Protein AF-A0A1F2PDQ1-F1 (afdb_monomer)

Solvent-accessible surface area (backbone atoms only — not comparable to full-atom values): 35922 Å² total; per-residue (Å²): 120,71,67,60,54,53,51,52,50,53,54,58,62,62,73,73,57,95,82,77,96,75,90,82,84,88,76,71,60,70,65,56,48,62,64,46,69,82,62,78,64,64,69,70,63,51,54,58,54,46,46,50,32,60,77,69,67,52,61,42,42,66,47,90,29,65,54,38,73,51,54,73,70,54,51,51,35,38,43,8,31,46,76,69,83,82,72,51,86,79,70,55,45,78,41,70,53,61,70,70,71,76,71,65,92,82,72,92,74,78,54,72,48,40,45,64,61,51,97,85,33,36,32,57,66,83,61,46,61,41,73,79,15,2,37,27,19,44,51,14,50,46,55,29,50,40,20,38,46,14,59,75,69,73,32,48,81,59,81,62,53,64,23,48,31,49,46,29,10,68,65,28,91,36,33,27,38,88,18,21,26,49,70,51,41,52,53,46,25,46,75,65,31,43,36,39,23,94,49,30,64,75,72,55,57,70,42,75,68,72,60,46,86,74,41,72,72,55,20,36,32,44,68,45,55,28,29,43,33,62,60,39,69,66,30,52,53,50,42,39,77,76,53,34,45,24,32,35,47,35,49,78,51,88,68,58,48,20,34,46,39,52,48,48,74,66,92,88,52,90,84,67,74,54,22,29,33,27,24,40,44,33,37,32,56,86,77,45,29,37,31,31,45,40,46,61,18,45,58,24,31,58,64,13,25,49,32,35,44,69,60,68,51,37,74,40,28,88,67,56,30,37,34,39,55,45,64,69,48,56,66,51,53,20,34,32,73,77,80,74,47,70,22,82,40,70,55,58,50,59,68,35,88,85,53,52,70,75,33,41,37,40,30,49,69,44,79,42,74,40,59,32,72,38,71,52,21,27,34,41,32,36,76,79,25,31,89,44,18,35,40,31,21,59,50,33,78,34,35,24,33,41,32,59,25,44,48,25,32,44,33,11,33,23,32,27,41,3,59,71,23,26,20,38,34,35,48,64,23,39,49,28,36,43,32,46,27,37,26,32,50,10,31,28,16,42,37,37,35,50,17,27,55,30,36,41,40,46,30,43,24,34,75,22,63,17,19,47,39,77,40,57,93,50,77,60,22,72,42,58,51,64,43,65,59,20,21,32,75,87,18,28,36,44,69,47,66,70,48,62,75,45,76,47,47,57,90,69,50,47,27,34,44,36,39,30,54,24,36,40,36,37,40,36,59,35,64,26,42,36,11,41,40,16,40,31,35,31,48,26,26,57,24,38,42,32,44,31,37,21,35,44,8,56,22,14,33,33,32,33,55,23,30,48,29,41,40,29,51,25,40,22,32,51,7,49,22,18,36,37,37,39,73,27,42,51,28,38,36,23,52,26,39,33,36,77,27,79,34,51,40,37,31,54,37,74,58,44,38,35,36,65,48,90,92,74,23,9,28,33,47,74,85,59,85,68,47,49,93,84,72,80,49,40,16,77,57,59,43,77,38,43,62,78,31,73,39,49,18,65,23,22,32,33,83,73,59,73,75,45,60,38,34,73,84,70,85,75,49,24,51,72,70,24,49,57,52,46,64,68,27,59,72,28,35,78,87,42,95,58,45,51,75,46,48,28,63,82,74,81,50,52,20,46,71,74,21,50,56,50,42,65,69,44,58,78,88

Structure (mmCIF, N/CA/C/O backbone):
data_AF-A0A1F2PDQ1-F1
#
_entry.id   AF-A0A1F2PDQ1-F1
#
loop_
_atom_site.group_PDB
_atom_site.id
_atom_site.type_symbol
_atom_site.label_atom_id
_atom_site.label_alt_id
_atom_site.label_comp_id
_atom_site.label_asym_id
_atom_site.label_entity_id
_atom_site.label_seq_id
_atom_site.pdbx_PDB_ins_code
_atom_site.Cartn_x
_atom_site.Cartn_y
_atom_site.Cartn_z
_atom_site.occupancy
_atom_site.B_iso_or_equiv
_atom_site.auth_seq_id
_atom_site.auth_comp_id
_atom_site.auth_asym_id
_atom_site.auth_atom_id
_atom_site.pdbx_PDB_model_num
ATOM 1 N N . MET A 1 1 ? 28.217 -6.649 57.168 1.00 45.38 1 MET A N 1
ATOM 2 C CA . MET A 1 1 ? 28.295 -6.670 55.689 1.00 45.38 1 MET A CA 1
ATOM 3 C C . MET A 1 1 ? 28.467 -8.088 55.135 1.00 45.38 1 MET A C 1
ATOM 5 O O . MET A 1 1 ? 27.862 -8.397 54.126 1.00 45.38 1 MET A O 1
ATOM 9 N N . THR A 1 2 ? 29.164 -8.993 55.830 1.00 45.94 2 THR A N 1
ATOM 10 C CA . THR A 1 2 ? 29.424 -10.377 55.371 1.00 45.94 2 THR A CA 1
ATOM 11 C C . THR A 1 2 ? 28.285 -11.383 55.619 1.00 45.94 2 THR A C 1
ATOM 13 O O . THR A 1 2 ? 28.199 -12.379 54.915 1.00 45.94 2 THR A O 1
ATOM 16 N N . LEU A 1 3 ? 27.367 -11.112 56.559 1.00 36.53 3 LEU A N 1
ATOM 17 C CA . LEU A 1 3 ? 26.212 -11.986 56.838 1.00 36.53 3 LEU A CA 1
ATOM 18 C C . LEU A 1 3 ? 25.043 -11.776 55.852 1.00 36.53 3 LEU A C 1
ATOM 20 O O . LEU A 1 3 ? 24.336 -12.723 55.542 1.00 36.53 3 LEU A O 1
ATOM 24 N N . LYS A 1 4 ? 24.887 -10.559 55.301 1.00 38.44 4 LYS A N 1
ATOM 25 C CA . LYS A 1 4 ? 23.888 -10.261 54.256 1.00 38.44 4 LYS A CA 1
ATOM 26 C C . LYS A 1 4 ? 24.241 -10.936 52.928 1.00 38.44 4 LYS A C 1
ATOM 28 O O . LYS A 1 4 ? 23.372 -11.528 52.316 1.00 38.44 4 LYS A O 1
ATOM 33 N N . ILE A 1 5 ? 25.519 -10.935 52.544 1.00 40.62 5 ILE A N 1
ATOM 34 C CA . ILE A 1 5 ? 25.990 -11.587 51.310 1.00 40.62 5 ILE A CA 1
ATOM 35 C C . ILE A 1 5 ? 25.851 -13.117 51.404 1.00 40.62 5 ILE A C 1
ATOM 37 O O . ILE A 1 5 ? 25.435 -13.751 50.442 1.00 40.62 5 ILE A O 1
ATOM 41 N N . ALA A 1 6 ? 26.120 -13.710 52.573 1.00 37.19 6 ALA A N 1
ATOM 42 C CA . ALA A 1 6 ? 25.930 -15.146 52.791 1.00 37.19 6 ALA A CA 1
ATOM 43 C C . ALA A 1 6 ? 24.448 -15.571 52.743 1.00 37.19 6 ALA A C 1
ATOM 45 O O . ALA A 1 6 ? 24.147 -16.643 52.227 1.00 37.19 6 ALA A O 1
ATOM 46 N N . LEU A 1 7 ? 23.526 -14.724 53.222 1.00 41.50 7 LEU A N 1
ATOM 47 C CA . LEU A 1 7 ? 22.083 -14.981 53.148 1.00 41.50 7 LEU A CA 1
ATOM 48 C C . LEU A 1 7 ? 21.542 -14.818 51.718 1.00 41.50 7 LEU A C 1
ATOM 50 O O . LEU A 1 7 ? 20.753 -15.641 51.272 1.00 41.50 7 LEU A O 1
ATOM 54 N N . THR A 1 8 ? 22.019 -13.818 50.969 1.00 40.62 8 THR A N 1
ATOM 55 C CA . THR A 1 8 ? 21.661 -13.626 49.553 1.00 40.62 8 THR A CA 1
ATOM 56 C C . THR A 1 8 ? 22.150 -14.789 48.686 1.00 40.62 8 THR A C 1
ATOM 58 O O . THR A 1 8 ? 21.411 -15.261 47.831 1.00 40.62 8 THR A O 1
ATOM 61 N N . ILE A 1 9 ? 23.352 -15.316 48.948 1.00 41.16 9 ILE A N 1
ATOM 62 C CA . ILE A 1 9 ? 23.877 -16.493 48.239 1.00 41.16 9 ILE A CA 1
ATOM 63 C C . ILE A 1 9 ? 23.084 -17.756 48.598 1.00 41.16 9 ILE A C 1
ATOM 65 O O . ILE A 1 9 ? 22.810 -18.545 47.705 1.00 41.16 9 ILE A O 1
ATOM 69 N N . LEU A 1 10 ? 22.664 -17.939 49.857 1.00 39.22 10 LEU A N 1
ATOM 70 C CA . LEU A 1 10 ? 21.859 -19.098 50.271 1.00 39.22 10 LEU A CA 1
ATOM 71 C C . LEU A 1 10 ? 20.459 -19.095 49.628 1.00 39.22 10 LEU A C 1
ATOM 73 O O . LEU A 1 10 ? 19.965 -20.149 49.241 1.00 39.22 10 LEU A O 1
ATOM 77 N N . VAL A 1 11 ? 19.854 -17.916 49.454 1.00 43.28 11 VAL A N 1
ATOM 78 C CA . VAL A 1 11 ? 18.556 -17.750 48.774 1.00 43.28 11 VAL A CA 1
ATOM 79 C C . VAL A 1 11 ? 18.685 -17.966 47.259 1.00 43.28 11 VAL A C 1
ATOM 81 O O . VAL A 1 11 ? 17.869 -18.676 46.679 1.00 43.28 11 VAL A O 1
ATOM 84 N N . LEU A 1 12 ? 19.759 -17.479 46.623 1.00 39.38 12 LEU A N 1
ATOM 85 C CA . LEU A 1 12 ? 20.069 -17.794 45.217 1.00 39.38 12 LEU A CA 1
ATOM 86 C C . LEU A 1 12 ? 20.387 -19.287 44.986 1.00 39.38 12 LEU A C 1
ATOM 88 O O . LEU A 1 12 ? 20.095 -19.824 43.918 1.00 39.38 12 LEU A O 1
ATOM 92 N N . PHE A 1 13 ? 20.953 -19.975 45.984 1.00 36.44 13 PHE A N 1
ATOM 93 C CA . PHE A 1 13 ? 21.256 -21.410 45.912 1.00 36.44 13 PHE A CA 1
ATOM 94 C C . PHE A 1 13 ? 20.008 -22.296 46.061 1.00 36.44 13 PHE A C 1
ATOM 96 O O . PHE A 1 13 ? 19.978 -23.403 45.532 1.00 36.44 13 PHE A O 1
ATOM 103 N N . LEU A 1 14 ? 18.973 -21.818 46.761 1.00 40.09 14 LEU A N 1
ATOM 104 C CA . LEU A 1 14 ? 17.712 -22.545 46.957 1.00 40.09 14 LEU A CA 1
ATOM 105 C C . LEU A 1 14 ? 16.719 -22.347 45.797 1.00 40.09 14 LEU A C 1
ATOM 107 O O . LEU A 1 14 ? 15.887 -23.216 45.564 1.00 40.09 14 LEU A O 1
ATOM 111 N N . LEU A 1 15 ? 16.842 -21.259 45.029 1.00 39.75 15 LEU A N 1
ATOM 112 C CA . LEU A 1 15 ? 15.966 -20.950 43.887 1.00 39.75 15 LEU A CA 1
ATOM 113 C C . LEU A 1 15 ? 16.385 -21.618 42.561 1.00 39.75 15 LEU A C 1
ATOM 115 O O . LEU A 1 15 ? 15.629 -21.579 41.597 1.00 39.75 15 LEU A O 1
ATOM 119 N N . THR A 1 16 ? 17.564 -22.246 42.489 1.00 35.31 16 THR A N 1
ATOM 120 C CA . THR A 1 16 ? 18.124 -22.796 41.233 1.00 35.31 16 THR A CA 1
ATOM 121 C C . THR A 1 16 ? 18.002 -24.316 41.076 1.00 35.31 16 THR A C 1
ATOM 123 O O . THR A 1 16 ? 18.319 -24.840 40.011 1.00 35.31 16 THR A O 1
ATOM 126 N N . PHE A 1 17 ? 17.482 -25.040 42.072 1.00 33.69 17 PHE A N 1
ATOM 127 C CA . PHE A 1 17 ? 17.264 -26.488 41.981 1.00 33.69 17 PHE A CA 1
ATOM 128 C C . PHE A 1 17 ? 15.813 -26.863 42.305 1.00 33.69 17 PHE A C 1
ATOM 130 O O . PHE A 1 17 ? 15.461 -27.167 43.443 1.00 33.69 17 PHE A O 1
ATOM 137 N N . SER A 1 18 ? 14.975 -26.937 41.267 1.00 38.25 18 SER A N 1
ATOM 138 C CA . SER A 1 18 ? 13.805 -27.820 41.290 1.00 38.25 18 SER A CA 1
ATOM 139 C C . SER A 1 18 ? 14.299 -29.263 41.361 1.00 38.25 18 SER A C 1
ATOM 141 O O . SER A 1 18 ? 14.781 -29.779 40.358 1.00 38.25 18 SER A O 1
ATOM 143 N N . CYS A 1 19 ? 14.244 -29.869 42.553 1.00 29.70 19 CYS A N 1
ATOM 144 C CA . CYS A 1 19 ? 13.999 -31.300 42.818 1.00 29.70 19 CYS A CA 1
ATOM 145 C C . CYS A 1 19 ? 14.564 -31.720 44.192 1.00 29.70 19 CYS A C 1
ATOM 147 O O . CYS A 1 19 ? 15.500 -32.510 44.257 1.00 29.70 19 CYS A O 1
ATOM 149 N N . VAL A 1 20 ? 13.986 -31.247 45.304 1.00 29.61 20 VAL A N 1
ATOM 150 C CA . VAL A 1 20 ? 14.048 -31.967 46.595 1.00 29.61 20 VAL A CA 1
ATOM 151 C C . VAL A 1 20 ? 12.726 -31.770 47.341 1.00 29.61 20 VAL A C 1
ATOM 153 O O . VAL A 1 20 ? 12.636 -31.061 48.336 1.00 29.61 20 VAL A O 1
ATOM 156 N N . ALA A 1 21 ? 11.670 -32.418 46.855 1.00 33.53 21 ALA A N 1
ATOM 157 C CA . ALA A 1 21 ? 10.537 -32.759 47.702 1.00 33.53 21 ALA A CA 1
ATOM 158 C C . ALA A 1 21 ? 10.900 -34.050 48.444 1.00 33.53 21 ALA A C 1
ATOM 160 O O . ALA A 1 21 ? 10.735 -35.126 47.889 1.00 33.53 21 ALA A O 1
ATOM 161 N N . THR A 1 22 ? 11.481 -33.926 49.640 1.00 33.78 22 THR A N 1
ATOM 162 C CA . THR A 1 22 ? 11.270 -34.806 50.807 1.00 33.78 22 THR A CA 1
ATOM 163 C C . THR A 1 22 ? 12.265 -34.432 51.905 1.00 33.78 22 THR A C 1
ATOM 165 O O . THR A 1 22 ? 13.469 -34.452 51.665 1.00 33.78 22 THR A O 1
ATOM 168 N N . ALA A 1 23 ? 11.733 -34.218 53.110 1.00 31.70 23 ALA A N 1
ATOM 169 C CA . ALA A 1 23 ? 12.415 -33.982 54.386 1.00 31.70 23 ALA A CA 1
ATOM 170 C C . ALA A 1 23 ? 12.841 -32.534 54.669 1.00 31.70 23 ALA A C 1
ATOM 172 O O . ALA A 1 23 ? 13.973 -32.168 54.401 1.00 31.70 23 ALA A O 1
ATOM 173 N N . TYR A 1 24 ? 11.947 -31.765 55.299 1.00 26.52 24 TYR A N 1
ATOM 174 C CA . TYR A 1 24 ? 12.250 -30.937 56.476 1.00 26.52 24 TYR A CA 1
ATOM 175 C C . TYR A 1 24 ? 10.917 -30.540 57.142 1.00 26.52 24 TYR A C 1
ATOM 177 O O . TYR A 1 24 ? 10.308 -29.533 56.799 1.00 26.52 24 TYR A O 1
ATOM 185 N N . GLU A 1 25 ? 10.435 -31.385 58.059 1.00 37.16 25 GLU A N 1
ATOM 186 C CA . GLU A 1 25 ? 9.468 -30.980 59.089 1.00 37.16 25 GLU A CA 1
ATOM 187 C C . GLU A 1 25 ? 10.220 -30.187 60.176 1.00 37.16 25 GLU A C 1
ATOM 189 O O . GLU A 1 25 ? 11.357 -30.520 60.518 1.00 37.16 25 GLU A O 1
ATOM 194 N N . ASP A 1 26 ? 9.559 -29.158 60.709 1.00 38.94 26 ASP A N 1
ATOM 195 C CA . ASP A 1 26 ? 9.923 -28.366 61.892 1.00 38.94 26 ASP A CA 1
ATOM 196 C C . ASP A 1 26 ? 11.140 -27.424 61.796 1.00 38.94 26 ASP A C 1
ATOM 198 O O . ASP A 1 26 ? 12.176 -27.615 62.437 1.00 38.94 26 ASP A O 1
ATOM 202 N N . ALA A 1 27 ? 10.959 -26.291 61.108 1.00 33.94 27 ALA A N 1
ATOM 203 C CA . ALA A 1 27 ? 11.693 -25.060 61.417 1.00 33.94 27 ALA A CA 1
ATOM 204 C C . ALA A 1 27 ? 10.803 -23.813 61.247 1.00 33.94 27 ALA A C 1
ATOM 206 O O . ALA A 1 27 ? 10.710 -23.242 60.170 1.00 33.94 27 ALA A O 1
ATOM 207 N N . ASN A 1 28 ? 10.140 -23.434 62.345 1.00 44.97 28 ASN A N 1
ATOM 208 C CA . ASN A 1 28 ? 9.626 -22.107 62.729 1.00 44.97 28 ASN A CA 1
ATOM 209 C C . ASN A 1 28 ? 9.469 -21.035 61.615 1.00 44.97 28 ASN A C 1
ATOM 211 O O . ASN A 1 28 ? 10.125 -19.991 61.641 1.00 44.97 28 ASN A O 1
ATOM 215 N N . LEU A 1 29 ? 8.558 -21.276 60.666 1.00 46.47 29 LEU A N 1
ATOM 216 C CA . LEU A 1 29 ? 8.176 -20.328 59.606 1.00 46.47 29 LEU A CA 1
ATOM 217 C C . LEU A 1 29 ? 7.589 -19.012 60.163 1.00 46.47 29 LEU A C 1
ATOM 219 O O . LEU A 1 29 ? 7.743 -17.966 59.539 1.00 46.47 29 LEU A O 1
ATOM 223 N N . ASP A 1 30 ? 7.036 -19.030 61.379 1.00 43.31 30 ASP A N 1
ATOM 224 C CA . ASP A 1 30 ? 6.422 -17.864 62.036 1.00 43.31 30 ASP A CA 1
ATOM 225 C C . ASP A 1 30 ? 7.418 -16.734 62.380 1.00 43.31 30 ASP A C 1
ATOM 227 O O . ASP A 1 30 ? 7.048 -15.560 62.446 1.00 43.31 30 ASP A O 1
ATOM 231 N N . GLU A 1 31 ? 8.697 -17.057 62.609 1.00 41.16 31 GLU A N 1
ATOM 232 C CA . GLU A 1 31 ? 9.738 -16.066 62.940 1.00 41.16 31 GLU A CA 1
ATOM 233 C C . GLU A 1 31 ? 10.385 -15.452 61.690 1.00 41.16 31 GLU A C 1
ATOM 235 O O . GLU A 1 31 ? 10.821 -14.302 61.720 1.00 41.16 31 GLU A O 1
ATOM 240 N N . VAL A 1 32 ? 10.403 -16.198 60.580 1.00 42.88 32 VAL A N 1
ATOM 241 C CA . VAL A 1 32 ? 10.822 -15.708 59.257 1.00 42.88 32 VAL A CA 1
ATOM 242 C C . VAL A 1 32 ? 9.707 -14.869 58.624 1.00 42.88 32 VAL A C 1
ATOM 244 O O . VAL A 1 32 ? 10.005 -13.827 58.045 1.00 42.88 32 VAL A O 1
ATOM 247 N N . GLY A 1 33 ? 8.438 -15.247 58.826 1.00 39.91 33 GLY A N 1
ATOM 248 C CA . GLY A 1 33 ? 7.261 -14.458 58.442 1.00 39.91 33 GLY A CA 1
ATOM 249 C C . GLY A 1 33 ? 7.257 -13.064 59.075 1.00 39.91 33 GLY A C 1
ATOM 250 O O . GLY A 1 33 ? 7.161 -12.070 58.366 1.00 39.91 33 GLY A O 1
ATOM 251 N N . LYS A 1 34 ? 7.541 -12.959 60.380 1.00 40.16 34 LYS A N 1
ATOM 252 C CA . LYS A 1 34 ? 7.631 -11.660 61.081 1.00 40.16 34 LYS A CA 1
ATOM 253 C C . LYS A 1 34 ? 8.757 -10.732 60.620 1.00 40.16 34 LYS A C 1
ATOM 255 O O . LYS A 1 34 ? 8.668 -9.532 60.839 1.00 40.16 34 LYS A O 1
ATOM 260 N N . ILE A 1 35 ? 9.839 -11.266 60.052 1.00 42.19 35 ILE A N 1
ATOM 261 C CA . ILE A 1 35 ? 10.970 -10.464 59.546 1.00 42.19 35 ILE A CA 1
ATOM 262 C C . ILE A 1 35 ? 10.715 -10.009 58.096 1.00 42.19 35 ILE A C 1
ATOM 264 O O . ILE A 1 35 ? 11.330 -9.046 57.639 1.00 42.19 35 ILE A O 1
ATOM 268 N N . LEU A 1 36 ? 9.806 -10.683 57.384 1.00 40.22 36 LEU A N 1
ATOM 269 C CA . LEU A 1 36 ? 9.407 -10.379 56.008 1.00 40.22 36 LEU A CA 1
ATOM 270 C C . LEU A 1 36 ? 8.160 -9.473 55.942 1.00 40.22 36 LEU A C 1
ATOM 272 O O . LEU A 1 36 ? 8.079 -8.666 55.018 1.00 40.22 36 LEU A O 1
ATOM 276 N N . ASP A 1 37 ? 7.281 -9.510 56.953 1.00 42.59 37 ASP A N 1
ATOM 277 C CA . ASP A 1 37 ? 6.170 -8.554 57.152 1.00 42.59 37 ASP A CA 1
ATOM 278 C C . ASP A 1 37 ? 6.650 -7.089 57.184 1.00 42.59 37 ASP A C 1
ATOM 280 O O . ASP A 1 37 ? 5.996 -6.198 56.647 1.00 42.59 37 ASP A O 1
ATOM 284 N N . ASP A 1 38 ? 7.836 -6.833 57.747 1.00 44.00 38 ASP A N 1
ATOM 285 C CA . ASP A 1 38 ? 8.435 -5.492 57.820 1.00 44.00 38 ASP A CA 1
ATOM 286 C C . ASP A 1 38 ? 9.059 -5.022 56.477 1.00 44.00 38 ASP A C 1
ATOM 288 O O . ASP A 1 38 ? 9.584 -3.907 56.404 1.00 44.00 38 ASP A O 1
ATOM 292 N N . ALA A 1 39 ? 9.041 -5.848 55.416 1.00 43.09 39 ALA A N 1
ATOM 293 C CA . ALA A 1 39 ? 9.749 -5.598 54.149 1.00 43.09 39 ALA A CA 1
ATOM 294 C C . ALA A 1 39 ? 8.861 -5.410 52.897 1.00 43.09 39 ALA A C 1
ATOM 296 O O . ALA A 1 39 ? 9.399 -4.989 51.876 1.00 43.09 39 ALA A O 1
ATOM 297 N N . GLY A 1 40 ? 7.547 -5.676 52.956 1.00 45.31 40 GLY A N 1
ATOM 298 C CA . GLY A 1 40 ? 6.569 -5.306 51.913 1.00 45.31 40 GLY A CA 1
ATOM 299 C C . GLY A 1 40 ? 6.871 -5.806 50.489 1.00 45.31 40 GLY A C 1
ATOM 300 O O . GLY A 1 40 ? 7.041 -4.994 49.584 1.00 45.31 40 GLY A O 1
ATOM 301 N N . MET A 1 41 ? 6.960 -7.125 50.267 1.00 42.97 41 MET A N 1
ATOM 302 C CA . MET A 1 41 ? 7.323 -7.700 48.956 1.00 42.97 41 MET A CA 1
ATOM 303 C C . MET A 1 41 ? 6.326 -8.769 48.469 1.00 42.97 41 MET A C 1
ATOM 305 O O . MET A 1 41 ? 6.050 -9.730 49.184 1.00 42.97 41 MET A O 1
ATOM 309 N N . SER A 1 42 ? 5.888 -8.642 47.209 1.00 49.97 42 SER A N 1
ATOM 310 C CA . SER A 1 42 ? 4.859 -9.420 46.477 1.00 49.97 42 SER A CA 1
ATOM 311 C C . SER A 1 42 ? 5.045 -10.944 46.369 1.00 49.97 42 SER A C 1
ATOM 313 O O . SER A 1 42 ? 4.208 -11.639 45.793 1.00 49.97 42 SER A O 1
ATOM 315 N N . PHE A 1 43 ? 6.130 -11.491 46.919 1.00 45.25 43 PHE A N 1
ATOM 316 C CA . PHE A 1 43 ? 6.471 -12.912 46.825 1.00 45.25 43 PHE A CA 1
ATOM 317 C C . PHE A 1 43 ? 5.590 -13.807 47.720 1.00 45.25 43 PHE A C 1
ATOM 319 O O . PHE A 1 43 ? 5.484 -15.005 47.459 1.00 45.25 43 PHE A O 1
ATOM 326 N N . TYR A 1 44 ? 4.959 -13.248 48.763 1.00 51.53 44 TYR A N 1
ATOM 327 C CA . TYR A 1 44 ? 4.118 -14.018 49.690 1.00 51.53 44 TYR A CA 1
ATOM 328 C C . TYR A 1 44 ? 2.714 -14.327 49.168 1.00 51.53 44 TYR A C 1
ATOM 330 O O . TYR A 1 44 ? 2.188 -15.365 49.547 1.00 51.53 44 TYR A O 1
ATOM 338 N N . ASP A 1 45 ? 2.135 -13.504 48.292 1.00 67.50 45 ASP A N 1
ATOM 339 C CA . ASP A 1 45 ? 0.781 -13.754 47.770 1.00 67.50 45 ASP A CA 1
ATOM 340 C C . ASP A 1 45 ? 0.803 -14.766 46.615 1.00 67.50 45 ASP A C 1
ATOM 342 O O . ASP A 1 45 ? -0.064 -15.628 46.504 1.00 67.50 45 ASP A O 1
ATOM 346 N N . LEU A 1 46 ? 1.851 -14.731 45.784 1.00 84.44 46 LEU A N 1
ATOM 347 C CA . LEU A 1 46 ? 1.931 -15.560 44.582 1.00 84.44 46 LEU A CA 1
ATOM 348 C C . LEU A 1 46 ? 2.115 -17.058 44.883 1.00 84.44 46 LEU A C 1
ATOM 350 O O . LEU A 1 46 ? 1.509 -17.898 44.219 1.00 84.44 46 LEU A O 1
ATOM 354 N N . TYR A 1 47 ? 2.962 -17.423 45.852 1.00 83.56 47 TYR A N 1
ATOM 355 C CA . TYR A 1 47 ? 3.251 -18.838 46.126 1.00 83.56 47 TYR A CA 1
ATOM 356 C C . TYR A 1 47 ? 2.023 -19.620 46.637 1.00 83.56 47 TYR A C 1
ATOM 358 O O . TYR A 1 47 ? 1.775 -20.705 46.101 1.00 83.56 47 TYR A O 1
ATOM 366 N N . PRO A 1 48 ? 1.236 -19.108 47.608 1.00 87.94 48 PRO A N 1
ATOM 367 C CA . PRO A 1 48 ? -0.033 -19.713 48.005 1.00 87.94 48 PRO A CA 1
ATOM 368 C C . PRO A 1 48 ? -1.004 -19.859 46.834 1.00 87.94 48 PRO A C 1
ATOM 370 O O . PRO A 1 48 ? -1.505 -20.959 46.626 1.00 87.94 48 PRO A O 1
ATOM 373 N N . ILE A 1 49 ? -1.177 -18.816 46.009 1.00 91.06 49 ILE A N 1
ATOM 374 C CA . ILE A 1 49 ? -2.039 -18.870 44.815 1.00 91.06 49 ILE A CA 1
ATOM 375 C C . ILE A 1 49 ? -1.600 -20.019 43.897 1.00 91.06 49 ILE A C 1
ATOM 377 O O . ILE A 1 49 ? -2.379 -20.908 43.561 1.00 91.06 49 ILE A O 1
ATOM 381 N N . GLN A 1 50 ? -0.313 -20.072 43.545 1.00 92.69 50 GLN A N 1
ATOM 382 C CA . GLN A 1 50 ? 0.231 -21.136 42.701 1.00 92.69 50 GLN A CA 1
ATOM 383 C C . GLN A 1 50 ? 0.095 -22.530 43.327 1.00 92.69 50 GLN A C 1
ATOM 385 O O . GLN A 1 50 ? -0.027 -23.521 42.604 1.00 92.69 50 GLN A O 1
ATOM 390 N N . GLN A 1 51 ? 0.183 -22.635 44.653 1.00 91.56 51 GLN A N 1
ATOM 391 C CA . GLN A 1 51 ? -0.010 -23.895 45.356 1.00 91.56 51 GLN A CA 1
ATOM 392 C C . GLN A 1 51 ? -1.466 -24.348 45.274 1.00 91.56 51 GLN A C 1
ATOM 394 O O . GLN A 1 51 ? -1.700 -25.499 44.915 1.00 91.56 51 GLN A O 1
ATOM 399 N N . GLU A 1 52 ? -2.425 -23.462 45.527 1.00 93.81 52 GLU A N 1
ATOM 400 C CA . GLU A 1 52 ? -3.844 -23.805 45.457 1.00 93.81 52 GLU A CA 1
ATOM 401 C C . GLU A 1 52 ? -4.282 -24.190 44.044 1.00 93.81 52 GLU A C 1
ATOM 403 O O . GLU A 1 52 ? -4.972 -25.197 43.883 1.00 93.81 52 GLU A O 1
ATOM 408 N N . ILE A 1 53 ? -3.807 -23.476 43.016 1.00 93.81 53 ILE A N 1
ATOM 409 C CA . ILE A 1 53 ? -4.018 -23.841 41.606 1.00 93.81 53 ILE A CA 1
ATOM 410 C C . ILE A 1 53 ? -3.556 -25.283 41.348 1.00 93.81 53 ILE A C 1
ATOM 412 O O . ILE A 1 53 ? -4.288 -26.073 40.749 1.00 93.81 53 ILE A O 1
ATOM 416 N N . ARG A 1 54 ? -2.353 -25.654 41.817 1.00 94.69 54 ARG A N 1
ATOM 417 C CA . ARG A 1 54 ? -1.809 -27.014 41.652 1.00 94.69 54 ARG A CA 1
ATOM 418 C C . ARG A 1 54 ? -2.598 -28.054 42.439 1.00 94.69 54 ARG A C 1
ATOM 420 O O . ARG A 1 54 ? -2.909 -29.109 41.893 1.00 94.69 54 ARG A O 1
ATOM 427 N N . ASP A 1 55 ? -2.913 -27.767 43.697 1.00 95.31 55 ASP A N 1
ATOM 428 C CA . ASP A 1 55 ? -3.587 -28.701 44.601 1.00 95.31 55 ASP A CA 1
ATOM 429 C C . ASP A 1 55 ? -5.031 -28.980 44.147 1.00 95.31 55 ASP A C 1
ATOM 431 O O . ASP A 1 55 ? -5.526 -30.101 44.293 1.00 95.31 55 ASP A O 1
ATOM 435 N N . ARG A 1 56 ? -5.690 -27.985 43.539 1.00 95.06 56 ARG A N 1
ATOM 436 C CA . ARG A 1 56 ? -7.031 -28.098 42.943 1.00 95.06 56 ARG A CA 1
ATOM 437 C C . ARG A 1 56 ? -7.024 -28.536 41.476 1.00 95.06 56 ARG A C 1
ATOM 439 O O . ARG A 1 56 ? -8.089 -28.850 40.954 1.00 95.06 56 ARG A O 1
ATOM 446 N N . ASN A 1 57 ? -5.856 -28.600 40.831 1.00 94.00 57 ASN A N 1
ATOM 447 C CA . ASN A 1 57 ? -5.704 -28.894 39.403 1.00 94.00 57 ASN A CA 1
ATOM 448 C C . ASN A 1 57 ? -6.539 -27.942 38.516 1.00 94.00 57 ASN A C 1
ATOM 450 O O . ASN A 1 57 ? -7.270 -28.391 37.630 1.00 94.00 57 ASN A O 1
ATOM 454 N N . LEU A 1 58 ? -6.448 -26.636 38.793 1.00 94.38 58 LEU A N 1
ATOM 455 C CA . LEU A 1 58 ? -7.117 -25.588 38.014 1.00 94.38 58 LEU A CA 1
ATOM 456 C C . LEU A 1 58 ? -6.400 -25.348 36.682 1.00 94.38 58 LEU A C 1
ATOM 458 O O . LEU A 1 58 ? -5.200 -25.595 36.553 1.00 94.38 58 LEU A O 1
ATOM 462 N N . ASN A 1 59 ? -7.136 -24.851 35.688 1.00 94.38 59 ASN A N 1
ATOM 463 C CA . ASN A 1 59 ? -6.650 -24.709 34.314 1.00 94.38 59 ASN A CA 1
ATOM 464 C C . ASN A 1 59 ? -6.061 -23.322 34.008 1.00 94.38 59 ASN A C 1
ATOM 466 O O . ASN A 1 59 ? -6.188 -22.838 32.886 1.00 94.38 59 ASN A O 1
ATOM 470 N N . TRP A 1 60 ? -5.418 -22.678 34.981 1.00 96.94 60 TRP A N 1
ATOM 471 C CA . TRP A 1 60 ? -4.776 -21.376 34.801 1.00 96.94 60 TRP A CA 1
ATOM 472 C C . TRP A 1 60 ? -3.463 -21.261 35.566 1.00 96.94 60 TRP A C 1
ATOM 474 O O . TRP A 1 60 ? -3.144 -22.084 36.420 1.00 96.94 60 TRP A O 1
ATOM 484 N N . THR A 1 61 ? -2.663 -20.258 35.221 1.00 96.50 61 THR A N 1
ATOM 485 C CA . THR A 1 61 ? -1.357 -20.002 35.825 1.00 96.50 61 THR A CA 1
ATOM 486 C C . THR A 1 61 ? -1.295 -18.610 36.424 1.00 96.50 61 THR A C 1
ATOM 488 O O . THR A 1 61 ? -1.735 -17.642 35.803 1.00 96.50 61 THR A O 1
ATOM 491 N N . ALA A 1 62 ? -0.683 -18.525 37.603 1.00 95.75 62 ALA A N 1
ATOM 492 C CA . ALA A 1 62 ? -0.369 -17.272 38.266 1.00 95.75 62 ALA A CA 1
ATOM 493 C C . ALA A 1 62 ? 1.133 -16.960 38.177 1.00 95.75 62 ALA A C 1
ATOM 495 O O . ALA A 1 62 ? 1.976 -17.848 38.366 1.00 95.75 62 ALA A O 1
ATOM 496 N N . GLY A 1 63 ? 1.474 -15.692 37.974 1.00 92.81 63 GLY A N 1
ATOM 497 C CA . GLY A 1 63 ? 2.833 -15.172 37.907 1.00 92.81 63 GLY A CA 1
ATOM 498 C C . GLY A 1 63 ? 2.908 -13.680 38.239 1.00 92.81 63 GLY A C 1
ATOM 499 O O . GLY A 1 63 ? 1.942 -13.069 38.688 1.00 92.81 63 GLY A O 1
ATOM 500 N N . VAL A 1 64 ? 4.094 -13.100 38.058 1.00 91.19 64 VAL A N 1
ATOM 501 C CA . VAL A 1 64 ? 4.286 -11.648 38.180 1.00 91.19 64 VAL A CA 1
ATOM 502 C C . VAL A 1 64 ? 3.768 -10.983 36.906 1.00 91.19 64 VAL A C 1
ATOM 504 O O . VAL A 1 64 ? 4.143 -11.403 35.814 1.00 91.19 64 VAL A O 1
ATOM 507 N N . THR A 1 65 ? 2.944 -9.951 37.059 1.00 94.56 65 THR A N 1
ATOM 508 C CA . THR A 1 65 ? 2.320 -9.187 35.969 1.00 94.56 65 THR A CA 1
ATOM 509 C C . THR A 1 65 ? 2.683 -7.703 36.075 1.00 94.56 65 THR A C 1
ATOM 511 O O . THR A 1 65 ? 3.369 -7.281 37.014 1.00 94.56 65 THR A O 1
ATOM 514 N N . SER A 1 66 ? 2.193 -6.887 35.140 1.00 93.12 66 SER A N 1
ATOM 515 C CA . SER A 1 66 ? 2.276 -5.419 35.199 1.00 93.12 66 SER A CA 1
ATOM 516 C C . SER A 1 66 ? 1.648 -4.814 36.464 1.00 93.12 66 SER A C 1
ATOM 518 O O . SER A 1 66 ? 2.105 -3.767 36.920 1.00 93.12 66 SER A O 1
ATOM 520 N N . VAL A 1 67 ? 0.649 -5.475 37.062 1.00 93.88 67 VAL A N 1
ATOM 521 C CA . VAL A 1 67 ? -0.134 -4.957 38.203 1.00 93.88 67 VAL A CA 1
ATOM 522 C C . VAL A 1 67 ? 0.017 -5.776 39.490 1.00 93.88 67 VAL A C 1
ATOM 524 O O . VAL A 1 67 ? -0.345 -5.314 40.572 1.00 93.88 67 VAL A O 1
ATOM 527 N N . SER A 1 68 ? 0.609 -6.973 39.437 1.00 90.88 68 SER A N 1
ATOM 528 C CA . SER A 1 68 ? 0.687 -7.883 40.593 1.00 90.88 68 SER A CA 1
ATOM 529 C C . SER A 1 68 ? 1.503 -7.334 41.770 1.00 90.88 68 SER A C 1
ATOM 531 O O . SER A 1 68 ? 1.316 -7.768 42.908 1.00 90.88 68 SER A O 1
ATOM 533 N N . ASN A 1 69 ? 2.432 -6.412 41.504 1.00 88.06 69 ASN A N 1
ATOM 534 C CA . ASN A 1 69 ? 3.328 -5.828 42.509 1.00 88.06 69 ASN A CA 1
ATOM 535 C C . ASN A 1 69 ? 2.765 -4.579 43.199 1.00 88.06 69 ASN A C 1
ATOM 537 O O . ASN A 1 69 ? 3.407 -4.068 44.116 1.00 88.06 69 ASN A O 1
ATOM 541 N N . LEU A 1 70 ? 1.599 -4.096 42.770 1.00 88.25 70 LEU A N 1
ATOM 542 C CA . LEU A 1 70 ? 0.901 -2.999 43.427 1.00 88.25 70 LEU A CA 1
ATOM 543 C C . LEU A 1 70 ? 0.435 -3.413 44.833 1.00 88.25 70 LEU A C 1
ATOM 545 O O . LEU A 1 70 ? 0.200 -4.598 45.106 1.00 88.25 70 LEU A O 1
ATOM 549 N N . SER A 1 71 ? 0.295 -2.437 45.731 1.00 87.31 71 SER A N 1
ATOM 550 C CA . SER A 1 71 ? -0.348 -2.649 47.033 1.00 87.31 71 SER A CA 1
ATOM 551 C C . SER A 1 71 ? -1.806 -3.086 46.864 1.00 87.31 71 SER A C 1
ATOM 553 O O . SER A 1 71 ? -2.408 -2.909 45.806 1.00 87.31 71 SER A O 1
ATOM 555 N N . VAL A 1 72 ? -2.397 -3.664 47.912 1.00 84.12 72 VAL A N 1
ATOM 556 C CA . VAL A 1 72 ? -3.805 -4.098 47.888 1.00 84.12 72 VAL A CA 1
ATOM 557 C C . VAL A 1 72 ? -4.733 -2.918 47.588 1.00 84.12 72 VAL A C 1
ATOM 559 O O . VAL A 1 72 ? -5.686 -3.054 46.825 1.00 84.12 72 VAL A O 1
ATOM 562 N N . GLU A 1 73 ? -4.448 -1.748 48.155 1.00 85.06 73 GLU A N 1
ATOM 563 C CA . GLU A 1 73 ? -5.209 -0.526 47.910 1.00 85.06 73 GLU A CA 1
ATOM 564 C C . GLU A 1 73 ? -5.090 -0.056 46.457 1.00 85.06 73 GLU A C 1
ATOM 566 O O . GLU A 1 73 ? -6.100 0.290 45.852 1.00 85.06 73 GLU A O 1
ATOM 571 N N . GLU A 1 74 ? -3.885 -0.087 45.884 1.00 90.12 74 GLU A N 1
ATOM 572 C CA . GLU A 1 74 ? -3.652 0.284 44.482 1.00 90.12 74 GLU A CA 1
ATOM 573 C C . GLU A 1 74 ? -4.320 -0.701 43.516 1.00 90.12 74 GLU A C 1
ATOM 575 O O . GLU A 1 74 ? -4.959 -0.266 42.566 1.00 90.12 74 GLU A O 1
ATOM 580 N N . LYS A 1 75 ? -4.255 -2.013 43.783 1.00 90.69 75 LYS A N 1
ATOM 581 C CA . LYS A 1 75 ? -4.956 -3.045 42.996 1.00 90.69 75 LYS A CA 1
ATOM 582 C C . LYS A 1 75 ? -6.462 -2.815 42.975 1.00 90.69 75 LYS A C 1
ATOM 584 O O . LYS A 1 75 ? -7.084 -2.825 41.918 1.00 90.69 75 LYS A O 1
ATOM 589 N N . ARG A 1 76 ? -7.047 -2.551 44.145 1.00 88.75 76 ARG A N 1
ATOM 590 C CA . ARG A 1 76 ? -8.480 -2.253 44.267 1.00 88.75 76 ARG A CA 1
ATOM 591 C C . ARG A 1 76 ? -8.861 -0.953 43.574 1.00 88.75 76 ARG A C 1
ATOM 593 O O . ARG A 1 76 ? -9.955 -0.879 43.032 1.00 88.75 76 ARG A O 1
ATOM 600 N N . ALA A 1 77 ? -7.973 0.041 43.555 1.00 91.12 77 ALA A N 1
ATOM 601 C CA . ALA A 1 77 ? -8.206 1.288 42.833 1.00 91.12 77 ALA A CA 1
ATOM 602 C C . ALA A 1 77 ? -8.278 1.096 41.308 1.00 91.12 77 ALA A C 1
ATOM 604 O O . ALA A 1 77 ? -8.891 1.922 40.644 1.00 91.12 77 ALA A O 1
ATOM 605 N N . LEU A 1 78 ? -7.728 0.007 40.753 1.00 94.56 78 LEU A N 1
ATOM 606 C CA . LEU A 1 78 ? -7.890 -0.328 39.330 1.00 94.56 78 LEU A CA 1
ATOM 607 C C . LEU A 1 78 ? -9.323 -0.761 38.982 1.00 94.56 78 LEU A C 1
ATOM 609 O O . LEU A 1 78 ? -9.747 -0.638 37.834 1.00 94.56 78 LEU A O 1
ATOM 613 N N . CYS A 1 79 ? -10.068 -1.259 39.968 1.00 95.31 79 CYS A N 1
ATOM 614 C CA . CYS A 1 79 ? -11.411 -1.806 39.803 1.00 95.31 79 CYS A CA 1
ATOM 615 C C . CYS A 1 79 ? -12.448 -0.716 40.109 1.00 95.31 79 CYS A C 1
ATOM 617 O O . CYS A 1 79 ? -12.989 -0.639 41.214 1.00 95.31 79 CYS A O 1
ATOM 619 N N . GLY A 1 80 ? -12.667 0.171 39.136 1.00 95.38 80 GLY A N 1
ATOM 620 C CA . GLY A 1 80 ? -13.498 1.372 39.278 1.00 95.38 80 GLY A CA 1
ATOM 621 C C . GLY A 1 80 ? -14.881 1.305 38.624 1.00 95.38 80 GLY A C 1
ATOM 622 O O . GLY A 1 80 ? -15.467 2.345 38.349 1.00 95.38 80 GLY A O 1
ATOM 623 N N . LEU A 1 81 ? -15.421 0.128 38.315 1.00 95.75 81 LEU A N 1
ATOM 624 C CA . LEU A 1 81 ? -16.777 0.046 37.768 1.00 95.75 81 LEU A CA 1
ATOM 625 C C . LEU A 1 81 ? -17.814 0.431 38.833 1.00 95.75 81 LEU A C 1
ATOM 627 O O . LEU A 1 81 ? -17.893 -0.187 39.897 1.00 95.75 81 LEU A O 1
ATOM 631 N N . GLU A 1 82 ? -18.668 1.398 38.511 1.00 93.38 82 GLU A N 1
ATOM 632 C CA . GLU A 1 82 ? -19.833 1.768 39.311 1.00 93.38 82 GLU A CA 1
ATOM 633 C C . GLU A 1 82 ? -21.129 1.277 38.649 1.00 93.38 82 GLU A C 1
ATOM 635 O O . GLU A 1 82 ? -21.396 1.542 37.481 1.00 93.38 82 GLU A O 1
ATOM 640 N N . VAL A 1 83 ? -21.973 0.571 39.413 1.00 82.25 83 VAL A N 1
ATOM 641 C CA . VAL A 1 83 ? -23.210 -0.048 38.901 1.00 82.25 83 VAL A CA 1
ATOM 642 C C . VAL A 1 83 ? -24.460 0.638 39.458 1.00 82.25 83 VAL A C 1
ATOM 644 O O . VAL A 1 83 ? -24.899 0.383 40.585 1.00 82.25 83 VAL A O 1
ATOM 647 N N . ASN A 1 84 ? -25.096 1.487 38.649 1.00 66.44 84 ASN A N 1
ATOM 648 C CA . ASN A 1 84 ? -26.313 2.224 39.009 1.00 66.44 84 ASN A CA 1
ATOM 649 C C . ASN A 1 84 ? -27.595 1.409 38.741 1.00 66.44 84 ASN A C 1
ATOM 651 O O . ASN A 1 84 ? -28.425 1.727 37.887 1.00 66.44 84 ASN A O 1
ATOM 655 N N . SER A 1 85 ? -27.793 0.366 39.546 1.00 53.12 85 SER A N 1
ATOM 656 C CA . SER A 1 85 ? -28.835 -0.677 39.426 1.00 53.12 85 SER A CA 1
ATOM 657 C C . SER A 1 85 ? -30.316 -0.225 39.480 1.00 53.12 85 SER A C 1
ATOM 659 O O . SER A 1 85 ? -31.213 -1.059 39.368 1.00 53.12 85 SER A O 1
ATOM 661 N N . GLY A 1 86 ? -30.623 1.069 39.639 1.00 50.03 86 GLY A N 1
ATOM 662 C CA . GLY A 1 86 ? -31.994 1.554 39.886 1.00 50.03 86 GLY A CA 1
ATOM 663 C C . GLY A 1 86 ? -32.649 2.417 38.801 1.00 50.03 86 GLY A C 1
ATOM 664 O O . GLY A 1 86 ? -33.878 2.467 38.745 1.00 50.03 86 GLY A O 1
ATOM 665 N N . THR A 1 87 ? -31.877 3.108 37.955 1.00 46.03 87 THR A N 1
ATOM 666 C CA . THR A 1 87 ? -32.409 4.195 37.099 1.00 46.03 87 THR A CA 1
ATOM 667 C C . THR A 1 87 ? -32.117 4.023 35.602 1.00 46.03 87 THR A C 1
ATOM 669 O O . THR A 1 87 ? -32.900 4.509 34.789 1.00 46.03 87 THR A O 1
ATOM 672 N N . LEU A 1 88 ? -31.065 3.282 35.226 1.00 44.78 88 LEU A N 1
ATOM 673 C CA . LEU A 1 88 ? -30.557 3.205 33.842 1.00 44.78 88 LEU A CA 1
ATOM 674 C C . LEU A 1 88 ? -30.956 1.935 33.061 1.00 44.78 88 LEU A C 1
ATOM 676 O O . LEU A 1 88 ? -31.035 1.969 31.838 1.00 44.78 88 LEU A O 1
ATOM 680 N N . LEU A 1 89 ? -31.370 0.854 33.735 1.00 49.19 89 LEU A N 1
ATOM 681 C CA . LEU A 1 89 ? -31.966 -0.339 33.090 1.00 49.19 89 LEU A CA 1
ATOM 682 C C . LEU A 1 89 ? -33.251 -0.035 32.282 1.00 49.19 89 LEU A C 1
ATOM 684 O O . LEU A 1 89 ? -33.775 -0.905 31.591 1.00 49.19 89 LEU A O 1
ATOM 688 N N . SER A 1 90 ? -33.788 1.186 32.386 1.00 46.94 90 SER A N 1
ATOM 689 C CA . SER A 1 90 ? -34.954 1.647 31.625 1.00 46.94 90 SER A CA 1
ATOM 690 C C . SER A 1 90 ? -34.623 2.477 30.377 1.00 46.94 90 SER A C 1
ATOM 692 O O . SER A 1 90 ? -35.548 2.777 29.621 1.00 46.94 90 SER A O 1
ATOM 694 N N . THR A 1 91 ? -33.354 2.852 30.156 1.00 53.69 91 THR A N 1
ATOM 695 C CA . THR A 1 91 ? -32.940 3.766 29.073 1.00 53.69 91 THR A CA 1
ATOM 696 C C . THR A 1 91 ? -32.153 3.092 27.948 1.00 53.69 91 THR A C 1
ATOM 698 O O . THR A 1 91 ? -32.343 3.485 26.801 1.00 53.69 91 THR A O 1
ATOM 701 N N . ALA A 1 92 ? -31.338 2.064 28.221 1.00 57.81 92 ALA A N 1
ATOM 702 C CA . ALA A 1 92 ? -30.726 1.260 27.157 1.00 57.81 92 ALA A CA 1
ATOM 703 C C . ALA A 1 92 ? -31.788 0.419 26.431 1.00 57.81 92 ALA A C 1
ATOM 705 O O . ALA A 1 92 ? -32.684 -0.161 27.059 1.00 57.81 92 ALA A O 1
ATOM 706 N N . GLN A 1 93 ? -31.700 0.326 25.103 1.00 74.62 93 GLN A N 1
ATOM 707 C CA . GLN A 1 93 ? -32.582 -0.564 24.353 1.00 74.62 93 GLN A CA 1
ATOM 708 C C . GLN A 1 93 ? -32.195 -2.025 24.632 1.00 74.62 93 GLN A C 1
ATOM 710 O O . GLN A 1 93 ? -31.034 -2.347 24.866 1.00 74.62 93 GLN A O 1
ATOM 715 N N . THR A 1 94 ? -33.169 -2.939 24.617 1.00 76.19 94 THR A N 1
ATOM 716 C CA . THR A 1 94 ? -32.877 -4.373 24.797 1.00 76.19 94 THR A CA 1
ATOM 717 C C . THR A 1 94 ? -32.810 -5.069 23.450 1.00 76.19 94 THR A C 1
ATOM 719 O O . THR A 1 94 ? -33.807 -5.131 22.723 1.00 76.19 94 THR A O 1
ATOM 722 N N . LEU A 1 95 ? -31.657 -5.654 23.148 1.00 75.75 95 LEU A N 1
ATOM 723 C CA . LEU A 1 95 ? -31.450 -6.476 21.970 1.00 75.75 95 LEU A CA 1
ATOM 724 C C . LEU A 1 95 ? -31.755 -7.932 22.322 1.00 75.75 95 LEU A C 1
ATOM 726 O O . LEU A 1 95 ? -31.070 -8.588 23.106 1.00 75.75 95 LEU A O 1
ATOM 730 N N . LYS A 1 96 ? -32.859 -8.438 21.772 1.00 78.00 96 LYS A N 1
ATOM 731 C CA . LYS A 1 96 ? -33.367 -9.776 22.081 1.00 78.00 96 LYS A CA 1
ATOM 732 C C . LYS A 1 96 ? -32.829 -10.787 21.081 1.00 78.00 96 LYS A C 1
ATOM 734 O O . LYS A 1 96 ? -33.341 -10.854 19.967 1.00 78.00 96 LYS A O 1
ATOM 739 N N . ALA A 1 97 ? -31.928 -11.658 21.534 1.00 67.75 97 ALA A N 1
ATOM 740 C CA . ALA A 1 97 ? -31.425 -12.763 20.717 1.00 67.75 97 ALA A CA 1
ATOM 741 C C . ALA A 1 97 ? -32.585 -13.632 20.168 1.00 67.75 97 ALA A C 1
ATOM 743 O O . ALA A 1 97 ? -33.552 -13.868 20.913 1.00 67.75 97 ALA A O 1
ATOM 744 N N . PRO A 1 98 ? -32.530 -14.115 18.910 1.00 74.44 98 PRO A N 1
ATOM 745 C CA . PRO A 1 98 ? -33.585 -14.916 18.285 1.00 74.44 98 PRO A CA 1
ATOM 746 C C . PRO A 1 98 ? -34.082 -16.077 19.154 1.00 74.44 98 PRO A C 1
ATOM 748 O O . PRO A 1 98 ? -33.303 -16.779 19.792 1.00 74.44 98 PRO A O 1
ATOM 751 N N . VAL A 1 99 ? -35.400 -16.316 19.165 1.00 58.38 99 VAL A N 1
ATOM 752 C CA . VAL A 1 99 ? -36.031 -17.344 20.022 1.00 58.38 99 VAL A CA 1
ATOM 753 C C . VAL A 1 99 ? -35.531 -18.759 19.704 1.00 58.38 99 VAL A C 1
ATOM 755 O O . VAL A 1 99 ? -35.480 -19.596 20.598 1.00 58.38 99 VAL A O 1
ATOM 758 N N . GLU A 1 100 ? -35.123 -19.028 18.465 1.00 56.31 100 GLU A N 1
ATOM 759 C CA . GLU A 1 100 ? -34.633 -20.345 18.032 1.00 56.31 100 GLU A CA 1
ATOM 760 C C . GLU A 1 100 ? -33.285 -20.723 18.676 1.00 56.31 100 GLU A C 1
ATOM 762 O O . GLU A 1 100 ? -33.087 -21.888 19.021 1.00 56.31 100 GLU A O 1
ATOM 767 N N . LEU A 1 101 ? -32.428 -19.734 18.967 1.00 56.06 101 LEU A N 1
ATOM 768 C CA . LEU A 1 101 ? -31.184 -19.908 19.736 1.00 56.06 101 LEU A CA 1
ATOM 769 C C . LEU A 1 101 ? -31.451 -20.148 21.233 1.00 56.06 101 LEU A C 1
ATOM 771 O O . LEU A 1 101 ? -30.606 -20.673 21.947 1.00 56.06 101 LEU A O 1
ATOM 775 N N . ARG A 1 102 ? -32.660 -19.826 21.718 1.00 51.62 102 ARG A N 1
ATOM 776 C CA . ARG A 1 102 ? -33.067 -20.026 23.122 1.00 51.62 102 ARG A CA 1
ATOM 777 C C . ARG A 1 102 ? -33.556 -21.448 23.420 1.00 51.62 102 ARG A C 1
ATOM 779 O O . ARG A 1 102 ? -33.826 -21.751 24.580 1.00 51.62 102 ARG A O 1
ATOM 786 N N . VAL A 1 103 ? -33.766 -22.289 22.396 1.00 46.94 103 VAL A N 1
ATOM 787 C CA . VAL A 1 103 ? -34.502 -23.568 22.528 1.00 46.94 103 VAL A CA 1
ATOM 788 C C . VAL A 1 103 ? -33.728 -24.792 22.006 1.00 46.94 103 VAL A C 1
ATOM 790 O O . VAL A 1 103 ? -34.054 -25.909 22.403 1.00 46.94 103 VAL A O 1
ATOM 793 N N . ASN A 1 104 ? -32.679 -24.635 21.189 1.00 43.06 104 ASN A N 1
ATOM 794 C CA . ASN A 1 104 ? -31.970 -25.769 20.577 1.00 43.06 104 ASN A CA 1
ATOM 795 C C . ASN A 1 104 ? -30.548 -25.985 21.122 1.00 43.06 104 ASN A C 1
ATOM 797 O O . ASN A 1 104 ? -29.576 -25.496 20.564 1.00 43.06 104 ASN A O 1
ATOM 801 N N . SER A 1 105 ? -30.422 -26.839 22.139 1.00 46.28 105 SER A N 1
ATOM 802 C CA . SER A 1 105 ? -29.146 -27.343 22.676 1.00 46.28 105 SER A CA 1
ATOM 803 C C . SER A 1 105 ? -28.714 -28.710 22.107 1.00 46.28 105 SER A C 1
ATOM 805 O O . SER A 1 105 ? -28.058 -29.486 22.797 1.00 46.28 105 SER A O 1
ATOM 807 N N . THR A 1 106 ? -29.112 -29.089 20.882 1.00 44.09 106 THR A N 1
ATOM 808 C CA . THR A 1 106 ? -28.913 -30.483 20.397 1.00 44.09 106 THR A CA 1
ATOM 809 C C . THR A 1 106 ? -28.253 -30.657 19.026 1.00 44.09 106 THR A C 1
ATOM 811 O O . THR A 1 106 ? -28.366 -31.716 18.414 1.00 44.09 106 THR A O 1
ATOM 814 N N . SER A 1 107 ? -27.469 -29.683 18.569 1.00 41.97 107 SER A N 1
ATOM 815 C CA . SER A 1 107 ? -26.546 -29.872 17.444 1.00 41.97 107 SER A CA 1
ATOM 816 C C . SER A 1 107 ? -25.216 -29.207 17.782 1.00 41.97 107 SER A C 1
ATOM 818 O O . SER A 1 107 ? -25.043 -28.028 17.503 1.00 41.97 107 SER A O 1
ATOM 820 N N . THR A 1 108 ? -24.299 -29.945 18.414 1.00 42.75 108 THR A N 1
ATOM 821 C CA . THR A 1 108 ? -22.935 -29.488 18.719 1.00 42.75 108 THR A CA 1
ATOM 822 C C . THR A 1 108 ? -22.141 -29.280 17.428 1.00 42.75 108 THR A C 1
ATOM 824 O O . THR A 1 108 ? -21.416 -30.159 16.964 1.00 42.75 108 THR A O 1
ATOM 827 N N . SER A 1 109 ? -22.305 -28.105 16.827 1.00 47.09 109 SER A N 1
ATOM 828 C CA . SER A 1 109 ? -21.249 -27.470 16.050 1.00 47.09 109 SER A CA 1
ATOM 829 C C . SER A 1 109 ? -20.375 -26.742 17.062 1.00 47.09 109 SER A C 1
ATOM 831 O O . SER A 1 109 ? -20.837 -25.778 17.655 1.00 47.09 109 SER A O 1
ATOM 833 N N . TYR A 1 110 ? -19.169 -27.244 17.321 1.00 57.94 110 TYR A N 1
ATOM 834 C CA . TYR A 1 110 ? -18.205 -26.551 18.175 1.00 57.94 110 TYR A CA 1
ATOM 835 C C . TYR A 1 110 ? -17.665 -25.341 17.405 1.00 57.94 110 TYR A C 1
ATOM 837 O O . TYR A 1 110 ? -16.979 -25.531 16.399 1.00 57.94 110 TYR A O 1
ATOM 845 N N . GLY A 1 111 ? -18.014 -24.128 17.836 1.00 83.06 111 GLY A N 1
ATOM 846 C CA . GLY A 1 111 ? -17.514 -22.877 17.274 1.00 83.06 111 GLY A CA 1
ATOM 847 C C . GLY A 1 111 ? -16.324 -22.324 18.059 1.00 83.06 111 GLY A C 1
ATOM 848 O O . GLY A 1 111 ? -16.242 -22.447 19.284 1.00 83.06 111 GLY A O 1
ATOM 849 N N . THR A 1 112 ? -15.393 -21.704 17.343 1.00 92.25 112 THR A N 1
ATOM 850 C CA . THR A 1 112 ? -14.401 -20.777 17.898 1.00 92.25 112 THR A CA 1
ATOM 851 C C . THR A 1 112 ? -14.551 -19.464 17.161 1.00 92.25 112 THR A C 1
ATOM 853 O O . THR A 1 112 ? -14.654 -19.472 15.934 1.00 92.25 112 THR A O 1
ATOM 856 N N . PHE A 1 113 ? -14.550 -18.363 17.895 1.00 96.19 113 PHE A N 1
ATOM 857 C CA . PHE A 1 113 ? -14.688 -17.034 17.326 1.00 96.19 113 PHE A CA 1
ATOM 858 C C . PHE A 1 113 ? -13.819 -16.066 18.120 1.00 96.19 113 PHE A C 1
ATOM 860 O O . PHE A 1 113 ? -13.822 -16.115 19.348 1.00 96.19 113 PHE A O 1
ATOM 867 N N . ASP A 1 114 ? -13.064 -15.215 17.442 1.00 97.44 114 ASP A N 1
ATOM 868 C CA . ASP A 1 114 ? -12.149 -14.267 18.071 1.00 97.44 114 ASP A CA 1
ATOM 869 C C . ASP A 1 114 ? -12.010 -13.061 17.152 1.00 97.44 114 ASP A C 1
ATOM 871 O O . ASP A 1 114 ? -11.495 -13.212 16.050 1.00 97.44 114 ASP A O 1
ATOM 875 N N . TRP A 1 115 ? -12.465 -11.881 17.583 1.00 97.69 115 TRP A N 1
ATOM 876 C CA . TRP A 1 115 ? -12.364 -10.650 16.788 1.00 97.69 115 TRP A CA 1
ATOM 877 C C . TRP A 1 115 ? -10.923 -10.256 16.446 1.00 97.69 115 TRP A C 1
ATOM 879 O O . TRP A 1 115 ? -10.725 -9.431 15.566 1.00 97.69 115 TRP A O 1
ATOM 889 N N . ARG A 1 116 ? -9.919 -10.884 17.065 1.00 97.06 116 ARG A N 1
ATOM 890 C CA . ARG A 1 116 ? -8.509 -10.717 16.692 1.00 97.06 116 ARG A CA 1
ATOM 891 C C . ARG A 1 116 ? -8.075 -11.535 15.474 1.00 97.06 116 ARG A C 1
ATOM 893 O O . ARG A 1 116 ? -6.955 -11.390 15.004 1.00 97.06 116 ARG A O 1
ATOM 900 N N . ASP A 1 117 ? -8.928 -12.444 15.010 1.00 95.75 117 ASP A N 1
ATOM 901 C CA . ASP A 1 117 ? -8.666 -13.331 13.875 1.00 95.75 117 ASP A CA 1
ATOM 902 C C . ASP A 1 117 ? -9.981 -13.652 13.142 1.00 95.75 117 ASP A C 1
ATOM 904 O O . ASP A 1 117 ? -10.459 -14.791 13.099 1.00 95.75 117 ASP A O 1
ATOM 908 N N . VAL A 1 118 ? -10.607 -12.617 12.573 1.00 92.38 118 VAL A N 1
ATOM 909 C CA . VAL A 1 118 ? -11.774 -12.768 11.688 1.00 92.38 118 VAL A CA 1
ATOM 910 C C . VAL A 1 118 ? -11.355 -12.423 10.267 1.00 92.38 118 VAL A C 1
ATOM 912 O O . VAL A 1 118 ? -10.921 -11.310 9.982 1.00 92.38 118 VAL A O 1
ATOM 915 N N . ASN A 1 119 ? -11.508 -13.387 9.354 1.00 87.19 119 ASN A N 1
ATOM 916 C CA . ASN A 1 119 ? -11.124 -13.267 7.941 1.00 87.19 119 ASN A CA 1
ATOM 917 C C . ASN A 1 119 ? -9.647 -12.878 7.714 1.00 87.19 119 ASN A C 1
ATOM 919 O O . ASN A 1 119 ? -9.321 -12.315 6.672 1.00 87.19 119 ASN A O 1
ATOM 923 N N . GLY A 1 120 ? -8.758 -13.214 8.657 1.00 84.81 120 GLY A N 1
ATOM 924 C CA . GLY A 1 120 ? -7.327 -12.909 8.582 1.00 84.81 120 GLY A CA 1
ATOM 925 C C . GLY A 1 120 ? -6.937 -11.502 9.046 1.00 84.81 120 GLY A C 1
ATOM 926 O O . GLY A 1 120 ? -5.788 -11.127 8.839 1.00 84.81 120 GLY A O 1
ATOM 927 N N . GLY A 1 121 ? -7.861 -10.744 9.650 1.00 88.81 121 GLY A N 1
ATOM 928 C CA . GLY A 1 121 ? -7.592 -9.442 10.269 1.00 88.81 121 GLY A CA 1
ATOM 929 C C . GLY A 1 121 ? -7.838 -9.443 11.781 1.00 88.81 121 GLY A C 1
ATOM 930 O O . GLY A 1 121 ? -8.688 -10.197 12.272 1.00 88.81 121 GLY A O 1
ATOM 931 N N . ASP A 1 122 ? -7.108 -8.576 12.487 1.00 94.69 122 ASP A N 1
ATOM 932 C CA . ASP A 1 122 ? -7.352 -8.221 13.889 1.00 94.69 122 ASP A CA 1
ATOM 933 C C . ASP A 1 122 ? -8.228 -6.968 13.932 1.00 94.69 122 ASP A C 1
ATOM 935 O O . ASP A 1 122 ? -7.842 -5.914 13.447 1.00 94.69 122 ASP A O 1
ATOM 939 N N . TRP A 1 123 ? -9.437 -7.099 14.467 1.00 96.00 123 TRP A N 1
ATOM 940 C CA . TRP A 1 123 ? -10.419 -6.016 14.532 1.00 96.00 123 TRP A CA 1
ATOM 941 C C . TRP A 1 123 ? -10.399 -5.299 15.884 1.00 96.00 123 TRP A C 1
ATOM 943 O O . TRP A 1 123 ? -11.253 -4.455 16.146 1.00 96.00 123 TRP A O 1
ATOM 953 N N . MET A 1 124 ? -9.466 -5.659 16.769 1.00 96.94 124 MET A N 1
ATOM 954 C CA . MET A 1 124 ? -9.259 -5.006 18.053 1.00 96.94 124 MET A CA 1
ATOM 955 C C . MET A 1 124 ? -8.084 -4.034 17.964 1.00 96.94 124 MET A C 1
ATOM 957 O O . MET A 1 124 ? -7.027 -4.361 17.438 1.00 96.94 124 MET A O 1
ATOM 961 N N . THR A 1 125 ? -8.212 -2.874 18.602 1.00 94.94 125 THR A N 1
ATOM 962 C CA . THR A 1 125 ? -7.071 -1.976 18.823 1.00 94.94 125 THR A CA 1
ATOM 963 C C . THR A 1 125 ? -6.066 -2.563 19.810 1.00 94.94 125 THR A C 1
ATOM 965 O O . THR A 1 125 ? -6.343 -3.543 20.522 1.00 94.94 125 THR A O 1
ATOM 968 N N . THR A 1 126 ? -4.901 -1.928 19.917 1.00 94.88 126 THR A N 1
ATOM 969 C CA . THR A 1 126 ? -3.845 -2.320 20.856 1.00 94.88 126 THR A CA 1
ATOM 970 C C . THR A 1 126 ? -4.316 -2.326 22.320 1.00 94.88 126 THR A C 1
ATOM 972 O O . THR A 1 126 ? -5.323 -1.722 22.710 1.00 94.88 126 THR A O 1
ATOM 975 N N . VAL A 1 127 ? -3.622 -3.090 23.170 1.00 97.75 127 VAL A N 1
ATOM 976 C CA . VAL A 1 127 ? -3.925 -3.147 24.607 1.00 97.75 127 VAL A CA 1
ATOM 977 C C . VAL A 1 127 ? -3.348 -1.918 25.304 1.00 97.75 127 VAL A C 1
ATOM 979 O O . VAL A 1 127 ? -2.134 -1.725 25.344 1.00 97.75 127 VAL A O 1
ATOM 982 N N . LYS A 1 128 ? -4.219 -1.147 25.958 1.00 97.94 128 LYS A N 1
ATOM 983 C CA . LYS A 1 128 ? -3.843 0.046 26.725 1.00 97.94 128 LYS A CA 1
ATOM 984 C C . LYS A 1 128 ? -3.623 -0.246 28.218 1.00 97.94 128 LYS A C 1
ATOM 986 O O . LYS A 1 128 ? -3.829 -1.363 28.708 1.00 97.94 128 LYS A O 1
ATOM 991 N N . ASN A 1 129 ? -3.178 0.769 28.964 1.00 97.31 129 ASN A N 1
ATOM 992 C CA . ASN A 1 129 ? -2.899 0.676 30.398 1.00 97.31 129 ASN A CA 1
ATOM 993 C C . ASN A 1 129 ? -3.509 1.852 31.180 1.00 97.31 129 ASN A C 1
ATOM 995 O O . ASN A 1 129 ? -3.022 2.976 31.101 1.00 97.31 129 ASN A O 1
ATOM 999 N N . GLN A 1 130 ? -4.505 1.561 32.018 1.00 96.69 130 GLN A N 1
ATOM 1000 C CA . GLN A 1 130 ? -5.183 2.534 32.882 1.00 96.69 130 GLN A CA 1
ATOM 1001 C C . GLN A 1 130 ? -4.319 3.072 34.042 1.00 96.69 130 GLN A C 1
ATOM 1003 O O . GLN A 1 130 ? -4.742 3.956 34.791 1.00 96.69 130 GLN A O 1
ATOM 1008 N N . ALA A 1 131 ? -3.110 2.531 34.217 1.00 95.88 131 ALA A N 1
ATOM 1009 C CA . ALA A 1 131 ? -2.161 2.878 35.268 1.00 95.88 131 ALA A CA 1
ATOM 1010 C C . ALA A 1 131 ? -2.806 2.845 36.665 1.00 95.88 131 ALA A C 1
ATOM 1012 O O . ALA A 1 131 ? -3.329 1.811 37.048 1.00 95.88 131 ALA A O 1
ATOM 1013 N N . SER A 1 132 ? -2.742 3.919 37.457 1.00 93.38 132 SER A N 1
ATOM 1014 C CA . SER A 1 132 ? -3.248 3.959 38.843 1.00 93.38 132 SER A CA 1
ATOM 1015 C C . SER A 1 132 ? -4.693 4.458 38.986 1.00 93.38 132 SER A C 1
ATOM 1017 O O . SER A 1 132 ? -5.142 4.712 40.103 1.00 93.38 132 SER A O 1
ATOM 1019 N N . CYS A 1 133 ? -5.403 4.659 37.879 1.00 96.38 133 CYS A N 1
ATOM 1020 C CA . CYS A 1 133 ? -6.734 5.257 37.843 1.00 96.38 133 CYS A CA 1
ATOM 1021 C C . CYS A 1 133 ? -7.815 4.171 37.720 1.00 96.38 133 CYS A C 1
ATOM 1023 O O . CYS A 1 133 ? -7.656 3.220 36.955 1.00 96.38 133 CYS A O 1
ATOM 1025 N N . GLY A 1 134 ? -8.936 4.314 38.434 1.00 97.50 134 GLY A N 1
ATOM 1026 C CA . GLY A 1 134 ? -10.102 3.421 38.364 1.00 97.50 134 GLY A CA 1
ATOM 1027 C C . GLY A 1 134 ? -10.972 3.651 37.129 1.00 97.50 134 GLY A C 1
ATOM 1028 O O . GLY A 1 134 ? -12.185 3.799 37.228 1.00 97.50 134 GLY A O 1
ATOM 1029 N N . SER A 1 135 ? -10.355 3.717 35.956 1.00 98.25 135 SER A N 1
ATOM 1030 C CA . SER A 1 135 ? -10.962 4.099 34.674 1.00 98.25 135 SER A CA 1
ATOM 1031 C C . SER A 1 135 ? -11.298 2.914 33.767 1.00 98.25 135 SER A C 1
ATOM 1033 O O . SER A 1 135 ? -11.590 3.123 32.596 1.00 98.25 135 SER A O 1
ATOM 1035 N N . CYS A 1 136 ? -11.293 1.677 34.279 1.00 98.25 136 CYS A N 1
ATOM 1036 C CA . CYS A 1 136 ? -11.625 0.469 33.504 1.00 98.25 136 CYS A CA 1
ATOM 1037 C C . CYS A 1 136 ? -12.920 0.590 32.676 1.00 98.25 136 CYS A C 1
ATOM 1039 O O . CYS A 1 136 ? -12.989 0.079 31.565 1.00 98.25 136 CYS A O 1
ATOM 1041 N N . TRP A 1 137 ? -13.917 1.318 33.188 1.00 97.94 137 TRP A N 1
ATOM 1042 C CA . TRP A 1 137 ? -15.167 1.626 32.494 1.00 97.94 137 TRP A CA 1
ATOM 1043 C C . TRP A 1 137 ? -14.939 2.405 31.188 1.00 97.94 137 TRP A C 1
ATOM 1045 O O . TRP A 1 137 ? -15.470 2.014 30.157 1.00 97.94 137 TRP A O 1
ATOM 1055 N N . ALA A 1 138 ? -14.092 3.439 31.210 1.00 98.44 138 ALA A N 1
ATOM 1056 C CA . ALA A 1 138 ? -13.766 4.248 30.037 1.00 98.44 138 ALA A CA 1
ATOM 1057 C C . ALA A 1 138 ? -12.982 3.434 28.997 1.00 98.44 138 ALA A C 1
ATOM 1059 O O . ALA A 1 138 ? -13.320 3.459 27.819 1.00 98.44 138 ALA A O 1
ATOM 1060 N N . PHE A 1 139 ? -11.987 2.653 29.436 1.00 98.69 139 PHE A N 1
ATOM 1061 C CA . PHE A 1 139 ? -11.214 1.781 28.543 1.00 98.69 139 PHE A CA 1
ATOM 1062 C C . PHE A 1 139 ? -12.070 0.682 27.902 1.00 98.69 139 PHE A C 1
ATOM 1064 O O . PHE A 1 139 ? -11.856 0.335 26.743 1.00 98.69 139 PHE A O 1
ATOM 1071 N N . ALA A 1 140 ? -13.027 0.112 28.640 1.00 98.56 140 ALA A N 1
ATOM 1072 C CA . ALA A 1 140 ? -13.917 -0.903 28.091 1.00 98.56 140 ALA A CA 1
ATOM 1073 C C . ALA A 1 140 ? -14.869 -0.313 27.039 1.00 98.56 140 ALA A C 1
ATOM 1075 O O . ALA A 1 140 ? -15.052 -0.920 25.985 1.00 98.56 140 ALA A O 1
ATOM 1076 N N . ASP A 1 141 ? -15.428 0.874 27.291 1.00 98.38 141 ASP A N 1
ATOM 1077 C CA . ASP A 1 141 ? -16.303 1.556 26.335 1.00 98.38 141 ASP A CA 1
ATOM 1078 C C . ASP A 1 141 ? -15.563 1.932 25.054 1.00 98.38 141 ASP A C 1
ATOM 1080 O O . ASP A 1 141 ? -16.015 1.587 23.961 1.00 98.38 141 ASP A O 1
ATOM 1084 N N . LEU A 1 142 ? -14.410 2.598 25.178 1.00 98.56 142 LEU A N 1
ATOM 1085 C CA . LEU A 1 142 ? -13.627 3.007 24.013 1.00 98.56 142 LEU A CA 1
ATOM 1086 C C . LEU A 1 142 ? -13.076 1.794 23.263 1.00 98.56 142 LEU A C 1
ATOM 1088 O O . LEU A 1 142 ? -13.196 1.751 22.046 1.00 98.56 142 LEU A O 1
ATOM 1092 N N . GLY A 1 143 ? -12.633 0.742 23.958 1.00 98.19 143 GLY A N 1
ATOM 1093 C CA . GLY A 1 143 ? -12.191 -0.494 23.308 1.00 98.19 143 GLY A CA 1
ATOM 1094 C C . GLY A 1 143 ? -13.288 -1.220 22.515 1.00 98.19 143 GLY A C 1
ATOM 1095 O O . GLY A 1 143 ? -12.973 -1.927 21.558 1.00 98.19 143 GLY A O 1
ATOM 1096 N N . VAL A 1 144 ? -14.567 -1.058 22.879 1.00 98.31 144 VAL A N 1
ATOM 1097 C CA . VAL A 1 144 ? -15.702 -1.534 22.066 1.00 98.31 144 VAL A CA 1
ATOM 1098 C C . VAL A 1 144 ? -15.963 -0.610 20.880 1.00 98.31 144 VAL A C 1
ATOM 1100 O O . VAL A 1 144 ? -16.204 -1.106 19.781 1.00 98.31 144 VAL A O 1
ATOM 1103 N N . ILE A 1 145 ? -15.921 0.709 21.083 1.00 97.94 145 ILE A N 1
ATOM 1104 C CA . ILE A 1 145 ? -16.176 1.690 20.019 1.00 97.94 145 ILE A CA 1
ATOM 1105 C C . ILE A 1 145 ? -15.109 1.597 18.934 1.00 97.94 145 ILE A C 1
ATOM 1107 O O . ILE A 1 145 ? -15.460 1.477 17.767 1.00 97.94 145 ILE A O 1
ATOM 1111 N N . GLU A 1 146 ? -13.834 1.600 19.310 1.00 97.62 146 GLU A N 1
ATOM 1112 C CA . GLU A 1 146 ? -12.706 1.496 18.384 1.00 97.62 146 GLU A CA 1
ATOM 1113 C C . GLU A 1 146 ? -12.816 0.229 17.524 1.00 97.62 146 GLU A C 1
ATOM 1115 O O . GLU A 1 146 ? -12.795 0.297 16.298 1.00 97.62 146 GLU A O 1
ATOM 1120 N N . ALA A 1 147 ? -13.066 -0.926 18.149 1.00 97.25 147 ALA A N 1
ATOM 1121 C CA . ALA A 1 147 ? -13.257 -2.168 17.407 1.00 97.25 147 ALA A CA 1
ATOM 1122 C C . ALA A 1 147 ? -14.502 -2.133 16.504 1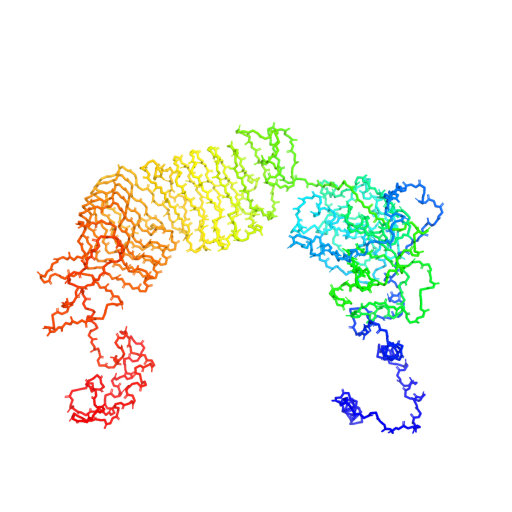.00 97.25 147 ALA A C 1
ATOM 1124 O O . ALA A 1 147 ? -14.496 -2.669 15.395 1.00 97.25 147 ALA A O 1
ATOM 1125 N N . ARG A 1 148 ? -15.589 -1.490 16.952 1.00 95.81 148 ARG A N 1
ATOM 1126 C CA . ARG A 1 148 ? -16.799 -1.343 16.139 1.00 95.81 148 ARG A CA 1
ATOM 1127 C C . ARG A 1 148 ? -16.564 -0.452 14.923 1.00 95.81 148 ARG A C 1
ATOM 1129 O O . ARG A 1 148 ? -17.104 -0.768 13.867 1.00 95.81 148 ARG A O 1
ATOM 1136 N N . VAL A 1 149 ? -15.760 0.604 15.051 1.00 93.25 149 VAL A N 1
ATOM 1137 C CA . VAL A 1 149 ? -15.332 1.435 13.917 1.00 93.25 149 VAL A CA 1
ATOM 1138 C C . VAL A 1 149 ? -14.625 0.573 12.884 1.00 93.25 149 VAL A C 1
ATOM 1140 O O . VAL A 1 149 ? -15.059 0.554 11.735 1.00 93.25 149 VAL A O 1
ATOM 1143 N N . ASN A 1 150 ? -13.644 -0.230 13.295 1.00 92.38 150 ASN A N 1
ATOM 1144 C CA . ASN A 1 150 ? -12.934 -1.119 12.375 1.00 92.38 150 ASN A CA 1
ATOM 1145 C C . ASN A 1 150 ? -13.921 -2.045 11.655 1.00 92.38 150 ASN A C 1
ATOM 1147 O O . ASN A 1 150 ? -13.912 -2.121 10.428 1.00 92.38 150 ASN A O 1
ATOM 1151 N N . ILE A 1 151 ? -14.847 -2.667 12.396 1.00 92.88 151 ILE A N 1
ATOM 1152 C CA . ILE A 1 151 ? -15.875 -3.571 11.854 1.00 92.88 151 ILE A CA 1
ATOM 1153 C C . ILE A 1 151 ? -16.811 -2.871 10.856 1.00 92.88 151 ILE A C 1
ATOM 1155 O O . ILE A 1 151 ? -17.070 -3.422 9.786 1.00 92.88 151 ILE A O 1
ATOM 1159 N N . GLU A 1 152 ? -17.337 -1.686 11.179 1.00 89.50 152 GLU A N 1
ATOM 1160 C CA . GLU A 1 152 ? -18.275 -0.957 10.310 1.00 89.50 152 GLU A CA 1
ATOM 1161 C C . GLU A 1 152 ? -17.600 -0.405 9.052 1.00 89.50 152 GLU A C 1
ATOM 1163 O O . GLU A 1 152 ? -18.195 -0.446 7.973 1.00 89.50 152 GLU A O 1
ATOM 1168 N N . LEU A 1 153 ? -16.348 0.046 9.165 1.00 84.56 153 LEU A N 1
ATOM 1169 C CA . LEU A 1 153 ? -15.540 0.493 8.027 1.00 84.56 153 LEU A CA 1
ATOM 1170 C C . LEU A 1 153 ? -14.996 -0.665 7.189 1.00 84.56 153 LEU A C 1
ATOM 1172 O O . LEU A 1 153 ? -14.513 -0.445 6.078 1.00 84.56 153 LEU A O 1
ATOM 1176 N N . ASN A 1 154 ? -15.109 -1.896 7.698 1.00 84.56 154 ASN A N 1
ATOM 1177 C CA . ASN A 1 154 ? -14.474 -3.077 7.134 1.00 84.56 154 ASN A CA 1
ATOM 1178 C C . ASN A 1 154 ? -12.950 -2.869 6.976 1.00 84.56 154 ASN A C 1
ATOM 1180 O O . ASN A 1 154 ? -12.365 -3.220 5.949 1.00 84.56 154 ASN A O 1
ATOM 1184 N N . ASP A 1 155 ? -12.335 -2.272 7.998 1.00 83.06 155 ASP A N 1
ATOM 1185 C CA . ASP A 1 155 ? -10.930 -1.885 8.035 1.00 83.06 155 ASP A CA 1
ATOM 1186 C C . ASP A 1 155 ? -10.274 -2.333 9.356 1.00 83.06 155 ASP A C 1
ATOM 1188 O O . ASP A 1 155 ? -10.329 -1.597 10.340 1.00 83.06 155 ASP A O 1
ATOM 1192 N N . PRO A 1 156 ? -9.663 -3.533 9.414 1.00 88.38 156 PRO A N 1
ATOM 1193 C CA . PRO A 1 156 ? -8.967 -3.992 10.618 1.00 88.38 156 PRO A CA 1
ATOM 1194 C C . PRO A 1 156 ? -7.709 -3.170 10.950 1.00 88.38 156 PRO A C 1
ATOM 1196 O O . PRO A 1 156 ? -7.278 -3.172 12.096 1.00 88.38 156 PRO A O 1
ATOM 1199 N N . ASP A 1 157 ? -7.143 -2.448 9.978 1.00 82.81 157 ASP A N 1
ATOM 1200 C CA . ASP A 1 157 ? -5.891 -1.695 10.129 1.00 82.81 157 ASP A CA 1
ATOM 1201 C C . ASP A 1 157 ? -6.131 -0.230 10.540 1.00 82.81 157 ASP A C 1
ATOM 1203 O O . ASP A 1 157 ? -5.179 0.530 10.730 1.00 82.81 157 ASP A O 1
ATOM 1207 N N . PHE A 1 158 ? -7.396 0.185 10.671 1.00 83.81 158 PHE A N 1
ATOM 1208 C CA . PHE A 1 158 ? -7.749 1.514 11.149 1.00 83.81 158 PHE A CA 1
ATOM 1209 C C . PHE A 1 158 ? -7.407 1.631 12.643 1.00 83.81 158 PHE A C 1
ATOM 1211 O O . PHE A 1 158 ? -8.106 1.109 13.511 1.00 83.81 158 PHE A O 1
ATOM 1218 N N . ASP A 1 159 ? -6.294 2.293 12.955 1.00 82.88 159 ASP A N 1
ATOM 1219 C CA . ASP A 1 159 ? -5.794 2.438 14.327 1.00 82.88 159 ASP A CA 1
ATOM 1220 C C . ASP A 1 159 ? -6.431 3.649 15.020 1.00 82.88 159 ASP A C 1
ATOM 1222 O O . ASP A 1 159 ? -5.796 4.675 15.276 1.00 82.88 159 ASP A O 1
ATOM 1226 N N . LEU A 1 160 ? -7.741 3.563 15.262 1.00 91.12 160 LEU A N 1
ATOM 1227 C CA . LEU A 1 160 ? -8.445 4.594 16.011 1.00 91.12 160 LEU A CA 1
ATOM 1228 C C . LEU A 1 160 ? -8.059 4.532 17.492 1.00 91.12 160 LEU A C 1
ATOM 1230 O O . LEU A 1 160 ? -8.418 3.586 18.185 1.00 91.12 160 LEU A O 1
ATOM 1234 N N . ASP A 1 161 ? -7.410 5.582 17.988 1.00 95.06 161 ASP A N 1
ATOM 1235 C CA . ASP A 1 161 ? -7.062 5.729 19.402 1.00 95.06 161 ASP A CA 1
ATOM 1236 C C . ASP A 1 161 ? -7.912 6.840 20.037 1.00 95.06 161 ASP A C 1
ATOM 1238 O O . ASP A 1 161 ? -7.678 8.028 19.796 1.00 95.06 161 ASP A O 1
ATOM 1242 N N . LEU A 1 162 ? -8.955 6.475 20.790 1.00 98.00 162 LEU A N 1
ATOM 1243 C CA . LEU A 1 162 ? -9.862 7.427 21.443 1.00 98.00 162 LEU A CA 1
ATOM 1244 C C . LEU A 1 162 ? -9.386 7.797 22.853 1.00 98.00 162 LEU A C 1
ATOM 1246 O O . LEU A 1 162 ? -8.845 6.972 23.581 1.00 98.00 162 LEU A O 1
ATOM 1250 N N . SER A 1 163 ? -9.664 9.037 23.267 1.00 98.31 163 SER A N 1
ATOM 1251 C CA . SER A 1 163 ? -9.198 9.579 24.546 1.00 98.31 163 SER A CA 1
ATOM 1252 C C . SER A 1 163 ? -10.010 9.083 25.745 1.00 98.31 163 SER A C 1
ATOM 1254 O O . SER A 1 163 ? -11.095 9.603 26.047 1.00 98.31 163 SER A O 1
ATOM 1256 N N . GLU A 1 164 ? -9.449 8.165 26.539 1.00 98.62 164 GLU A N 1
ATOM 1257 C CA . GLU A 1 164 ? -10.031 7.833 27.846 1.00 98.62 164 GLU A CA 1
ATOM 1258 C C . GLU A 1 164 ? -9.988 9.033 28.797 1.00 98.62 164 GLU A C 1
ATOM 1260 O O . GLU A 1 164 ? -10.858 9.175 29.664 1.00 98.62 164 GLU A O 1
ATOM 1265 N N . GLN A 1 165 ? -9.007 9.930 28.636 1.00 98.56 165 GLN A N 1
ATOM 1266 C CA . GLN A 1 165 ? -8.884 11.115 29.484 1.00 98.56 165 GLN A CA 1
ATOM 1267 C C . GLN A 1 165 ? -10.096 12.024 29.351 1.00 98.56 165 GLN A C 1
ATOM 1269 O O . GLN A 1 165 ? -10.525 12.611 30.345 1.00 98.56 165 GLN A O 1
ATOM 1274 N N . HIS A 1 166 ? -10.671 12.130 28.155 1.00 98.38 166 HIS A N 1
ATOM 1275 C CA . HIS A 1 166 ? -11.874 12.917 27.936 1.00 98.38 166 HIS A CA 1
ATOM 1276 C C . HIS A 1 166 ? -13.041 12.405 28.793 1.00 98.38 166 HIS A C 1
ATOM 1278 O O . HIS A 1 166 ? -13.737 13.200 29.426 1.00 98.38 166 HIS A O 1
ATOM 1284 N N . LEU A 1 167 ? -13.198 11.082 28.908 1.00 98.25 167 LEU A N 1
ATOM 1285 C CA . LEU A 1 167 ? -14.222 10.474 29.760 1.00 98.25 167 LEU A CA 1
ATOM 1286 C C . LEU A 1 167 ? -13.892 10.599 31.256 1.00 98.25 167 LEU A C 1
ATOM 1288 O O . LEU A 1 167 ? -14.785 10.827 32.064 1.00 98.25 167 LEU A O 1
ATOM 1292 N N . VAL A 1 168 ? -12.622 10.487 31.644 1.00 97.94 168 VAL A N 1
ATOM 1293 C CA . VAL A 1 168 ? -12.189 10.556 33.056 1.00 97.94 168 VAL A CA 1
ATOM 1294 C C . VAL A 1 168 ? -12.169 11.991 33.609 1.00 97.94 168 VAL A C 1
ATOM 1296 O O . VAL A 1 168 ? -12.253 12.202 34.822 1.00 97.94 168 VAL A O 1
ATOM 1299 N N . SER A 1 169 ? -12.050 12.989 32.735 1.00 97.56 169 SER A N 1
ATOM 1300 C CA . SER A 1 169 ? -11.984 14.408 33.095 1.00 97.56 169 SER A CA 1
ATOM 1301 C C . SER A 1 169 ? -13.347 14.996 33.453 1.00 97.56 169 SER A C 1
ATOM 1303 O O . SER A 1 169 ? -14.399 14.414 33.215 1.00 97.56 169 SER A O 1
ATOM 1305 N N . ALA A 1 170 ? -13.348 16.251 33.910 1.00 96.62 170 ALA A N 1
ATOM 1306 C CA . ALA A 1 170 ? -14.568 17.028 34.138 1.00 96.62 170 ALA A CA 1
ATOM 1307 C C . ALA A 1 170 ? -15.442 17.266 32.877 1.00 96.62 170 ALA A C 1
ATOM 1309 O O . ALA A 1 170 ? -16.456 17.958 32.983 1.00 96.62 170 ALA A O 1
ATOM 1310 N N . CYS A 1 171 ? -15.058 16.747 31.700 1.00 95.56 171 CYS A N 1
ATOM 1311 C CA . CYS A 1 171 ? -15.853 16.800 30.468 1.00 95.56 171 CYS A CA 1
ATOM 1312 C C . CYS A 1 171 ? -17.081 15.889 30.546 1.00 95.56 171 CYS A C 1
ATOM 1314 O O . CYS A 1 171 ? -18.169 16.285 30.123 1.00 95.56 171 CYS A O 1
ATOM 1316 N N . CYS A 1 172 ? -16.915 14.692 31.112 1.00 95.12 172 CYS A N 1
ATOM 1317 C CA . CYS A 1 172 ? -17.946 13.669 31.168 1.00 95.12 172 CYS A CA 1
ATOM 1318 C C . CYS A 1 172 ? -18.453 13.498 32.611 1.00 95.12 172 CYS A C 1
ATOM 1320 O O . CYS A 1 172 ? -17.666 13.347 33.544 1.00 95.12 172 CYS A O 1
ATOM 1322 N N . PRO A 1 173 ? -19.776 13.509 32.843 1.00 93.50 173 PRO A N 1
ATOM 1323 C CA . PRO A 1 173 ? -20.335 13.345 34.181 1.00 93.50 173 PRO A CA 1
ATOM 1324 C C . PRO A 1 173 ? -20.456 11.876 34.626 1.00 93.50 173 PRO A C 1
ATOM 1326 O O . PRO A 1 173 ? -20.950 11.635 35.728 1.00 93.50 173 PRO A O 1
ATOM 1329 N N . ALA A 1 174 ? -20.078 10.905 33.784 1.00 92.38 174 ALA A N 1
ATOM 1330 C CA . ALA A 1 174 ? -20.301 9.476 34.024 1.00 92.38 174 ALA A CA 1
ATOM 1331 C C . ALA A 1 174 ? -19.337 8.848 35.043 1.00 92.38 174 ALA A C 1
ATOM 1333 O O . ALA A 1 174 ? -19.624 7.773 35.569 1.00 92.38 174 ALA A O 1
ATOM 1334 N N . GLY A 1 175 ? -18.217 9.506 35.338 1.00 94.69 175 GLY A N 1
ATOM 1335 C CA . GLY A 1 175 ? -17.224 8.984 36.263 1.00 94.69 175 GLY A CA 1
ATOM 1336 C C . GLY A 1 175 ? -15.983 9.857 36.360 1.00 94.69 175 GLY A C 1
ATOM 1337 O O . GLY A 1 175 ? -15.960 10.993 35.898 1.00 94.69 175 GLY A O 1
ATOM 1338 N N . ASN A 1 176 ? -14.970 9.327 37.035 1.00 96.81 176 ASN A N 1
ATOM 1339 C CA . ASN A 1 176 ? -13.618 9.873 37.143 1.00 96.81 176 ASN A CA 1
ATOM 1340 C C . ASN A 1 176 ? -12.664 8.740 37.597 1.00 96.81 176 ASN A C 1
ATOM 1342 O O . ASN A 1 176 ? -13.047 7.570 37.577 1.00 96.81 176 ASN A O 1
ATOM 1346 N N . CYS A 1 177 ? -11.441 9.035 38.046 1.00 96.25 177 CYS A N 1
ATOM 1347 C CA . CYS A 1 177 ? -10.508 8.003 38.528 1.00 96.25 177 CYS A CA 1
ATOM 1348 C C . CYS A 1 177 ? -10.949 7.259 39.797 1.00 96.25 177 CYS A C 1
ATOM 1350 O O . CYS A 1 177 ? -10.340 6.249 40.140 1.00 96.25 177 CYS A O 1
ATOM 1352 N N . GLY A 1 178 ? -11.967 7.742 40.511 1.00 95.75 178 GLY A N 1
ATOM 1353 C CA . GLY A 1 178 ? -12.596 7.011 41.612 1.00 95.75 178 GLY A CA 1
ATOM 1354 C C . GLY A 1 178 ? -13.568 5.922 41.153 1.00 95.75 178 GLY A C 1
ATOM 1355 O O . GLY A 1 178 ? -13.932 5.076 41.966 1.00 95.75 178 GLY A O 1
ATOM 1356 N N . GLY A 1 179 ? -13.960 5.951 39.880 1.00 96.25 179 GLY A N 1
ATOM 1357 C CA . GLY A 1 179 ? -14.878 5.011 39.261 1.00 96.25 179 GLY A CA 1
ATOM 1358 C C . GLY A 1 179 ? -15.888 5.683 38.333 1.00 96.25 179 GLY A C 1
ATOM 1359 O O . GLY A 1 179 ? -15.984 6.914 38.280 1.00 96.25 179 GLY A O 1
ATOM 1360 N N . GLY A 1 180 ? -16.623 4.875 37.575 1.00 95.50 180 GLY A N 1
ATOM 1361 C CA . GLY A 1 180 ? -17.614 5.357 36.619 1.00 95.50 180 GLY A CA 1
ATOM 1362 C C . GLY A 1 180 ? -18.484 4.271 36.002 1.00 95.50 180 GLY A C 1
ATOM 1363 O O . GLY A 1 180 ? -18.276 3.073 36.210 1.00 95.50 180 GLY A O 1
ATOM 1364 N N . ASP A 1 181 ? -19.493 4.731 35.268 1.00 92.94 181 ASP A N 1
ATOM 1365 C CA . ASP A 1 181 ? -20.586 3.926 34.722 1.00 92.94 181 ASP A CA 1
ATOM 1366 C C . ASP A 1 181 ? -20.504 3.845 33.181 1.00 92.94 181 ASP A C 1
ATOM 1368 O O . ASP A 1 181 ? -20.777 4.856 32.519 1.00 92.94 181 ASP A O 1
ATOM 1372 N N . PRO A 1 182 ? -20.196 2.661 32.606 1.00 94.75 182 PRO A N 1
ATOM 1373 C CA . PRO A 1 182 ? -20.128 2.433 31.161 1.00 94.75 182 PRO A CA 1
ATOM 1374 C C . PRO A 1 182 ? -21.359 2.920 30.387 1.00 94.75 182 PRO A C 1
ATOM 1376 O O . PRO A 1 182 ? -21.282 3.572 29.349 1.00 94.75 182 PRO A O 1
ATOM 1379 N N . LEU A 1 183 ? -22.558 2.673 30.923 1.00 91.25 183 LEU A N 1
ATOM 1380 C CA . LEU A 1 183 ? -23.780 3.053 30.220 1.00 91.25 183 LEU A CA 1
ATOM 1381 C C . LEU A 1 183 ? -23.974 4.578 30.211 1.00 91.25 183 LEU A C 1
ATOM 1383 O O . LEU A 1 183 ? -24.448 5.144 29.226 1.00 91.25 183 LEU A O 1
ATOM 1387 N N . GLY A 1 184 ? -23.606 5.253 31.303 1.00 92.06 184 GLY A N 1
ATOM 1388 C CA . GLY A 1 184 ? -23.623 6.715 31.374 1.00 92.06 184 GLY A CA 1
ATOM 1389 C C . GLY A 1 184 ? -22.623 7.355 30.410 1.00 92.06 184 GLY A C 1
ATOM 1390 O O . GLY A 1 184 ? -22.925 8.379 29.796 1.00 92.06 184 GLY A O 1
ATOM 1391 N N . ALA A 1 185 ? -21.461 6.732 30.252 1.00 95.56 185 ALA A N 1
ATOM 1392 C CA . ALA A 1 185 ? -20.416 7.168 29.344 1.00 95.56 185 ALA A CA 1
ATOM 1393 C C . ALA A 1 185 ? -20.809 6.970 27.875 1.00 95.56 185 ALA A C 1
ATOM 1395 O O . ALA A 1 185 ? -20.690 7.913 27.095 1.00 95.56 185 ALA A O 1
ATOM 1396 N N . PHE A 1 186 ? -21.413 5.836 27.509 1.00 95.62 186 PHE A N 1
ATOM 1397 C CA . PHE A 1 186 ? -21.997 5.664 26.177 1.00 95.62 186 PHE A CA 1
ATOM 1398 C C . PHE A 1 186 ? -23.057 6.720 25.848 1.00 95.62 186 PHE A C 1
ATOM 1400 O O . PHE A 1 186 ? -23.035 7.270 24.750 1.00 95.62 186 PHE A O 1
ATOM 1407 N N . PHE A 1 187 ? -23.949 7.075 26.781 1.00 93.44 187 PHE A N 1
ATOM 1408 C CA . PHE A 1 187 ? -24.896 8.173 26.539 1.00 93.44 187 PHE A CA 1
ATOM 1409 C C . PHE A 1 187 ? -24.197 9.521 26.340 1.00 93.44 187 PHE A C 1
ATOM 1411 O O . PHE A 1 187 ? -24.612 10.306 25.490 1.00 93.44 187 PHE A O 1
ATOM 1418 N N . TYR A 1 188 ? -23.121 9.787 27.083 1.00 95.38 188 TYR A N 1
ATOM 1419 C CA . TYR A 1 188 ? -22.317 10.985 26.866 1.00 95.38 188 TYR A CA 1
ATOM 1420 C C . TYR A 1 188 ? -21.694 11.005 25.463 1.00 95.38 188 TYR A C 1
ATOM 1422 O O . TYR A 1 188 ? -21.790 12.026 24.783 1.00 95.38 188 TYR A O 1
ATOM 1430 N N . ILE A 1 189 ? -21.116 9.885 25.016 1.00 97.12 189 ILE A N 1
ATOM 1431 C CA . ILE A 1 189 ? -20.497 9.743 23.688 1.00 97.12 189 ILE A CA 1
ATOM 1432 C C . ILE A 1 189 ? -21.549 9.854 22.577 1.00 97.12 189 ILE A C 1
ATOM 1434 O O . ILE A 1 189 ? -21.305 10.500 21.565 1.00 97.12 189 ILE A O 1
ATOM 1438 N N . GLN A 1 190 ? -22.743 9.295 22.773 1.00 94.19 190 GLN A N 1
ATOM 1439 C CA . GLN A 1 190 ? -23.863 9.447 21.842 1.00 94.19 190 GLN A CA 1
ATOM 1440 C C . GLN A 1 190 ? -24.282 10.919 21.671 1.00 94.19 190 GLN A C 1
ATOM 1442 O O . GLN A 1 190 ? -24.647 11.331 20.573 1.00 94.19 190 GLN A O 1
ATOM 1447 N N . GLU A 1 191 ? -24.251 11.717 22.743 1.00 94.06 191 GLU A N 1
ATOM 1448 C CA . GLU A 1 191 ? -24.687 13.121 22.711 1.00 94.06 191 GLU A CA 1
ATOM 1449 C C . GLU A 1 191 ? -23.588 14.116 22.305 1.00 94.06 191 GLU A C 1
ATOM 1451 O O . GLU A 1 191 ? -23.898 15.127 21.674 1.00 94.06 191 GLU A O 1
ATOM 1456 N N . ASN A 1 192 ? -22.334 13.872 22.697 1.00 94.62 192 ASN A N 1
ATOM 1457 C CA . ASN A 1 192 ? -21.234 14.845 22.591 1.00 94.62 192 ASN A CA 1
ATOM 1458 C C . ASN A 1 192 ? -20.044 14.329 21.775 1.00 94.62 192 ASN A C 1
ATOM 1460 O O . ASN A 1 192 ? -19.274 15.129 21.255 1.00 94.62 192 ASN A O 1
ATOM 1464 N N . GLY A 1 193 ? -19.888 13.011 21.689 1.00 96.38 193 GLY A N 1
ATOM 1465 C CA . GLY A 1 193 ? -18.720 12.358 21.123 1.00 96.38 193 GLY A CA 1
ATOM 1466 C C . GLY A 1 193 ? -17.490 12.354 22.031 1.00 96.38 193 GLY A C 1
ATOM 1467 O O . GLY A 1 193 ? -17.504 12.828 23.172 1.00 96.38 193 GLY A O 1
ATOM 1468 N N . VAL A 1 194 ? -16.414 11.769 21.514 1.00 97.50 194 VAL A N 1
ATOM 1469 C CA . VAL A 1 194 ? -15.110 11.659 22.170 1.00 97.50 194 VAL A CA 1
ATOM 1470 C C . VAL A 1 194 ? -13.996 11.943 21.153 1.00 97.50 194 VAL A C 1
ATOM 1472 O O . VAL A 1 194 ? -14.058 11.427 20.035 1.00 97.50 194 VAL A O 1
ATOM 1475 N N . PRO A 1 195 ? -13.003 12.786 21.484 1.00 97.12 195 PRO A N 1
ATOM 1476 C CA . PRO A 1 195 ? -11.885 13.047 20.590 1.00 97.12 195 PRO A CA 1
ATOM 1477 C C . PRO A 1 195 ? -10.862 11.905 20.625 1.00 97.12 195 PRO A C 1
ATOM 1479 O O . PRO A 1 195 ? -10.864 11.068 21.530 1.00 97.12 195 PRO A O 1
ATOM 1482 N N . VAL A 1 196 ? -9.947 11.918 19.658 1.00 95.94 196 VAL A N 1
ATOM 1483 C CA . VAL A 1 196 ? -8.779 11.028 19.642 1.00 95.94 196 VAL A CA 1
ATOM 1484 C C . VAL A 1 196 ? -7.803 11.336 20.786 1.00 95.94 196 VAL A C 1
ATOM 1486 O O . VAL A 1 196 ? -7.743 12.465 21.282 1.00 95.94 196 VAL A O 1
ATOM 1489 N N . GLU A 1 197 ? -7.021 10.341 21.191 1.00 96.81 197 GLU A N 1
ATOM 1490 C CA . GLU A 1 197 ? -6.039 10.397 22.279 1.00 96.81 197 GLU A CA 1
ATOM 1491 C C . GLU A 1 197 ? -5.020 11.533 22.087 1.00 96.81 197 GLU A C 1
ATOM 1493 O O . GLU A 1 197 ? -4.762 12.300 23.014 1.00 96.81 197 GLU A O 1
ATOM 1498 N N . ASP A 1 198 ? -4.546 11.761 20.859 1.00 94.50 198 ASP A N 1
ATOM 1499 C CA . ASP A 1 198 ? -3.633 12.868 20.526 1.00 94.50 198 ASP A CA 1
ATOM 1500 C C . ASP A 1 198 ? -4.197 14.260 20.874 1.00 94.50 198 ASP A C 1
ATOM 1502 O O . ASP A 1 198 ? -3.451 15.188 21.206 1.00 94.50 198 ASP A O 1
ATOM 1506 N N . CYS A 1 199 ? -5.523 14.424 20.823 1.00 95.44 199 CYS A N 1
ATOM 1507 C CA . CYS A 1 199 ? -6.189 15.672 21.190 1.00 95.44 199 CYS A CA 1
ATOM 1508 C C . CYS A 1 199 ? -6.269 15.855 22.712 1.00 95.44 199 CYS A C 1
ATOM 1510 O O . CYS A 1 199 ? -6.228 16.995 23.195 1.00 95.44 199 CYS A O 1
ATOM 1512 N N . PHE A 1 200 ? -6.388 14.764 23.476 1.00 97.69 200 PHE A N 1
ATOM 1513 C CA . PHE A 1 200 ? -6.415 14.819 24.934 1.00 97.69 200 PHE A CA 1
ATOM 1514 C C . PHE A 1 200 ? -5.765 13.579 25.583 1.00 97.69 200 PHE A C 1
ATOM 1516 O O . PHE A 1 200 ? -6.473 12.660 25.986 1.00 97.69 200 PHE A O 1
ATOM 1523 N N . PRO A 1 201 ? -4.430 13.578 25.750 1.00 98.00 201 PRO A N 1
ATOM 1524 C CA . PRO A 1 201 ? -3.704 12.389 26.194 1.00 98.00 201 PRO A CA 1
ATOM 1525 C C . PRO A 1 201 ? -4.029 11.936 27.620 1.00 98.00 201 PRO A C 1
ATOM 1527 O O . PRO A 1 201 ? -4.264 12.756 28.516 1.00 98.00 201 PRO A O 1
ATOM 1530 N N . TYR A 1 202 ? -3.932 10.631 27.853 1.00 98.31 202 TYR A N 1
ATOM 1531 C CA . TYR A 1 202 ? -4.206 9.959 29.110 1.00 98.31 202 TYR A CA 1
ATOM 1532 C C . TYR A 1 202 ? -3.209 10.309 30.214 1.00 98.31 202 TYR A C 1
ATOM 1534 O O . TYR A 1 202 ? -2.000 10.088 30.125 1.00 98.31 202 TYR A O 1
ATOM 1542 N N . LEU A 1 203 ? -3.739 10.853 31.311 1.00 97.50 203 LEU A N 1
ATOM 1543 C CA . LEU A 1 203 ? -2.974 11.315 32.470 1.00 97.50 203 LEU A CA 1
ATOM 1544 C C . LEU A 1 203 ? -3.021 10.332 33.642 1.00 97.50 203 LEU A C 1
ATOM 1546 O O . LEU A 1 203 ? -2.230 10.469 34.576 1.00 97.50 203 LEU A O 1
ATOM 1550 N N . ALA A 1 204 ? -3.960 9.380 33.616 1.00 96.81 204 ALA A N 1
ATOM 1551 C CA . ALA A 1 204 ? -4.291 8.515 34.749 1.00 96.81 204 ALA A CA 1
ATOM 1552 C C . ALA A 1 204 ? -4.613 9.287 36.046 1.00 96.81 204 ALA A C 1
ATOM 1554 O O . ALA A 1 204 ? -4.333 8.817 37.152 1.00 96.81 204 ALA A O 1
ATOM 1555 N N . ASP A 1 205 ? -5.207 10.475 35.910 1.00 97.12 205 ASP A N 1
ATOM 1556 C CA . ASP A 1 205 ? -5.648 11.323 37.016 1.00 97.12 205 ASP A CA 1
ATOM 1557 C C . ASP A 1 205 ? -6.881 12.139 36.601 1.00 97.12 205 ASP A C 1
ATOM 1559 O O . ASP A 1 205 ? -7.186 12.308 35.417 1.00 97.12 205 ASP A O 1
ATOM 1563 N N . ASN A 1 206 ? -7.583 12.678 37.590 1.00 97.25 206 ASN A N 1
ATOM 1564 C CA . ASN A 1 206 ? -8.676 13.609 37.370 1.00 97.25 206 ASN A CA 1
ATOM 1565 C C . ASN A 1 206 ? -8.128 14.948 36.864 1.00 97.25 206 ASN A C 1
ATOM 1567 O O . ASN A 1 206 ? -7.239 15.538 37.481 1.00 97.25 206 ASN A O 1
ATOM 1571 N N . SER A 1 207 ? -8.725 15.487 35.804 1.00 96.88 207 SER A N 1
ATOM 1572 C CA . SER A 1 207 ? -8.371 16.806 35.273 1.00 96.88 207 SER A CA 1
ATOM 1573 C C . SER A 1 207 ? -9.589 17.658 34.933 1.00 96.88 207 SER A C 1
ATOM 1575 O O . SER A 1 207 ? -10.716 17.170 34.810 1.00 96.88 207 SER A O 1
ATOM 1577 N N . ASP A 1 208 ? -9.348 18.960 34.776 1.00 97.25 208 ASP A N 1
ATOM 1578 C CA . ASP A 1 208 ? -10.312 19.870 34.161 1.00 97.25 208 ASP A CA 1
ATOM 1579 C C . ASP A 1 208 ? -10.584 19.453 32.703 1.00 97.25 208 ASP A C 1
ATOM 1581 O O . ASP A 1 208 ? -9.785 18.757 32.076 1.00 97.25 208 ASP A O 1
ATOM 1585 N N . CYS A 1 209 ? -11.718 19.889 32.149 1.00 96.12 209 CYS A N 1
ATOM 1586 C CA . CYS A 1 209 ? -12.052 19.626 30.753 1.00 96.12 209 CYS A CA 1
ATOM 1587 C C . CYS A 1 209 ? -11.286 20.577 29.825 1.00 96.12 209 CYS A C 1
ATOM 1589 O O . CYS A 1 209 ? -11.731 21.701 29.582 1.00 96.12 209 CYS A O 1
ATOM 1591 N N . THR A 1 210 ? -10.110 20.153 29.360 1.00 96.69 210 THR A N 1
ATOM 1592 C CA . THR A 1 210 ? -9.249 20.955 28.475 1.00 96.69 210 THR A CA 1
ATOM 1593 C C . THR A 1 210 ? -8.679 20.139 27.306 1.00 96.69 210 THR A C 1
ATOM 1595 O O . THR A 1 210 ? -7.453 20.030 27.205 1.00 96.69 210 THR A O 1
ATOM 1598 N N . PRO A 1 211 ? -9.529 19.558 26.437 1.00 96.44 211 PRO A N 1
ATOM 1599 C CA . PRO A 1 211 ? -9.075 18.955 25.183 1.00 96.44 211 PRO A CA 1
ATOM 1600 C C . PRO A 1 211 ? -8.482 20.010 24.230 1.00 96.44 211 PRO A C 1
ATOM 1602 O O . PRO A 1 211 ? -8.491 21.217 24.514 1.00 96.44 211 PRO A O 1
ATOM 1605 N N . CYS A 1 212 ? -7.949 19.558 23.093 1.00 94.69 212 CYS A N 1
ATOM 1606 C CA . CYS A 1 212 ? -7.472 20.430 22.024 1.00 94.69 212 CYS A CA 1
ATOM 1607 C C . CYS A 1 212 ? -8.565 21.397 21.504 1.00 94.69 212 CYS A C 1
ATOM 1609 O O . CYS A 1 212 ? -9.754 21.266 21.795 1.00 94.69 212 CYS A O 1
ATOM 1611 N N . THR A 1 213 ? -8.144 22.434 20.773 1.00 94.12 213 THR A N 1
ATOM 1612 C CA . THR A 1 213 ? -9.083 23.434 20.221 1.00 94.12 213 THR A CA 1
ATOM 1613 C C . THR A 1 213 ? -9.965 22.786 19.156 1.00 94.12 213 THR A C 1
ATOM 1615 O O . THR A 1 213 ? -9.434 22.036 18.345 1.00 94.12 213 THR A O 1
ATOM 1618 N N . ASP A 1 214 ? -11.262 23.111 19.148 1.00 90.56 214 ASP A N 1
ATOM 1619 C CA . ASP A 1 214 ? -12.252 22.618 18.174 1.00 90.56 214 ASP A CA 1
ATOM 1620 C C . ASP A 1 214 ? -12.344 21.074 18.119 1.00 90.56 214 ASP A C 1
ATOM 1622 O O . ASP A 1 214 ? -12.639 20.488 17.080 1.00 90.56 214 ASP A O 1
ATOM 1626 N N . TRP A 1 215 ? -12.086 20.402 19.250 1.00 93.75 215 TRP A N 1
ATOM 1627 C CA . TRP A 1 215 ? -12.116 18.937 19.364 1.00 93.75 215 TRP A CA 1
ATOM 1628 C C . TRP A 1 215 ? -13.459 18.325 18.942 1.00 93.75 215 TRP A C 1
ATOM 1630 O O . TRP A 1 215 ? -13.495 17.171 18.520 1.00 93.75 215 TRP A O 1
ATOM 1640 N N . GLU A 1 216 ? -14.549 19.090 19.045 1.00 93.62 216 GLU A N 1
ATOM 1641 C CA . GLU A 1 216 ? -15.894 18.672 18.661 1.00 93.62 216 GLU A CA 1
ATOM 1642 C C . GLU A 1 216 ? -15.997 18.315 17.169 1.00 93.62 216 GLU A C 1
ATOM 1644 O O . GLU A 1 216 ? -16.777 17.433 16.812 1.00 93.62 216 GLU A O 1
ATOM 1649 N N . ASP A 1 217 ? -15.199 18.952 16.305 1.00 86.25 217 ASP A N 1
ATOM 1650 C CA . ASP A 1 217 ? -15.208 18.698 14.858 1.00 86.25 217 ASP A CA 1
ATOM 1651 C C . ASP A 1 217 ? -14.544 17.351 14.504 1.00 86.25 217 ASP A C 1
ATOM 1653 O O . ASP A 1 217 ? -14.853 16.752 13.475 1.00 86.25 217 ASP A O 1
ATOM 1657 N N . GLY A 1 218 ? -13.654 16.852 15.370 1.00 86.81 218 GLY A N 1
ATOM 1658 C CA . GLY A 1 218 ? -12.964 15.565 15.227 1.00 86.81 218 GLY A CA 1
ATOM 1659 C C . GLY A 1 218 ? -13.515 14.453 16.126 1.00 86.81 218 GLY A C 1
ATOM 1660 O O . GLY A 1 218 ? -12.866 13.418 16.282 1.00 86.81 218 GLY A O 1
ATOM 1661 N N . ALA A 1 219 ? -14.664 14.672 16.769 1.00 94.06 219 ALA A N 1
ATOM 1662 C CA . ALA A 1 219 ? -15.208 13.750 17.757 1.00 94.06 219 ALA A CA 1
ATOM 1663 C C . ALA A 1 219 ? -15.909 12.542 17.113 1.00 94.06 219 ALA A C 1
ATOM 1665 O O . ALA A 1 219 ? -16.669 12.667 16.152 1.00 94.06 219 ALA A O 1
ATOM 1666 N N . TRP A 1 220 ? -15.706 11.367 17.707 1.00 96.00 220 TRP A N 1
ATOM 1667 C CA . TRP A 1 220 ? -16.414 10.135 17.364 1.00 96.00 220 TRP A CA 1
ATOM 1668 C C . TRP A 1 220 ? -17.643 9.947 18.248 1.00 96.00 220 TRP A C 1
ATOM 1670 O O . TRP A 1 220 ? -17.594 10.163 19.456 1.00 96.00 220 TRP A O 1
ATOM 1680 N N . THR A 1 221 ? -18.748 9.525 17.647 1.00 95.88 221 THR A N 1
ATOM 1681 C CA . THR A 1 221 ? -20.066 9.338 18.263 1.00 95.88 221 THR A CA 1
ATOM 1682 C C . THR A 1 221 ? -20.605 7.941 17.962 1.00 95.88 221 THR A C 1
ATOM 1684 O O . THR A 1 221 ? -20.124 7.248 17.063 1.00 95.88 221 THR A O 1
ATOM 1687 N N . ILE A 1 222 ? -21.624 7.532 18.716 1.00 94.94 222 ILE A N 1
ATOM 1688 C CA . ILE A 1 222 ? -22.319 6.250 18.549 1.00 94.94 222 ILE A CA 1
ATOM 1689 C C . ILE A 1 222 ? -23.819 6.486 18.373 1.00 94.94 222 ILE A C 1
ATOM 1691 O O . ILE A 1 222 ? -24.384 7.390 18.992 1.00 94.94 222 ILE A O 1
ATOM 1695 N N . GLY A 1 223 ? -24.478 5.677 17.548 1.00 88.94 223 GLY A N 1
ATOM 1696 C CA . GLY A 1 223 ? -25.892 5.846 17.226 1.00 88.94 223 GLY A CA 1
ATOM 1697 C C . GLY A 1 223 ? -26.819 5.031 18.118 1.00 88.94 223 GLY A C 1
ATOM 1698 O O . GLY A 1 223 ? -27.810 5.571 18.609 1.00 88.94 223 GLY A O 1
ATOM 1699 N N . ASP A 1 224 ? -26.495 3.766 18.381 1.00 89.62 224 ASP A N 1
ATOM 1700 C CA . ASP A 1 224 ? -27.323 2.872 19.190 1.00 89.62 224 ASP A CA 1
ATOM 1701 C C . ASP A 1 224 ? -26.541 2.204 20.324 1.00 89.62 224 ASP A C 1
ATOM 1703 O O . ASP A 1 224 ? -25.368 1.868 20.191 1.00 89.62 224 ASP A O 1
ATOM 1707 N N . ILE A 1 225 ? -27.238 1.969 21.441 1.00 91.50 225 ILE A N 1
ATOM 1708 C CA . ILE A 1 225 ? -26.716 1.291 22.631 1.00 91.50 225 ILE A CA 1
ATOM 1709 C C . ILE A 1 225 ? -27.705 0.197 23.024 1.00 91.50 225 ILE A C 1
ATOM 1711 O O . ILE A 1 225 ? -28.891 0.465 23.274 1.00 91.50 225 ILE A O 1
ATOM 1715 N N . TYR A 1 226 ? -27.214 -1.034 23.125 1.00 90.31 226 TYR A N 1
ATOM 1716 C CA . TYR A 1 226 ? -28.030 -2.199 23.419 1.00 90.31 226 TYR A CA 1
ATOM 1717 C C . TYR A 1 226 ? -27.488 -3.015 24.585 1.00 90.31 226 TYR A C 1
ATOM 1719 O O . TYR A 1 226 ? -26.307 -3.342 24.638 1.00 90.31 226 TYR A O 1
ATOM 1727 N N . GLN A 1 227 ? -28.391 -3.466 25.456 1.00 92.31 227 GLN A N 1
ATOM 1728 C CA . GLN A 1 227 ? -28.119 -4.609 26.323 1.00 92.31 227 GLN A CA 1
ATOM 1729 C C . GLN A 1 227 ? -28.521 -5.907 25.614 1.00 92.31 227 GLN A C 1
ATOM 1731 O O . GLN A 1 227 ? -29.678 -6.060 25.195 1.00 92.31 227 GLN A O 1
ATOM 1736 N N . VAL A 1 228 ? -27.606 -6.876 25.536 1.00 90.69 228 VAL A N 1
ATOM 1737 C CA . VAL A 1 228 ? -27.898 -8.202 24.968 1.00 90.69 228 VAL A CA 1
ATOM 1738 C C . VAL A 1 228 ? -28.647 -9.060 25.988 1.00 90.69 228 VAL A C 1
ATOM 1740 O O . VAL A 1 228 ? -28.165 -9.312 27.090 1.00 90.69 228 VAL A O 1
ATOM 1743 N N . VAL A 1 229 ? -29.843 -9.538 25.624 1.00 88.06 229 VAL A N 1
ATOM 1744 C CA . VAL A 1 229 ? -30.696 -10.341 26.518 1.00 88.06 229 VAL A CA 1
ATOM 1745 C C . VAL A 1 229 ? -31.280 -11.591 25.834 1.00 88.06 229 VAL A C 1
ATOM 1747 O O . VAL A 1 229 ? -31.682 -11.544 24.661 1.00 88.06 229 VAL A O 1
ATOM 1750 N N . PRO A 1 230 ? -31.464 -12.711 26.565 1.00 88.38 230 PRO A N 1
ATOM 1751 C CA . PRO A 1 230 ? -31.201 -12.910 28.002 1.00 88.38 230 PRO A CA 1
ATOM 1752 C C . PRO A 1 230 ? -29.710 -13.113 28.332 1.00 88.38 230 PRO A C 1
ATOM 1754 O O . PRO A 1 230 ? -28.936 -13.417 27.435 1.00 88.38 230 PRO A O 1
ATOM 1757 N N . GLY A 1 231 ? -29.335 -13.011 29.613 1.00 88.31 231 GLY A N 1
ATOM 1758 C CA . GLY A 1 231 ? -27.991 -13.314 30.130 1.00 88.31 231 GLY A CA 1
ATOM 1759 C C . GLY A 1 231 ? -27.623 -14.792 30.017 1.00 88.31 231 GLY A C 1
ATOM 1760 O O . GLY A 1 231 ? -27.662 -15.533 30.992 1.00 88.31 231 GLY A O 1
ATOM 1761 N N . THR A 1 232 ? -27.368 -15.255 28.798 1.00 92.19 232 THR A N 1
ATOM 1762 C CA . THR A 1 232 ? -27.058 -16.652 28.480 1.00 92.19 232 THR A CA 1
ATOM 1763 C C . THR A 1 232 ? -25.907 -16.701 27.498 1.00 92.19 232 THR A C 1
ATOM 1765 O O . THR A 1 232 ? -25.826 -15.836 26.626 1.00 92.19 232 THR A O 1
ATOM 1768 N N . THR A 1 233 ? -25.099 -17.755 27.573 1.00 94.00 233 THR A N 1
ATOM 1769 C CA . THR A 1 233 ? -23.936 -17.950 26.703 1.00 94.00 233 THR A CA 1
ATOM 1770 C C . THR A 1 233 ? -24.286 -17.812 25.222 1.00 94.00 233 THR A C 1
ATOM 1772 O O . THR A 1 233 ? -23.647 -17.059 24.498 1.00 94.00 233 THR A O 1
ATOM 1775 N N . GLU A 1 234 ? -25.380 -18.434 24.779 1.00 91.62 234 GLU A N 1
ATOM 1776 C CA . GLU A 1 234 ? -25.820 -18.366 23.377 1.00 91.62 234 GLU A CA 1
ATOM 1777 C C . GLU A 1 234 ? -26.261 -16.962 22.937 1.00 91.62 234 GLU A C 1
ATOM 1779 O O . GLU A 1 234 ? -26.063 -16.577 21.786 1.00 91.62 234 GLU A O 1
ATOM 1784 N N . ALA A 1 235 ? -26.836 -16.165 23.842 1.00 91.00 235 ALA A N 1
ATOM 1785 C CA . ALA A 1 235 ? -27.177 -14.781 23.527 1.00 91.00 235 ALA A CA 1
ATOM 1786 C C . ALA A 1 235 ? -25.924 -13.905 23.424 1.00 91.00 235 ALA A C 1
ATOM 1788 O O . ALA A 1 235 ? -25.872 -13.047 22.548 1.00 91.00 235 ALA A O 1
ATOM 1789 N N . TYR A 1 236 ? -24.922 -14.141 24.277 1.00 95.19 236 TYR A N 1
ATOM 1790 C CA . TYR A 1 236 ? -23.650 -13.419 24.241 1.00 95.19 236 TYR A CA 1
ATOM 1791 C C . TYR A 1 236 ? -22.876 -13.737 22.961 1.00 95.19 236 TYR A C 1
ATOM 1793 O O . TYR A 1 236 ? -22.432 -12.808 22.299 1.00 95.19 236 TYR A O 1
ATOM 1801 N N . LYS A 1 237 ? -22.786 -15.014 22.556 1.00 94.88 237 LYS A N 1
ATOM 1802 C CA . LYS A 1 237 ? -22.181 -15.406 21.267 1.00 94.88 237 LYS A CA 1
ATOM 1803 C C . LYS A 1 237 ? -22.866 -14.704 20.102 1.00 94.88 237 LYS A C 1
ATOM 1805 O O . LYS A 1 237 ? -22.211 -14.110 19.256 1.00 94.88 237 LYS A O 1
ATOM 1810 N N . TRP A 1 238 ? -24.201 -14.727 20.098 1.00 93.25 238 TRP A N 1
ATOM 1811 C CA . TRP A 1 238 ? -24.981 -14.067 19.060 1.00 93.25 238 TRP A CA 1
ATOM 1812 C C . TRP A 1 238 ? -24.734 -12.553 19.022 1.00 93.25 238 TRP A C 1
ATOM 1814 O O . TRP A 1 238 ? -24.540 -12.007 17.938 1.00 93.25 238 TRP A O 1
ATOM 1824 N N . GLY A 1 239 ? -24.711 -11.882 20.178 1.00 93.31 239 GLY A N 1
ATOM 1825 C CA . GLY A 1 239 ? -24.376 -10.458 20.267 1.00 93.31 239 GLY A CA 1
ATOM 1826 C C . GLY A 1 239 ? -22.978 -10.177 19.721 1.00 93.31 239 GLY A C 1
ATOM 1827 O O . GLY A 1 239 ? -22.832 -9.347 18.830 1.00 93.31 239 GLY A O 1
ATOM 1828 N N . LEU A 1 240 ? -21.992 -10.953 20.173 1.00 95.56 240 LEU A N 1
ATOM 1829 C CA . LEU A 1 240 ? -20.593 -10.815 19.785 1.00 95.56 240 LEU A CA 1
ATOM 1830 C C . LEU A 1 240 ? -20.381 -10.945 18.271 1.00 95.56 240 LEU A C 1
ATOM 1832 O O . LEU A 1 240 ? -19.681 -10.133 17.680 1.00 95.56 240 LEU A O 1
ATOM 1836 N N . GLU A 1 241 ? -20.999 -11.943 17.638 1.00 94.31 241 GLU A N 1
ATOM 1837 C CA . GLU A 1 241 ? -20.847 -12.205 16.200 1.00 94.31 241 GLU A CA 1
ATOM 1838 C C . GLU A 1 241 ? -21.597 -11.207 15.309 1.00 94.31 241 GLU A C 1
ATOM 1840 O O . GLU A 1 241 ? -21.185 -10.969 14.178 1.00 94.31 241 GLU A O 1
ATOM 1845 N N . ASN A 1 242 ? -22.726 -10.660 15.774 1.00 91.38 242 ASN A N 1
ATOM 1846 C CA . ASN A 1 242 ? -23.596 -9.822 14.936 1.00 91.38 242 ASN A CA 1
ATOM 1847 C C . ASN A 1 242 ? -23.374 -8.322 15.154 1.00 91.38 242 ASN A C 1
ATOM 1849 O O . ASN A 1 242 ? -23.670 -7.537 14.256 1.00 91.38 242 ASN A O 1
ATOM 1853 N N . TYR A 1 243 ? -22.880 -7.931 16.329 1.00 91.44 243 TYR A N 1
ATOM 1854 C CA . TYR A 1 243 ? -22.695 -6.531 16.715 1.00 91.44 243 TYR A CA 1
ATOM 1855 C C . TYR A 1 243 ? -21.240 -6.185 17.040 1.00 91.44 243 TYR A C 1
ATOM 1857 O O . TYR A 1 243 ? -20.890 -5.012 17.010 1.00 91.44 243 TYR A O 1
ATOM 1865 N N . GLY A 1 244 ? -20.366 -7.168 17.258 1.00 95.88 244 GLY A N 1
ATOM 1866 C CA . GLY A 1 244 ? -18.967 -6.915 17.596 1.00 95.88 244 GLY A CA 1
ATOM 1867 C C . GLY A 1 244 ? -18.664 -7.099 19.085 1.00 95.88 244 GLY A C 1
ATOM 1868 O O . GLY A 1 244 ? -19.506 -7.614 19.828 1.00 95.88 244 GLY A O 1
ATOM 1869 N N . PRO A 1 245 ? -17.452 -6.718 19.525 1.00 98.12 245 PRO A N 1
ATOM 1870 C CA . PRO A 1 245 ? -17.030 -6.780 20.921 1.00 98.12 245 PRO A CA 1
ATOM 1871 C C . PRO A 1 245 ? -18.011 -6.101 21.878 1.00 98.12 245 PRO A C 1
ATOM 1873 O O . PRO A 1 245 ? -18.714 -5.161 21.514 1.00 98.12 245 PRO A O 1
ATOM 1876 N N . MET A 1 246 ? -18.073 -6.589 23.118 1.00 98.06 246 MET A N 1
ATOM 1877 C CA . MET A 1 246 ? -19.089 -6.152 24.083 1.00 98.06 246 MET A CA 1
ATOM 1878 C C . MET A 1 246 ? -18.461 -5.743 25.409 1.00 98.06 246 MET A C 1
ATOM 1880 O O . MET A 1 246 ? -17.571 -6.434 25.905 1.00 98.06 246 MET A O 1
ATOM 1884 N N . VAL A 1 247 ? -18.977 -4.695 26.047 1.00 98.31 247 VAL A N 1
ATOM 1885 C CA . VAL A 1 247 ? -18.588 -4.363 27.421 1.00 98.31 247 VAL A CA 1
ATOM 1886 C C . VAL A 1 247 ? -19.203 -5.400 28.348 1.00 98.31 247 VAL A C 1
ATOM 1888 O O . VAL A 1 247 ? -20.423 -5.597 28.371 1.00 98.31 247 VAL A O 1
ATOM 1891 N N . VAL A 1 248 ? -18.359 -6.064 29.127 1.00 97.88 248 VAL A N 1
ATOM 1892 C CA . VAL A 1 248 ? -18.744 -7.020 30.166 1.00 97.88 248 VAL A CA 1
ATOM 1893 C C . VAL A 1 248 ? -18.173 -6.576 31.504 1.00 97.88 248 VAL A C 1
ATOM 1895 O O . VAL A 1 248 ? -17.188 -5.845 31.580 1.00 97.88 248 VAL A O 1
ATOM 1898 N N . ALA A 1 249 ? -18.804 -7.042 32.572 1.00 95.50 249 ALA A N 1
ATOM 1899 C CA . ALA A 1 249 ? -18.416 -6.720 33.930 1.00 95.50 249 ALA A CA 1
ATOM 1900 C C . ALA A 1 249 ? -18.033 -7.986 34.693 1.00 95.50 249 ALA A C 1
ATOM 1902 O O . ALA A 1 249 ? -18.575 -9.060 34.427 1.00 95.50 249 ALA A O 1
ATOM 1903 N N . LEU A 1 250 ? -17.123 -7.840 35.652 1.00 94.94 250 LEU A N 1
ATOM 1904 C CA . LEU A 1 250 ? -16.752 -8.884 36.599 1.00 94.94 250 LEU A CA 1
ATOM 1905 C C . LEU A 1 250 ? -16.371 -8.282 37.958 1.00 94.94 250 LEU A C 1
ATOM 1907 O O . LEU A 1 250 ? -16.090 -7.090 38.076 1.00 94.94 250 LEU A O 1
ATOM 1911 N N . ASP A 1 251 ? -16.408 -9.101 39.003 1.00 93.12 251 ASP A N 1
ATOM 1912 C CA . ASP A 1 251 ? -15.839 -8.774 40.314 1.00 93.12 251 ASP A CA 1
ATOM 1913 C C . ASP A 1 251 ? -14.400 -9.286 40.351 1.00 93.12 251 ASP A C 1
ATOM 1915 O O . ASP A 1 251 ? -14.205 -10.479 40.551 1.00 93.12 251 ASP A O 1
ATOM 1919 N N . ALA A 1 252 ? -13.418 -8.423 40.077 1.00 93.12 252 ALA A N 1
ATOM 1920 C CA . ALA A 1 252 ? -12.014 -8.794 39.917 1.00 93.12 252 ALA A CA 1
ATOM 1921 C C . ALA A 1 252 ? -11.420 -9.277 41.254 1.00 93.12 252 ALA A C 1
ATOM 1923 O O . ALA A 1 252 ? -11.180 -8.452 42.144 1.00 93.12 252 ALA A O 1
ATOM 1924 N N . PRO A 1 253 ? -11.160 -10.588 41.422 1.00 90.94 253 PRO A N 1
ATOM 1925 C CA . PRO A 1 253 ? -10.670 -11.119 42.687 1.00 90.94 253 PRO A CA 1
ATOM 1926 C C . PRO A 1 253 ? -9.165 -10.864 42.864 1.00 90.94 253 PRO A C 1
ATOM 1928 O O . PRO A 1 253 ? -8.428 -10.661 41.897 1.00 90.94 253 PRO A O 1
ATOM 1931 N N . ASP A 1 254 ? -8.684 -10.911 44.112 1.00 89.81 254 ASP A N 1
ATOM 1932 C CA . ASP A 1 254 ? -7.294 -10.564 44.460 1.00 89.81 254 ASP A CA 1
ATOM 1933 C C . ASP A 1 254 ? -6.241 -11.453 43.746 1.00 89.81 254 ASP A C 1
ATOM 1935 O O . ASP A 1 254 ? -5.101 -11.032 43.528 1.00 89.81 254 ASP A O 1
ATOM 1939 N N . ASP A 1 255 ? -6.600 -12.672 43.337 1.00 92.62 255 ASP A N 1
ATOM 1940 C CA . ASP A 1 255 ? -5.724 -13.590 42.600 1.00 92.62 255 ASP A CA 1
ATOM 1941 C C . ASP A 1 255 ? -5.676 -13.310 41.080 1.00 92.62 255 ASP A C 1
ATOM 1943 O O . ASP A 1 255 ? -4.686 -13.656 40.427 1.00 92.62 255 ASP A O 1
ATOM 1947 N N . MET A 1 256 ? -6.659 -12.595 40.515 1.00 95.06 256 MET A N 1
ATOM 1948 C CA . MET A 1 256 ? -6.701 -12.216 39.094 1.00 95.06 256 MET A CA 1
ATOM 1949 C C . MET A 1 256 ? -5.576 -11.252 38.712 1.00 95.06 256 MET A C 1
ATOM 1951 O O . MET A 1 256 ? -5.068 -11.299 37.590 1.00 95.06 256 MET A O 1
ATOM 1955 N N . PHE A 1 257 ? -5.105 -10.418 39.643 1.00 95.19 257 PHE A N 1
ATOM 1956 C CA . PHE A 1 257 ? -3.956 -9.533 39.408 1.00 95.19 257 PHE A CA 1
ATOM 1957 C C . PHE A 1 257 ? -2.667 -10.307 39.085 1.00 95.19 257 PHE A C 1
ATOM 1959 O O . PHE A 1 257 ? -1.728 -9.732 38.534 1.00 95.19 257 PHE A O 1
ATOM 1966 N N . TYR A 1 258 ? -2.616 -11.604 39.399 1.00 95.81 258 TYR A N 1
ATOM 1967 C CA . TYR A 1 258 ? -1.488 -12.493 39.126 1.00 95.81 258 TYR A CA 1
ATOM 1968 C C . TYR A 1 258 ? -1.709 -13.390 37.903 1.00 95.81 258 TYR A C 1
ATOM 1970 O O . TYR A 1 258 ? -0.823 -14.171 37.573 1.00 95.81 258 TYR A O 1
ATOM 1978 N N . TYR A 1 259 ? -2.861 -13.326 37.233 1.00 97.62 259 TYR A N 1
ATOM 1979 C CA . TYR A 1 259 ? -3.159 -14.176 36.082 1.00 97.62 259 TYR A CA 1
ATOM 1980 C C . TYR A 1 259 ? -2.152 -13.961 34.934 1.00 97.62 259 TYR A C 1
ATOM 1982 O O . TYR A 1 259 ? -1.918 -12.833 34.498 1.00 97.62 259 TYR A O 1
ATOM 1990 N N . THR A 1 260 ? -1.567 -15.056 34.432 1.00 97.69 260 THR A N 1
ATOM 1991 C CA . THR A 1 260 ? -0.635 -15.054 33.285 1.00 97.69 260 THR A CA 1
ATOM 1992 C C . THR A 1 260 ? -1.068 -15.960 32.132 1.00 97.69 260 THR A C 1
ATOM 1994 O O . THR A 1 260 ? -0.391 -15.994 31.110 1.00 97.69 260 THR A O 1
ATOM 1997 N N . GLY A 1 261 ? -2.148 -16.731 32.282 1.00 97.44 261 GLY A N 1
ATOM 1998 C CA . GLY A 1 261 ? -2.657 -17.586 31.207 1.00 97.44 261 GLY A CA 1
ATOM 1999 C C . GLY A 1 261 ? -3.540 -18.740 31.674 1.00 97.44 261 GLY A C 1
ATOM 2000 O O . GLY A 1 261 ? -3.571 -19.078 32.856 1.00 97.44 261 GLY A O 1
ATOM 2001 N N . GLY A 1 262 ? -4.229 -19.370 30.724 1.00 97.75 262 GLY A N 1
ATOM 2002 C CA . GLY A 1 262 ? -5.180 -20.468 30.961 1.00 97.75 262 GLY A CA 1
ATOM 2003 C C . GLY A 1 262 ? -6.625 -19.997 31.148 1.00 97.75 262 GLY A C 1
ATOM 2004 O O . GLY A 1 262 ? -6.922 -18.834 30.949 1.00 97.75 262 GLY A O 1
ATOM 2005 N N . ILE A 1 263 ? -7.547 -20.896 31.490 1.00 97.81 263 ILE A N 1
ATOM 2006 C CA . ILE A 1 263 ? -8.946 -20.541 31.768 1.00 97.81 263 ILE A CA 1
ATOM 2007 C C . ILE A 1 263 ? -9.062 -20.218 33.255 1.00 97.81 263 ILE A C 1
ATOM 2009 O O . ILE A 1 263 ? -8.951 -21.109 34.101 1.00 97.81 263 ILE A O 1
ATOM 2013 N N . TYR A 1 264 ? -9.196 -18.931 33.555 1.00 97.06 264 TYR A N 1
ATOM 2014 C CA . TYR A 1 264 ? -9.205 -18.396 34.906 1.00 97.06 264 TYR A CA 1
ATOM 2015 C C . TYR A 1 264 ? -10.425 -18.885 35.695 1.00 97.06 264 TYR A C 1
ATOM 2017 O O . TYR A 1 264 ? -11.556 -18.845 35.213 1.00 97.06 264 TYR A O 1
ATOM 2025 N N . GLU A 1 265 ? -10.164 -19.324 36.926 1.00 94.00 265 GLU A N 1
ATOM 2026 C CA . GLU A 1 265 ? -11.164 -19.717 37.918 1.00 94.00 265 GLU A CA 1
ATOM 2027 C C . GLU A 1 265 ? -10.726 -19.140 39.277 1.00 94.00 265 GLU A C 1
ATOM 2029 O O . GLU A 1 265 ? -9.668 -19.553 39.772 1.00 94.00 265 GLU A O 1
ATOM 2034 N N . PRO A 1 266 ? -11.499 -18.222 39.893 1.00 92.06 266 PRO A N 1
ATOM 2035 C CA . PRO A 1 266 ? -11.131 -17.613 41.168 1.00 92.06 266 PRO A CA 1
ATOM 2036 C C . PRO A 1 266 ? -10.980 -18.638 42.293 1.00 92.06 266 PRO A C 1
ATOM 2038 O O . PRO A 1 266 ? -11.831 -19.519 42.473 1.00 92.06 266 PRO A O 1
ATOM 2041 N N . LEU A 1 267 ? -9.951 -18.481 43.125 1.00 91.06 267 LEU A N 1
ATOM 2042 C CA . LEU A 1 267 ? -9.723 -19.374 44.263 1.00 91.06 267 LEU A CA 1
ATOM 2043 C C . LEU A 1 267 ? -10.848 -19.291 45.306 1.00 91.06 267 LEU A C 1
ATOM 2045 O O . LEU A 1 267 ? -11.345 -20.334 45.742 1.00 91.06 267 LEU A O 1
ATOM 2049 N N . ASP A 1 268 ? -11.321 -18.085 45.616 1.00 86.81 268 ASP A N 1
ATOM 2050 C CA . ASP A 1 268 ? -12.409 -17.844 46.578 1.00 86.81 268 ASP A CA 1
ATOM 2051 C C . ASP A 1 268 ? -13.812 -17.803 45.935 1.00 86.81 268 ASP A C 1
ATOM 2053 O O . ASP A 1 268 ? -14.820 -17.612 46.622 1.00 86.81 268 ASP A O 1
ATOM 2057 N N . GLY A 1 269 ? -13.888 -18.049 44.623 1.00 84.50 269 GLY A N 1
ATOM 2058 C CA . GLY A 1 269 ? -15.107 -17.951 43.821 1.00 84.50 269 GLY A CA 1
ATOM 2059 C C . GLY A 1 269 ? -15.573 -16.511 43.566 1.00 84.50 269 GLY A C 1
ATOM 2060 O O . GLY A 1 269 ? -15.144 -15.557 44.211 1.00 84.50 269 GLY A O 1
ATOM 2061 N N . TRP A 1 270 ? -16.501 -16.359 42.621 1.00 83.12 270 TRP A N 1
ATOM 2062 C CA . TRP A 1 270 ? -17.176 -15.088 42.353 1.00 83.12 270 TRP A CA 1
ATOM 2063 C C . TRP A 1 270 ? -18.179 -14.799 43.474 1.00 83.12 270 TRP A C 1
ATOM 2065 O O . TRP A 1 270 ? -19.078 -15.609 43.719 1.00 83.12 270 TRP A O 1
ATOM 2075 N N . SER A 1 271 ? -18.039 -13.689 44.202 1.00 64.94 271 SER A N 1
ATOM 2076 C CA . SER A 1 271 ? -18.949 -13.420 45.331 1.00 64.94 271 SER A CA 1
ATOM 2077 C C . SER A 1 271 ? -19.311 -11.955 45.579 1.00 64.94 271 SER A C 1
ATOM 2079 O O . SER A 1 271 ? -20.035 -11.668 46.539 1.00 64.94 271 SER A O 1
ATOM 2081 N N . GLY A 1 272 ? -18.904 -11.038 44.703 1.00 78.75 272 GLY A N 1
ATOM 2082 C CA . GLY A 1 272 ? -19.194 -9.615 44.823 1.00 78.75 272 GLY A CA 1
ATOM 2083 C C . GLY A 1 272 ? -20.104 -9.035 43.744 1.00 78.75 272 GLY A C 1
ATOM 2084 O O . GLY A 1 272 ? -20.444 -9.646 42.730 1.00 78.75 272 GLY A O 1
ATOM 2085 N N . THR A 1 273 ? -20.503 -7.795 44.012 1.00 88.38 273 THR A N 1
ATOM 2086 C CA . THR A 1 273 ? -21.009 -6.860 43.003 1.00 88.38 273 THR A CA 1
ATOM 2087 C C . THR A 1 273 ? -19.884 -6.595 41.998 1.00 88.38 273 THR A C 1
ATOM 2089 O O . THR A 1 273 ? -18.753 -6.410 42.449 1.00 88.38 273 THR A O 1
ATOM 2092 N N . PRO A 1 274 ? -20.155 -6.548 40.681 1.00 93.06 274 PRO A N 1
ATOM 2093 C CA . PRO A 1 274 ? -19.097 -6.314 39.707 1.00 93.06 274 PRO A CA 1
ATOM 2094 C C . PRO A 1 274 ? -18.417 -4.961 39.961 1.00 93.06 274 PRO A C 1
ATOM 2096 O O . PRO A 1 274 ? -19.095 -3.976 40.261 1.00 93.06 274 PRO A O 1
ATOM 2099 N N . ASN A 1 275 ? -17.088 -4.938 39.860 1.00 94.75 275 ASN A N 1
ATOM 2100 C CA . ASN A 1 275 ? -16.233 -3.786 40.167 1.00 94.75 275 ASN A CA 1
ATOM 2101 C C . ASN A 1 275 ? -15.216 -3.479 39.052 1.00 94.75 275 ASN A C 1
ATOM 2103 O O . ASN A 1 275 ? -14.516 -2.475 39.133 1.00 94.75 275 ASN A O 1
ATOM 2107 N N . HIS A 1 276 ? -15.159 -4.290 37.996 1.00 97.00 276 HIS A N 1
ATOM 2108 C CA . HIS A 1 276 ? -14.233 -4.113 36.884 1.00 97.00 276 HIS A CA 1
ATOM 2109 C C . HIS A 1 276 ? -14.948 -4.330 35.551 1.00 97.00 276 HIS A C 1
ATOM 2111 O O . HIS A 1 276 ? -15.745 -5.263 35.416 1.00 97.00 276 HIS A O 1
ATOM 2117 N N . ALA A 1 277 ? -14.671 -3.464 34.578 1.00 98.12 277 ALA A N 1
ATOM 2118 C CA . ALA A 1 277 ? -15.188 -3.563 33.216 1.00 98.12 277 ALA A CA 1
ATOM 2119 C C . ALA A 1 277 ? -14.069 -3.985 32.259 1.00 98.12 277 ALA A C 1
ATOM 2121 O O . ALA A 1 277 ? -12.944 -3.500 32.357 1.00 98.12 277 ALA A O 1
ATOM 2122 N N . VAL A 1 278 ? -14.385 -4.900 31.345 1.00 98.62 278 VAL A N 1
ATOM 2123 C CA . VAL A 1 278 ? -13.477 -5.417 30.311 1.00 98.62 278 VAL A CA 1
ATOM 2124 C C . VAL A 1 278 ? -14.252 -5.623 29.011 1.00 98.62 278 VAL A C 1
ATOM 2126 O O . VAL A 1 278 ? -15.484 -5.572 28.999 1.00 98.62 278 VAL A O 1
ATOM 2129 N N . VAL A 1 279 ? -13.548 -5.880 27.911 1.00 98.81 279 VAL A N 1
ATOM 2130 C CA . VAL A 1 279 ? -14.184 -6.111 26.606 1.00 98.81 279 VAL A CA 1
ATOM 2131 C C . VAL A 1 279 ? -14.214 -7.602 26.299 1.00 98.81 279 VAL A C 1
ATOM 2133 O O . VAL A 1 279 ? -13.176 -8.254 26.310 1.00 98.81 279 VAL A O 1
ATOM 2136 N N . LEU A 1 280 ? -15.385 -8.157 26.003 1.00 98.75 280 LEU A N 1
ATOM 2137 C CA . LEU A 1 280 ? -15.543 -9.516 25.494 1.00 98.75 280 LEU A CA 1
ATOM 2138 C C . LEU A 1 280 ? -15.274 -9.527 23.986 1.00 98.75 280 LEU A C 1
ATOM 2140 O O . LEU A 1 280 ? -15.991 -8.860 23.245 1.00 98.75 280 LEU A O 1
ATOM 2144 N N . VAL A 1 281 ? -14.273 -10.293 23.542 1.00 98.56 281 VAL A N 1
ATOM 2145 C CA . VAL A 1 281 ? -13.786 -10.280 22.145 1.00 98.56 281 VAL A CA 1
ATOM 2146 C C . VAL A 1 281 ? -13.921 -11.622 21.424 1.00 98.56 281 VAL A C 1
ATOM 2148 O O . VAL A 1 281 ? -13.888 -11.670 20.199 1.00 98.56 281 VAL A O 1
ATOM 2151 N N . GLY A 1 282 ? -14.086 -12.726 22.155 1.00 98.25 282 GLY A N 1
ATOM 2152 C CA . GLY A 1 282 ? -14.094 -14.059 21.553 1.00 98.25 282 GLY A CA 1
ATOM 2153 C C . GLY A 1 282 ? -14.585 -15.164 22.480 1.00 98.25 282 GLY A C 1
ATOM 2154 O O . GLY A 1 282 ? -14.847 -14.936 23.663 1.00 98.25 282 GLY A O 1
ATOM 2155 N N . TYR A 1 283 ? -14.702 -16.379 21.948 1.00 97.94 283 TYR A N 1
ATOM 2156 C CA . TYR A 1 283 ? -15.115 -17.576 22.672 1.00 97.94 283 TYR A CA 1
ATOM 2157 C C . TYR A 1 283 ? -14.579 -18.875 22.054 1.00 97.94 283 TYR A C 1
ATOM 2159 O O . TYR A 1 283 ? -14.207 -18.941 20.880 1.00 97.94 283 TYR A O 1
ATOM 2167 N N . ASN A 1 284 ? -14.594 -19.949 22.846 1.00 96.62 284 ASN A N 1
ATOM 2168 C CA . ASN A 1 284 ? -14.263 -21.296 22.393 1.00 96.62 284 ASN A CA 1
ATOM 2169 C C . ASN A 1 284 ? -15.175 -22.349 23.040 1.00 96.62 284 ASN A C 1
ATOM 2171 O O . ASN A 1 284 ? -15.089 -22.595 24.243 1.00 96.62 284 ASN A O 1
ATOM 2175 N N . ASP A 1 285 ? -15.977 -23.035 22.222 1.00 94.19 285 ASP A N 1
ATOM 2176 C CA . ASP A 1 285 ? -16.918 -24.058 22.697 1.00 94.19 285 ASP A CA 1
ATOM 2177 C C . ASP A 1 285 ? -16.257 -25.340 23.199 1.00 94.19 285 ASP A C 1
ATOM 2179 O O . ASP A 1 285 ? -16.838 -26.071 23.996 1.00 94.19 285 ASP A O 1
ATOM 2183 N N . THR A 1 286 ? -15.057 -25.660 22.714 1.00 91.75 286 THR A N 1
ATOM 2184 C CA . THR A 1 286 ? -14.345 -26.875 23.138 1.00 91.75 286 THR A CA 1
ATOM 2185 C C . THR A 1 286 ? -13.774 -26.709 24.542 1.00 91.75 286 THR A C 1
ATOM 2187 O O . THR A 1 286 ? -13.755 -27.664 25.315 1.00 91.75 286 THR A O 1
ATOM 2190 N N . GLY A 1 287 ? -13.285 -25.508 24.856 1.00 91.38 287 GLY A N 1
ATOM 2191 C CA . GLY A 1 287 ? -12.761 -25.162 26.174 1.00 91.38 287 GLY A CA 1
ATOM 2192 C C . GLY A 1 287 ? -13.792 -24.551 27.124 1.00 91.38 287 GLY A C 1
ATOM 2193 O O . GLY A 1 287 ? -13.458 -24.350 28.285 1.00 91.38 287 GLY A O 1
ATOM 2194 N N . GLU A 1 288 ? -15.002 -24.255 26.640 1.00 95.31 288 GLU A N 1
ATOM 2195 C CA . GLU A 1 288 ? -16.082 -23.586 27.380 1.00 95.31 288 GLU A CA 1
ATOM 2196 C C . GLU A 1 288 ? -15.634 -22.264 28.034 1.00 95.31 288 GLU A C 1
ATOM 2198 O O . GLU A 1 288 ? -15.844 -22.036 29.230 1.00 95.31 288 GLU A O 1
ATOM 2203 N N . TYR A 1 289 ? -14.977 -21.401 27.248 1.00 97.56 289 TYR A N 1
ATOM 2204 C CA . TYR A 1 289 ? -14.444 -20.125 27.734 1.00 97.56 289 TYR A CA 1
ATOM 2205 C C . TYR A 1 289 ? -14.721 -18.934 26.813 1.00 97.56 289 TYR A C 1
ATOM 2207 O O . TYR A 1 289 ? -14.842 -19.061 25.591 1.00 97.56 289 TYR A O 1
ATOM 2215 N N . TRP A 1 290 ? -14.755 -17.762 27.436 1.00 98.38 290 TRP A N 1
ATOM 2216 C CA . TRP A 1 290 ? -14.738 -16.430 26.841 1.00 98.38 290 TRP A CA 1
ATOM 2217 C C . TRP A 1 290 ? -13.312 -15.879 26.765 1.00 98.38 290 TRP A C 1
ATOM 2219 O O . TRP A 1 290 ? -12.474 -16.241 27.587 1.00 98.38 290 TRP A O 1
ATOM 2229 N N . ILE A 1 291 ? -13.049 -14.980 25.818 1.00 98.69 291 ILE A N 1
ATOM 2230 C CA . ILE A 1 291 ? -11.793 -14.231 25.672 1.00 98.69 291 ILE A CA 1
ATOM 2231 C C . ILE A 1 291 ? -12.085 -12.760 25.961 1.00 98.69 291 ILE A C 1
ATOM 2233 O O . ILE A 1 291 ? -12.951 -12.175 25.312 1.00 98.69 291 ILE A O 1
ATOM 2237 N N . ILE A 1 292 ? -11.367 -12.162 26.910 1.00 98.69 292 ILE A N 1
ATOM 2238 C CA . ILE A 1 292 ? -11.548 -10.767 27.325 1.00 98.69 292 ILE A CA 1
ATOM 2239 C C . ILE A 1 292 ? -10.287 -9.931 27.078 1.00 98.69 292 ILE A C 1
ATOM 2241 O O . ILE A 1 292 ? -9.184 -10.408 27.339 1.00 98.69 292 ILE A O 1
ATOM 2245 N N . LYS A 1 293 ? -10.441 -8.688 26.611 1.00 98.75 293 LYS A N 1
ATOM 2246 C CA . LYS A 1 293 ? -9.396 -7.650 26.559 1.00 98.75 293 LYS A CA 1
ATOM 2247 C C . LYS A 1 293 ? -9.450 -6.833 27.848 1.00 98.75 293 LYS A C 1
ATOM 2249 O O . LYS A 1 293 ? -10.520 -6.346 28.214 1.00 98.75 293 LYS A O 1
ATOM 2254 N N . ASN A 1 294 ? -8.317 -6.686 28.529 1.00 98.50 294 ASN A N 1
ATOM 2255 C CA . ASN A 1 294 ? -8.199 -5.908 29.763 1.00 98.50 294 ASN A CA 1
ATOM 2256 C C . ASN A 1 294 ? -7.385 -4.621 29.530 1.00 98.50 294 ASN A C 1
ATOM 2258 O O . ASN A 1 294 ? -6.724 -4.468 28.507 1.00 98.50 294 ASN A O 1
ATOM 2262 N N . SER A 1 295 ? -7.414 -3.707 30.497 1.00 98.19 295 SER A N 1
ATOM 2263 C CA . SER A 1 295 ? -6.775 -2.383 30.454 1.00 98.19 295 SER A CA 1
ATOM 2264 C C . SER A 1 295 ? -5.605 -2.251 31.434 1.00 98.19 295 SER A C 1
ATOM 2266 O O . SER A 1 295 ? -5.287 -1.160 31.898 1.00 98.19 295 SER A O 1
ATOM 2268 N N . TRP A 1 296 ? -4.952 -3.361 31.788 1.00 98.25 296 TRP A N 1
ATOM 2269 C CA . TRP A 1 296 ? -3.803 -3.397 32.711 1.00 98.25 296 TRP A CA 1
ATOM 2270 C C . TRP A 1 296 ? -2.450 -3.506 31.986 1.00 98.25 296 TRP A C 1
ATOM 2272 O O . TRP A 1 296 ? -1.429 -3.842 32.595 1.00 98.25 296 TRP A O 1
ATOM 2282 N N . GLY A 1 297 ? -2.431 -3.206 30.684 1.00 97.81 297 GLY A N 1
ATOM 2283 C CA . GLY A 1 297 ? -1.270 -3.332 29.808 1.00 97.81 297 GLY A CA 1
ATOM 2284 C C . GLY A 1 297 ? -0.958 -4.772 29.390 1.00 97.81 297 GLY A C 1
ATOM 2285 O O . GLY A 1 297 ? -1.390 -5.743 30.012 1.00 97.81 297 GLY A O 1
ATOM 2286 N N . GLU A 1 298 ? -0.135 -4.906 28.350 1.00 97.25 298 GLU A N 1
ATOM 2287 C CA . GLU A 1 298 ? 0.238 -6.194 27.739 1.00 97.25 298 GLU A CA 1
ATOM 2288 C C . GLU A 1 298 ? 0.961 -7.158 28.696 1.00 97.25 298 GLU A C 1
ATOM 2290 O O . GLU A 1 298 ? 0.976 -8.370 28.486 1.00 97.25 298 GLU A O 1
ATOM 2295 N N . GLY A 1 299 ? 1.557 -6.630 29.771 1.00 96.44 299 GLY A N 1
ATOM 2296 C CA . GLY A 1 299 ? 2.244 -7.413 30.802 1.00 96.44 299 GLY A CA 1
ATOM 2297 C C . GLY A 1 299 ? 1.317 -8.160 31.769 1.00 96.44 299 GLY A C 1
ATOM 2298 O O . GLY A 1 299 ? 1.815 -8.833 32.675 1.00 96.44 299 GLY A O 1
ATOM 2299 N N . TRP A 1 300 ? -0.004 -8.028 31.632 1.00 98.31 300 TRP A N 1
ATOM 2300 C CA . TRP A 1 300 ? -0.990 -8.816 32.367 1.00 98.31 300 TRP A CA 1
ATOM 2301 C C . TRP A 1 300 ? -1.613 -9.884 31.464 1.00 98.31 300 TRP A C 1
ATOM 2303 O O . TRP A 1 300 ? -1.913 -9.623 30.302 1.00 98.31 300 TRP A O 1
ATOM 2313 N N . GLY A 1 301 ? -1.831 -11.088 31.999 1.00 98.31 301 GLY A N 1
ATOM 2314 C CA . GLY A 1 301 ? -2.472 -12.171 31.260 1.00 98.31 301 GLY A CA 1
ATOM 2315 C C . GLY A 1 301 ? -1.718 -12.596 29.999 1.00 98.31 301 GLY A C 1
ATOM 2316 O O . GLY A 1 301 ? -0.501 -12.769 30.001 1.00 98.31 301 GLY A O 1
ATOM 2317 N N . GLU A 1 302 ? -2.471 -12.805 28.927 1.00 98.25 302 GLU A N 1
ATOM 2318 C CA . GLU A 1 302 ? -2.025 -13.334 27.640 1.00 98.25 302 GLU A CA 1
ATOM 2319 C C . GLU A 1 302 ? -1.865 -12.179 26.648 1.00 98.25 302 GLU A C 1
ATOM 2321 O O . GLU A 1 302 ? -2.682 -12.005 25.745 1.00 98.25 302 GLU A O 1
ATOM 2326 N N . GLY A 1 303 ? -0.849 -11.340 26.875 1.00 97.81 303 GLY A N 1
ATOM 2327 C CA . GLY A 1 303 ? -0.633 -10.119 26.091 1.00 97.81 303 GLY A CA 1
ATOM 2328 C C . GLY A 1 303 ? -1.713 -9.064 26.337 1.00 97.81 303 GLY A C 1
ATOM 2329 O O . GLY A 1 303 ? -2.161 -8.425 25.397 1.00 97.81 303 GLY A O 1
ATOM 2330 N N . GLY A 1 304 ? -2.196 -8.931 27.576 1.00 98.44 304 GLY A N 1
ATOM 2331 C CA . GLY A 1 304 ? -3.307 -8.045 27.945 1.00 98.44 304 GLY A CA 1
ATOM 2332 C C . GLY A 1 304 ? -4.690 -8.692 27.916 1.00 98.44 304 GLY A C 1
ATOM 2333 O O . GLY A 1 304 ? -5.662 -8.094 28.381 1.00 98.44 304 GLY A O 1
ATOM 2334 N N . TYR A 1 305 ? -4.788 -9.921 27.407 1.00 98.75 305 TYR A N 1
ATOM 2335 C CA . TYR A 1 305 ? -6.038 -10.671 27.319 1.00 98.75 305 TYR A CA 1
ATOM 2336 C C . TYR A 1 305 ? -6.167 -11.719 28.431 1.00 98.75 305 TYR A C 1
ATOM 2338 O O . TYR A 1 305 ? -5.184 -12.163 29.024 1.00 98.75 305 TYR A O 1
ATOM 2346 N N . GLY A 1 306 ? -7.393 -12.148 28.711 1.00 98.31 306 GLY A N 1
ATOM 2347 C CA . GLY A 1 306 ? -7.689 -13.226 29.650 1.00 98.31 306 GLY A CA 1
ATOM 2348 C C . GLY A 1 306 ? -8.737 -14.189 29.115 1.00 98.31 306 GLY A C 1
ATOM 2349 O O . GLY A 1 306 ? -9.482 -13.857 28.194 1.00 98.31 306 GLY A O 1
ATOM 2350 N N . ARG A 1 307 ? -8.806 -15.385 29.705 1.00 98.44 307 ARG A N 1
ATOM 2351 C CA . ARG A 1 307 ? -9.857 -16.362 29.409 1.00 98.44 307 ARG A CA 1
ATOM 2352 C C . ARG A 1 307 ? -10.621 -16.709 30.675 1.00 98.44 307 ARG A C 1
ATOM 2354 O O . ARG A 1 307 ? -9.996 -17.010 31.685 1.00 98.44 307 ARG A O 1
ATOM 2361 N N . VAL A 1 308 ? -11.948 -16.682 30.619 1.00 97.25 308 VAL A N 1
ATOM 2362 C CA . VAL A 1 308 ? -12.845 -16.959 31.762 1.00 97.25 308 VAL A CA 1
ATOM 2363 C C . VAL A 1 308 ? -13.918 -17.964 31.361 1.00 97.25 308 VAL A C 1
ATOM 2365 O O . VAL A 1 308 ? -14.236 -18.071 30.176 1.00 97.25 308 VAL A O 1
ATOM 2368 N N . HIS A 1 309 ? -14.472 -18.719 32.308 1.00 96.25 309 HIS A N 1
ATOM 2369 C CA . HIS A 1 309 ? -15.456 -19.751 31.983 1.00 96.25 309 HIS A CA 1
ATOM 2370 C C . HIS A 1 309 ? -16.792 -19.164 31.509 1.00 96.25 309 HIS A C 1
ATOM 2372 O O . HIS A 1 309 ? -17.201 -18.067 31.896 1.00 96.25 309 HIS A O 1
ATOM 2378 N N . TYR A 1 310 ? -17.515 -19.927 30.687 1.00 95.38 310 TYR A N 1
ATOM 2379 C CA . TYR A 1 310 ? -18.930 -19.651 30.437 1.00 95.38 310 TYR A CA 1
ATOM 2380 C C . TYR A 1 310 ? -19.723 -19.625 31.749 1.00 95.38 310 TYR A C 1
ATOM 2382 O O . TYR A 1 310 ? -19.545 -20.478 32.617 1.00 95.38 310 TYR A O 1
ATOM 2390 N N . GLY A 1 311 ? -20.627 -18.657 31.881 1.00 92.88 311 GLY A N 1
ATOM 2391 C CA . GLY A 1 311 ? -21.410 -18.406 33.090 1.00 92.88 311 GLY A CA 1
ATOM 2392 C C . GLY A 1 311 ? -20.806 -17.345 34.014 1.00 92.88 311 GLY A C 1
ATOM 2393 O O . GLY A 1 311 ? -21.569 -16.669 34.709 1.00 92.88 311 GLY A O 1
ATOM 2394 N N . ASP A 1 312 ? -19.483 -17.152 33.992 1.00 93.75 312 ASP A N 1
ATOM 2395 C CA . ASP A 1 312 ? -18.792 -16.217 34.892 1.00 93.75 312 ASP A CA 1
ATOM 2396 C C . ASP A 1 312 ? -19.087 -14.749 34.564 1.00 93.75 312 ASP A C 1
ATOM 2398 O O . ASP A 1 312 ? -19.133 -13.913 35.464 1.00 93.75 312 ASP A O 1
ATOM 2402 N N . LEU A 1 313 ? -19.328 -14.422 33.291 1.00 95.00 313 LEU A N 1
ATOM 2403 C CA . LEU A 1 313 ? -19.696 -13.067 32.860 1.00 95.00 313 LEU A CA 1
ATOM 2404 C C . LEU A 1 313 ? -21.218 -12.883 32.838 1.00 95.00 313 LEU A C 1
ATOM 2406 O O . LEU A 1 313 ? -21.747 -11.812 33.139 1.00 95.00 313 LEU A O 1
ATOM 2410 N N . GLU A 1 314 ? -21.947 -13.940 32.486 1.00 94.12 314 GLU A N 1
ATOM 2411 C CA . GLU A 1 314 ? -23.398 -13.931 32.320 1.00 94.12 314 GLU A CA 1
ATOM 2412 C C . GLU A 1 314 ? -24.147 -13.705 33.638 1.00 94.12 314 GLU A C 1
ATOM 2414 O O . GLU A 1 314 ? -25.241 -13.140 33.630 1.00 94.12 314 GLU A O 1
ATOM 2419 N N . GLN A 1 315 ? -23.557 -14.077 34.779 1.00 92.25 315 GLN A N 1
ATOM 2420 C CA . GLN A 1 315 ? -24.139 -13.824 36.103 1.00 92.25 315 GLN A CA 1
ATOM 2421 C C . GLN A 1 315 ? -24.376 -12.332 36.397 1.00 92.25 315 GLN A C 1
ATOM 2423 O O . GLN A 1 315 ? -25.200 -11.997 37.249 1.00 92.25 315 GLN A O 1
ATOM 2428 N N . TYR A 1 316 ? -23.704 -11.432 35.673 1.00 91.31 316 TYR A N 1
ATOM 2429 C CA . TYR A 1 316 ? -23.858 -9.988 35.824 1.00 91.31 316 TYR A CA 1
ATOM 2430 C C . TYR A 1 316 ? -24.927 -9.384 34.900 1.00 91.31 316 TYR A C 1
ATOM 2432 O O . TYR A 1 316 ? -25.064 -8.163 34.833 1.00 91.31 316 TYR A O 1
ATOM 2440 N N . SER A 1 317 ? -25.747 -10.200 34.224 1.00 89.19 317 SER A N 1
ATOM 2441 C CA . SER A 1 317 ? -26.762 -9.679 33.300 1.00 89.19 317 SER A CA 1
ATOM 2442 C C . SER A 1 317 ? -27.824 -8.805 33.964 1.00 89.19 317 SER A C 1
ATOM 2444 O O . SER A 1 317 ? -28.322 -7.846 33.373 1.00 89.19 317 SER A O 1
ATOM 2446 N N . ASP A 1 318 ? -28.157 -9.100 35.221 1.00 87.25 318 ASP A N 1
ATOM 2447 C CA . ASP A 1 318 ? -29.120 -8.312 35.999 1.00 87.25 318 ASP A CA 1
ATOM 2448 C C . ASP A 1 318 ? -28.571 -6.927 36.392 1.00 87.25 318 ASP A C 1
ATOM 2450 O O . ASP A 1 318 ? -29.337 -6.049 36.791 1.00 87.25 318 ASP A O 1
ATOM 2454 N N . TYR A 1 319 ? -27.260 -6.709 36.236 1.00 86.88 319 TYR A N 1
ATOM 2455 C CA . TYR A 1 319 ? -26.602 -5.418 36.427 1.00 86.88 319 TYR A CA 1
ATOM 2456 C C . TYR A 1 319 ? -26.564 -4.553 35.158 1.00 86.88 319 TYR A C 1
ATOM 2458 O O . TYR A 1 319 ? -26.072 -3.431 35.221 1.00 86.88 319 TYR A O 1
ATOM 2466 N N . GLY A 1 320 ? -27.113 -5.028 34.032 1.00 86.50 320 GLY A N 1
ATOM 2467 C CA . GLY A 1 320 ? -27.169 -4.266 32.778 1.00 86.50 320 GLY A CA 1
ATOM 2468 C C . GLY A 1 320 ? -26.146 -4.683 31.718 1.00 86.50 320 GLY A C 1
ATOM 2469 O O . GLY A 1 320 ? -26.100 -4.056 30.667 1.00 86.50 320 GLY A O 1
ATOM 2470 N N . PHE A 1 321 ? -25.371 -5.744 31.952 1.00 91.50 321 PHE A N 1
ATOM 2471 C CA . PHE A 1 321 ? -24.369 -6.253 31.007 1.00 91.50 321 PHE A CA 1
ATOM 2472 C C . PHE A 1 321 ? -24.904 -7.451 30.192 1.00 91.50 321 PHE A C 1
ATOM 2474 O O . PHE A 1 321 ? -25.894 -8.070 30.596 1.00 91.50 321 PHE A O 1
ATOM 2481 N N . PRO A 1 322 ? -24.322 -7.758 29.021 1.00 95.19 322 PRO A N 1
ATOM 2482 C CA . PRO A 1 322 ? -23.269 -7.025 28.338 1.00 95.19 322 PRO A CA 1
ATOM 2483 C C . PRO A 1 322 ? -23.871 -5.885 27.503 1.00 95.19 322 PRO A C 1
ATOM 2485 O O . PRO A 1 322 ? -25.050 -5.931 27.129 1.00 95.19 322 PRO A O 1
ATOM 2488 N N . LEU A 1 323 ? -23.056 -4.879 27.204 1.00 94.31 323 LEU A N 1
ATOM 2489 C CA . LEU A 1 323 ? -23.446 -3.755 26.355 1.00 94.31 323 LEU A CA 1
ATOM 2490 C C . LEU A 1 323 ? -22.751 -3.855 24.998 1.00 94.31 323 LEU A C 1
ATOM 2492 O O . LEU A 1 323 ? -21.556 -4.138 24.933 1.00 94.31 323 LEU A O 1
ATOM 2496 N N . VAL A 1 324 ? -23.506 -3.608 23.933 1.00 94.94 324 VAL A N 1
ATOM 2497 C CA . VAL A 1 324 ? -23.002 -3.463 22.562 1.00 94.94 324 VAL A CA 1
ATOM 2498 C C . VAL A 1 324 ? -23.492 -2.159 21.966 1.00 94.94 324 VAL A C 1
ATOM 2500 O O . VAL A 1 324 ? -24.536 -1.638 22.373 1.00 94.94 324 VAL A O 1
ATOM 2503 N N . ILE A 1 325 ? -22.747 -1.659 20.990 1.00 94.50 325 ILE A N 1
ATOM 2504 C CA . ILE A 1 325 ? -23.052 -0.424 20.275 1.00 94.50 325 ILE A CA 1
ATOM 2505 C C . ILE A 1 325 ? -23.118 -0.682 18.769 1.00 94.50 325 ILE A C 1
ATOM 2507 O O . ILE A 1 325 ? -22.658 -1.716 18.287 1.00 94.50 325 ILE A O 1
ATOM 2511 N N . ASP A 1 326 ? -23.753 0.234 18.049 1.00 91.38 326 ASP A N 1
ATOM 2512 C CA . ASP A 1 326 ? -23.909 0.194 16.592 1.00 91.38 326 ASP A CA 1
ATOM 2513 C C . ASP A 1 326 ? -24.030 1.631 16.052 1.00 91.38 326 ASP A C 1
ATOM 2515 O O . ASP A 1 326 ? -24.321 2.561 16.820 1.00 91.38 326 ASP A O 1
ATOM 2519 N N . ASN A 1 327 ? -23.870 1.802 14.739 1.00 89.75 327 ASN A N 1
ATOM 2520 C CA . ASN A 1 327 ? -23.932 3.073 14.019 1.00 89.75 327 ASN A CA 1
ATOM 2521 C C . ASN A 1 327 ? -22.894 4.080 14.535 1.00 89.75 327 ASN A C 1
ATOM 2523 O O . ASN A 1 327 ? -23.254 5.131 15.077 1.00 89.75 327 ASN A O 1
ATOM 2527 N N . VAL A 1 328 ? -21.611 3.753 14.406 1.00 91.81 328 VAL A N 1
ATOM 2528 C CA . VAL A 1 328 ? -20.527 4.682 14.761 1.00 91.81 328 VAL A CA 1
ATOM 2529 C C . VAL A 1 328 ? -20.392 5.778 13.702 1.00 91.81 328 VAL A C 1
ATOM 2531 O O . VAL A 1 328 ? -20.647 5.565 12.519 1.00 91.81 328 VAL A O 1
ATOM 2534 N N . SER A 1 329 ? -20.019 6.984 14.124 1.00 90.00 329 SER A N 1
ATOM 2535 C CA . SER A 1 329 ? -19.820 8.119 13.219 1.00 90.00 329 SER A CA 1
ATOM 2536 C C . SER A 1 329 ? -18.700 9.010 13.728 1.00 90.00 329 SER A C 1
ATOM 2538 O O . SER A 1 329 ? -18.603 9.267 14.923 1.00 90.00 329 SER A O 1
ATOM 2540 N N . GLY A 1 330 ? -17.897 9.543 12.819 1.00 88.50 330 GLY A N 1
ATOM 2541 C CA . GLY A 1 330 ? -16.734 10.379 13.107 1.00 88.50 330 GLY A CA 1
ATOM 2542 C C . GLY A 1 330 ? -16.370 11.247 11.902 1.00 88.50 330 GLY A C 1
ATOM 2543 O O . GLY A 1 330 ? -17.102 11.231 10.906 1.00 88.50 330 GLY A O 1
ATOM 2544 N N . PRO A 1 331 ? -15.267 12.006 11.973 1.00 83.88 331 PRO A N 1
ATOM 2545 C CA . PRO A 1 331 ? -14.780 12.782 10.839 1.00 83.88 331 PRO A CA 1
ATOM 2546 C C . PRO A 1 331 ? -14.463 11.857 9.654 1.00 83.88 331 PRO A C 1
ATOM 2548 O O . PRO A 1 331 ? -13.836 10.811 9.811 1.00 83.88 331 PRO A O 1
ATOM 2551 N N . THR A 1 332 ? -14.932 12.241 8.468 1.00 83.25 332 THR A N 1
ATOM 2552 C CA . THR A 1 332 ? -14.744 11.511 7.207 1.00 83.25 332 THR A CA 1
ATOM 2553 C C . THR A 1 332 ? -13.742 12.284 6.355 1.00 83.25 332 THR A C 1
ATOM 2555 O O . THR A 1 332 ? -14.048 13.410 5.981 1.00 83.25 332 THR A O 1
ATOM 2558 N N . PRO A 1 333 ? -12.550 11.737 6.064 1.00 89.25 333 PRO A N 1
ATOM 2559 C CA . PRO A 1 333 ? -11.473 12.506 5.442 1.00 89.25 333 PRO A CA 1
ATOM 2560 C C . PRO A 1 333 ? -11.483 12.458 3.902 1.00 89.25 333 PRO A C 1
ATOM 2562 O O . PRO A 1 333 ? -10.598 13.011 3.251 1.00 89.25 333 PRO A O 1
ATOM 2565 N N . VAL A 1 334 ? -12.445 11.764 3.285 1.00 94.44 334 VAL A N 1
ATOM 2566 C CA . VAL A 1 334 ? -12.544 11.627 1.827 1.00 94.44 334 VAL A CA 1
ATOM 2567 C C . VAL A 1 334 ? -13.852 12.22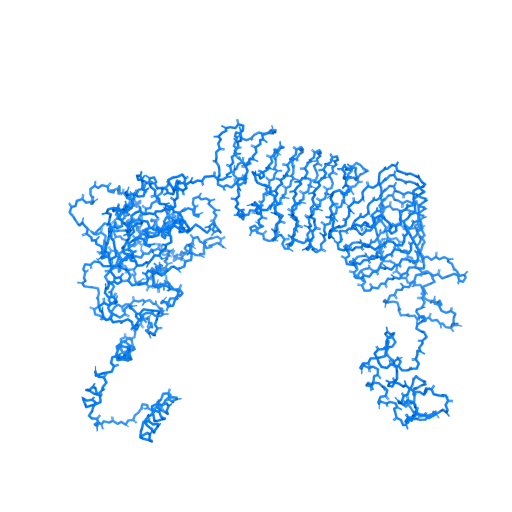9 1.337 1.00 94.44 334 VAL A C 1
ATOM 2569 O O . VAL A 1 334 ? -14.928 11.775 1.702 1.00 94.44 334 VAL A O 1
ATOM 2572 N N . HIS A 1 335 ? -13.778 13.201 0.436 1.00 96.62 335 HIS A N 1
ATOM 2573 C CA . HIS A 1 335 ? -14.925 14.003 0.022 1.00 96.62 335 HIS A CA 1
ATOM 2574 C C . HIS A 1 335 ? -15.154 13.918 -1.481 1.00 96.62 335 HIS A C 1
ATOM 2576 O O . HIS A 1 335 ? -14.284 14.278 -2.280 1.00 96.62 335 HIS A O 1
ATOM 2582 N N . ASN A 1 336 ? -16.359 13.539 -1.903 1.00 97.62 336 ASN A N 1
ATOM 2583 C CA . ASN A 1 336 ? -16.776 13.758 -3.281 1.00 97.62 336 ASN A CA 1
ATOM 2584 C C . ASN A 1 336 ? -17.328 15.180 -3.432 1.00 97.62 336 ASN A C 1
ATOM 2586 O O . ASN A 1 336 ? -18.490 15.464 -3.138 1.00 97.62 336 ASN A O 1
ATOM 2590 N N . LEU A 1 337 ? -16.519 16.087 -3.977 1.00 97.25 337 LEU A N 1
ATOM 2591 C CA . LEU A 1 337 ? -16.874 17.506 -4.101 1.00 97.25 337 LEU A CA 1
ATOM 2592 C C . LEU A 1 337 ? -18.069 17.762 -5.033 1.00 97.25 337 LEU A C 1
ATOM 2594 O O . LEU A 1 337 ? -18.658 18.847 -5.016 1.00 97.25 337 LEU A O 1
ATOM 2598 N N . ASN A 1 338 ? -18.419 16.793 -5.880 1.00 98.25 338 ASN A N 1
ATOM 2599 C CA . ASN A 1 338 ? -19.534 16.905 -6.811 1.00 98.25 338 ASN A CA 1
ATOM 2600 C C . ASN A 1 338 ? -20.875 16.511 -6.181 1.00 98.25 338 ASN A C 1
ATOM 2602 O O . ASN A 1 338 ? -21.890 17.104 -6.556 1.00 98.25 338 ASN A O 1
ATOM 2606 N N . THR A 1 339 ? -20.887 15.547 -5.257 1.00 96.50 339 THR A N 1
ATOM 2607 C CA . THR A 1 339 ? -22.100 15.100 -4.548 1.00 96.50 339 THR A CA 1
ATOM 2608 C C . THR A 1 339 ? -22.228 15.717 -3.152 1.00 96.50 339 THR A C 1
ATOM 2610 O O . THR A 1 339 ? -23.342 15.811 -2.643 1.00 96.50 339 THR A O 1
ATOM 2613 N N . SER A 1 340 ? -21.131 16.257 -2.600 1.00 93.50 340 SER A N 1
ATOM 2614 C CA . SER A 1 340 ? -21.014 16.681 -1.193 1.00 93.50 340 SER A CA 1
ATOM 2615 C C . SER A 1 340 ? -21.242 15.528 -0.212 1.00 93.50 340 SER A C 1
ATOM 2617 O O . SER A 1 340 ? -21.794 15.739 0.864 1.00 93.50 340 SER A O 1
ATOM 2619 N N . GLU A 1 341 ? -20.878 14.317 -0.631 1.00 91.88 341 GLU A N 1
ATOM 2620 C CA . GLU A 1 341 ? -20.867 13.126 0.212 1.00 91.88 341 GLU A CA 1
ATOM 2621 C C . GLU A 1 341 ? -19.449 12.855 0.695 1.00 91.88 341 GLU A C 1
ATOM 2623 O O . GLU A 1 341 ? -18.480 13.054 -0.049 1.00 91.88 341 GLU A O 1
ATOM 2628 N N . ASP A 1 342 ? -19.369 12.374 1.929 1.00 92.06 342 ASP A N 1
ATOM 2629 C CA . ASP A 1 342 ? -18.127 12.152 2.646 1.00 92.06 342 ASP A CA 1
ATOM 2630 C C . ASP A 1 342 ? -17.983 10.665 2.986 1.00 92.06 342 ASP A C 1
ATOM 2632 O O . ASP A 1 342 ? -18.962 9.954 3.232 1.00 92.06 342 ASP A O 1
ATOM 2636 N N . PHE A 1 343 ? -16.747 10.187 2.966 1.00 89.94 343 PHE A N 1
ATOM 2637 C CA . PHE A 1 343 ? -16.378 8.785 3.046 1.00 89.94 343 PHE A CA 1
ATOM 2638 C C . PHE A 1 343 ? -15.157 8.619 3.948 1.00 89.94 343 PHE A C 1
ATOM 2640 O O . PHE A 1 343 ? -14.347 9.531 4.121 1.00 89.94 343 PHE A O 1
ATOM 2647 N N . TYR A 1 344 ? -15.012 7.420 4.503 1.00 86.81 344 TYR A N 1
ATOM 2648 C CA . TYR A 1 344 ? -13.838 7.053 5.291 1.00 86.81 344 TYR A CA 1
ATOM 2649 C C . TYR A 1 344 ? -12.658 6.602 4.431 1.00 86.81 344 TYR A C 1
ATOM 2651 O O . TYR A 1 344 ? -11.511 6.792 4.818 1.00 86.81 344 TYR A O 1
ATOM 2659 N N . THR A 1 345 ? -12.939 6.023 3.262 1.00 90.81 345 THR A N 1
ATOM 2660 C CA . THR A 1 345 ? -11.930 5.437 2.376 1.00 90.81 345 THR A CA 1
ATOM 2661 C C . THR A 1 345 ? -12.078 5.951 0.952 1.00 90.81 345 THR A C 1
ATOM 2663 O O . THR A 1 345 ? -13.172 6.318 0.497 1.00 90.81 345 THR A O 1
ATOM 2666 N N . ILE A 1 346 ? -10.968 5.953 0.218 1.00 95.88 346 ILE A N 1
ATOM 2667 C CA . ILE A 1 346 ? -10.930 6.362 -1.186 1.00 95.88 346 ILE A CA 1
ATOM 2668 C C . ILE A 1 346 ? -11.730 5.370 -2.028 1.00 95.88 346 ILE A C 1
ATOM 2670 O O . ILE A 1 346 ? -12.489 5.778 -2.912 1.00 95.88 346 ILE A O 1
ATOM 2674 N N . GLN A 1 347 ? -11.614 4.071 -1.737 1.00 95.62 347 GLN A N 1
ATOM 2675 C CA . GLN A 1 347 ? -12.361 3.042 -2.450 1.00 95.62 347 GLN A CA 1
ATOM 2676 C C . GLN A 1 347 ? -13.877 3.203 -2.276 1.00 95.62 347 GLN A C 1
ATOM 2678 O O . GLN A 1 347 ? -14.601 3.104 -3.267 1.00 95.62 347 GLN A O 1
ATOM 2683 N N . ALA A 1 348 ? -14.368 3.521 -1.071 1.00 92.38 348 ALA A N 1
ATOM 2684 C CA . ALA A 1 348 ? -15.796 3.759 -0.848 1.00 92.38 348 ALA A CA 1
ATOM 2685 C C . ALA A 1 348 ? -16.305 4.960 -1.658 1.00 92.38 348 ALA A C 1
ATOM 2687 O O . ALA A 1 348 ? -17.346 4.864 -2.309 1.00 92.38 348 ALA A O 1
ATOM 2688 N N . ALA A 1 349 ? -15.534 6.052 -1.699 1.00 96.88 349 ALA A N 1
ATOM 2689 C CA . ALA A 1 349 ? -15.870 7.217 -2.511 1.00 96.88 349 ALA A CA 1
ATOM 2690 C C . ALA A 1 349 ? -15.928 6.884 -4.013 1.00 96.88 349 ALA A C 1
ATOM 2692 O O . ALA A 1 349 ? -16.780 7.406 -4.732 1.00 96.88 349 ALA A O 1
ATOM 2693 N N . ILE A 1 350 ? -15.052 6.004 -4.513 1.00 97.75 350 ILE A N 1
ATOM 2694 C CA . ILE A 1 350 ? -15.087 5.537 -5.908 1.00 97.75 350 ILE A CA 1
ATOM 2695 C C . ILE A 1 350 ? -16.300 4.639 -6.159 1.00 97.75 350 ILE A C 1
ATOM 2697 O O . ILE A 1 350 ? -16.972 4.806 -7.182 1.00 97.75 350 ILE A O 1
ATOM 2701 N N . ASP A 1 351 ? -16.574 3.687 -5.269 1.00 96.38 351 ASP A N 1
ATOM 2702 C CA . ASP A 1 351 ? -17.625 2.680 -5.439 1.00 96.38 351 ASP A CA 1
ATOM 2703 C C . ASP A 1 351 ? -19.035 3.240 -5.280 1.00 96.38 351 ASP A C 1
ATOM 2705 O O . ASP A 1 351 ? -19.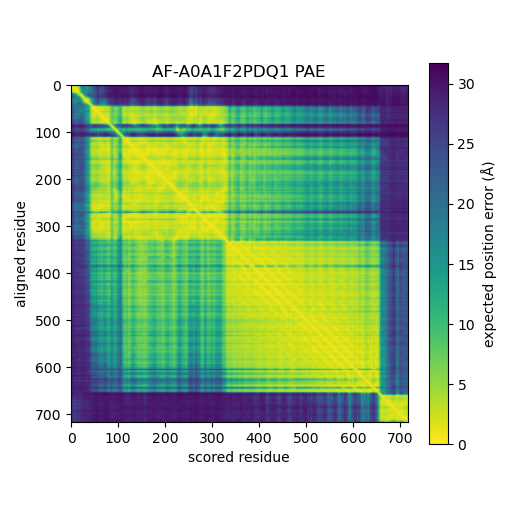979 2.662 -5.832 1.00 96.38 351 ASP A O 1
ATOM 2709 N N . ASP A 1 352 ? -19.168 4.385 -4.610 1.00 96.88 352 ASP A N 1
ATOM 2710 C CA . ASP A 1 352 ? -20.436 5.071 -4.434 1.00 96.88 352 ASP A CA 1
ATOM 2711 C C . ASP A 1 352 ? -21.215 5.205 -5.758 1.00 96.88 352 ASP A C 1
ATOM 2713 O O . ASP A 1 352 ? -20.670 5.486 -6.835 1.00 96.88 352 ASP A O 1
ATOM 2717 N N . HIS A 1 353 ? -22.520 4.943 -5.687 1.00 96.50 353 HIS A N 1
ATOM 2718 C CA . HIS A 1 353 ? -23.386 4.899 -6.862 1.00 96.50 353 HIS A CA 1
ATOM 2719 C C . HIS A 1 353 ? -23.505 6.266 -7.557 1.00 96.50 353 HIS A C 1
ATOM 2721 O O . HIS A 1 353 ? -23.628 6.323 -8.786 1.00 96.50 353 HIS A O 1
ATOM 2727 N N . ASP A 1 354 ? -23.461 7.347 -6.787 1.00 97.69 354 ASP A N 1
ATOM 2728 C CA . ASP A 1 354 ? -23.600 8.724 -7.243 1.00 97.69 354 ASP A CA 1
ATOM 2729 C C . ASP A 1 354 ? -22.245 9.327 -7.667 1.00 97.69 354 ASP A C 1
ATOM 2731 O O . ASP A 1 354 ? -22.211 10.331 -8.392 1.00 97.69 354 ASP A O 1
ATOM 2735 N N . THR A 1 355 ? -21.123 8.659 -7.371 1.00 98.25 355 THR A N 1
ATOM 2736 C CA . THR A 1 355 ? -19.823 8.940 -7.996 1.00 98.25 355 THR A CA 1
ATOM 2737 C C . THR A 1 355 ? -19.817 8.556 -9.478 1.00 98.25 355 THR A C 1
ATOM 2739 O O . THR A 1 355 ? -19.853 7.378 -9.851 1.00 98.25 355 THR A O 1
ATOM 2742 N N . LEU A 1 356 ? -19.699 9.565 -10.351 1.00 98.31 356 LEU A N 1
ATOM 2743 C CA . LEU A 1 356 ? -19.677 9.430 -11.812 1.00 98.31 356 LEU A CA 1
ATOM 2744 C C . LEU A 1 356 ? -18.341 9.888 -12.421 1.00 98.31 356 LEU A C 1
ATOM 2746 O O . LEU A 1 356 ? -17.558 10.613 -11.810 1.00 98.31 356 LEU A O 1
ATOM 2750 N N . ASN A 1 357 ? -18.104 9.514 -13.683 1.00 98.12 357 ASN A N 1
ATOM 2751 C CA . ASN A 1 357 ? -16.960 10.013 -14.452 1.00 98.12 357 ASN A CA 1
ATOM 2752 C C . ASN A 1 357 ? -16.929 11.554 -14.470 1.00 98.12 357 ASN A C 1
ATOM 2754 O O . ASN A 1 357 ? -17.936 12.207 -14.752 1.00 98.12 357 ASN A O 1
ATOM 2758 N N . GLY A 1 358 ? -15.750 12.123 -14.239 1.00 97.88 358 GLY A N 1
ATOM 2759 C CA . GLY A 1 358 ? -15.494 13.556 -14.139 1.00 97.88 358 GLY A CA 1
ATOM 2760 C C . GLY A 1 358 ? -15.652 14.130 -12.729 1.00 97.88 358 GLY A C 1
ATOM 2761 O O . GLY A 1 358 ? -15.417 15.326 -12.564 1.00 97.88 358 GLY A O 1
ATOM 2762 N N . HIS A 1 359 ? -16.045 13.323 -11.736 1.00 98.62 359 HIS A N 1
ATOM 2763 C CA . HIS A 1 359 ? -16.111 13.764 -10.341 1.00 98.62 359 HIS A CA 1
ATOM 2764 C C . HIS A 1 359 ? -14.714 13.918 -9.725 1.00 98.62 359 HIS A C 1
ATOM 2766 O O . HIS A 1 359 ? -13.732 13.353 -10.218 1.00 98.62 359 HIS A O 1
ATOM 2772 N N . ILE A 1 360 ? -14.647 14.711 -8.657 1.00 98.62 360 ILE A N 1
ATOM 2773 C CA . ILE A 1 360 ? -13.441 14.992 -7.884 1.00 98.62 360 ILE A CA 1
ATOM 2774 C C . ILE A 1 360 ? -13.625 14.412 -6.484 1.00 98.62 360 ILE A C 1
ATOM 2776 O O . ILE A 1 360 ? -14.504 14.846 -5.744 1.00 98.62 360 ILE A O 1
ATOM 2780 N N . ILE A 1 361 ? -12.766 13.458 -6.155 1.00 98.69 361 ILE A N 1
ATOM 2781 C CA . ILE A 1 361 ? -12.561 12.904 -4.826 1.00 98.69 361 ILE A CA 1
ATOM 2782 C C . ILE A 1 361 ? -11.358 13.637 -4.230 1.00 98.69 361 ILE A C 1
ATOM 2784 O O . ILE A 1 361 ? -10.248 13.592 -4.769 1.00 98.69 361 ILE A O 1
ATOM 2788 N N . GLU A 1 362 ? -11.604 14.381 -3.166 1.00 98.12 362 GLU A N 1
ATOM 2789 C CA . GLU A 1 362 ? -10.601 15.108 -2.400 1.00 98.12 362 GLU A CA 1
ATOM 2790 C C . GLU A 1 362 ? -10.306 14.340 -1.111 1.00 98.12 362 GLU A C 1
ATOM 2792 O O . GLU A 1 362 ? -11.229 13.861 -0.464 1.00 98.12 362 GLU A O 1
ATOM 2797 N N . VAL A 1 363 ? -9.027 14.170 -0.788 1.00 97.31 363 VAL A N 1
ATOM 2798 C CA . VAL A 1 363 ? -8.547 13.322 0.308 1.00 97.31 363 VAL A CA 1
ATOM 2799 C C . VAL A 1 363 ? -7.749 14.189 1.273 1.00 97.31 363 VAL A C 1
ATOM 2801 O O . VAL A 1 363 ? -6.795 14.854 0.861 1.00 97.31 363 VAL A O 1
ATOM 2804 N N . GLU A 1 364 ? -8.153 14.218 2.535 1.00 94.25 364 GLU A N 1
ATOM 2805 C CA . GLU A 1 364 ? -7.448 14.935 3.592 1.00 94.25 364 GLU A CA 1
ATOM 2806 C C . GLU A 1 364 ? -6.148 14.229 4.006 1.00 94.25 364 GLU A C 1
ATOM 2808 O O . GLU A 1 364 ? -5.858 13.095 3.608 1.00 94.25 364 GLU A O 1
ATOM 2813 N N . ASP A 1 365 ? -5.337 14.927 4.796 1.00 90.31 365 ASP A N 1
ATOM 2814 C CA . ASP A 1 365 ? -4.075 14.399 5.305 1.00 90.31 365 ASP A CA 1
ATOM 2815 C C . ASP A 1 365 ? -4.304 13.196 6.214 1.00 90.31 365 ASP A C 1
ATOM 2817 O O . ASP A 1 365 ? -5.213 13.178 7.040 1.00 90.31 365 ASP A O 1
ATOM 2821 N N . GLY A 1 366 ? -3.453 12.189 6.068 1.00 87.06 366 GLY A N 1
ATOM 2822 C CA . GLY A 1 366 ? -3.585 10.929 6.778 1.00 87.06 366 GLY A CA 1
ATOM 2823 C C . GLY A 1 366 ? -2.776 9.813 6.136 1.00 87.06 366 GLY A C 1
ATOM 2824 O O . GLY A 1 366 ? -2.185 9.972 5.062 1.00 87.06 366 GLY A O 1
ATOM 2825 N N . VAL A 1 367 ? -2.764 8.676 6.824 1.00 89.00 367 VAL A N 1
ATOM 2826 C CA . VAL A 1 367 ? -2.231 7.412 6.318 1.00 89.00 367 VAL A CA 1
ATOM 2827 C C . VAL A 1 367 ? -3.415 6.508 6.000 1.00 89.00 367 VAL A C 1
ATOM 2829 O O . VAL A 1 367 ? -4.235 6.235 6.870 1.00 89.00 367 VAL A O 1
ATOM 2832 N N . TYR A 1 368 ? -3.507 6.064 4.752 1.00 90.94 368 TYR A N 1
ATOM 2833 C CA . TYR A 1 368 ? -4.604 5.246 4.246 1.00 90.94 368 TYR A CA 1
ATOM 2834 C C . TYR A 1 368 ? -4.060 3.886 3.835 1.00 90.94 368 TYR A C 1
ATOM 2836 O O . TYR A 1 368 ? -3.222 3.794 2.938 1.00 90.94 368 TYR A O 1
ATOM 2844 N N . HIS A 1 369 ? -4.554 2.827 4.469 1.00 91.12 369 HIS A N 1
ATOM 2845 C CA . HIS A 1 369 ? -4.196 1.455 4.126 1.00 91.12 369 HIS A CA 1
ATOM 2846 C C . HIS A 1 369 ? -5.200 0.908 3.106 1.00 91.12 369 HIS A C 1
ATOM 2848 O O . HIS A 1 369 ? -6.258 0.388 3.459 1.00 91.12 369 HIS A O 1
ATOM 2854 N N . GLU A 1 370 ? -4.912 1.035 1.810 1.00 93.50 370 GLU A N 1
ATOM 2855 C CA . GLU A 1 370 ? -5.849 0.661 0.743 1.00 93.50 370 GLU A CA 1
ATOM 2856 C C . GLU A 1 370 ? -5.141 0.071 -0.488 1.00 93.50 370 GLU A C 1
ATOM 2858 O O . GLU A 1 370 ? -4.031 0.453 -0.848 1.00 93.50 370 GLU A O 1
ATOM 2863 N N . ASN A 1 371 ? -5.826 -0.844 -1.180 1.00 96.19 371 ASN A N 1
ATOM 2864 C CA . ASN A 1 371 ? -5.529 -1.203 -2.568 1.00 96.19 371 ASN A CA 1
ATOM 2865 C C . ASN A 1 371 ? -6.701 -0.725 -3.431 1.00 96.19 371 ASN A C 1
ATOM 2867 O O . ASN A 1 371 ? -7.783 -1.318 -3.433 1.00 96.19 371 ASN A O 1
ATOM 2871 N N . ILE A 1 372 ? -6.497 0.375 -4.143 1.00 98.31 372 ILE A N 1
ATOM 2872 C CA . ILE A 1 372 ? -7.542 1.192 -4.751 1.00 98.31 372 ILE A CA 1
ATOM 2873 C C . ILE A 1 372 ? -7.746 0.784 -6.210 1.00 98.31 372 ILE A C 1
ATOM 2875 O O . ILE A 1 372 ? -6.848 0.878 -7.053 1.00 98.31 372 ILE A O 1
ATOM 2879 N N . LYS A 1 373 ? -8.969 0.374 -6.542 1.00 98.44 373 LYS A N 1
ATOM 2880 C CA . LYS A 1 373 ? -9.411 0.024 -7.895 1.00 98.44 373 LYS A CA 1
ATOM 2881 C C . LYS A 1 373 ? -10.141 1.205 -8.515 1.00 98.44 373 LYS A C 1
ATOM 2883 O O . LYS A 1 373 ? -11.322 1.437 -8.261 1.00 98.44 373 LYS A O 1
ATOM 2888 N N . VAL A 1 374 ? -9.457 1.917 -9.405 1.00 98.56 374 VAL A N 1
ATOM 2889 C CA . VAL A 1 374 ? -10.022 3.085 -10.086 1.00 98.56 374 VAL A CA 1
ATOM 2890 C C . VAL A 1 374 ? -10.659 2.653 -11.407 1.00 98.56 374 VAL A C 1
ATOM 2892 O O . VAL A 1 374 ? -10.011 2.586 -12.453 1.00 98.56 374 VAL A O 1
ATOM 2895 N N . ASN A 1 375 ? -11.951 2.329 -11.340 1.00 97.94 375 ASN A N 1
ATOM 2896 C CA . ASN A 1 375 ? -12.771 1.830 -12.454 1.00 97.94 375 ASN A CA 1
ATOM 2897 C C . ASN A 1 375 ? -13.708 2.898 -13.065 1.00 97.94 375 ASN A C 1
ATOM 2899 O O . ASN A 1 375 ? -14.477 2.606 -13.985 1.00 97.94 375 ASN A O 1
ATOM 2903 N N . LYS A 1 376 ? -13.627 4.142 -12.580 1.00 98.00 376 LYS A N 1
ATOM 2904 C CA . LYS A 1 376 ? -14.337 5.325 -13.086 1.00 98.00 376 LYS A CA 1
ATOM 2905 C C . LYS A 1 376 ? -13.321 6.416 -13.411 1.00 98.00 376 LYS A C 1
ATOM 2907 O O . LYS A 1 376 ? -12.330 6.565 -12.707 1.00 98.00 376 LYS A O 1
ATOM 2912 N N . GLY A 1 377 ? -13.571 7.201 -14.455 1.00 98.38 377 GLY A N 1
ATOM 2913 C CA . GLY A 1 377 ? -12.717 8.321 -14.858 1.00 98.38 377 GLY A CA 1
ATOM 2914 C C . GLY A 1 377 ? -12.875 9.513 -13.917 1.00 98.38 377 GLY A C 1
ATOM 2915 O O . GLY A 1 377 ? -13.571 10.464 -14.265 1.00 98.38 377 GLY A O 1
ATOM 2916 N N . VAL A 1 378 ? -12.300 9.440 -12.718 1.00 98.69 378 VAL A N 1
ATOM 2917 C CA . VAL A 1 378 ? -12.396 10.453 -11.651 1.00 98.69 378 VAL A CA 1
ATOM 2918 C C . VAL A 1 378 ? -11.065 11.170 -11.427 1.00 98.69 378 VAL A C 1
ATOM 2920 O O . VAL A 1 378 ? -10.008 10.698 -11.843 1.00 98.69 378 VAL A O 1
ATOM 2923 N N . THR A 1 379 ? -11.113 12.326 -10.768 1.00 98.75 379 THR A N 1
ATOM 2924 C CA . THR A 1 379 ? -9.927 12.951 -10.170 1.00 98.75 379 THR A CA 1
ATOM 2925 C C . THR A 1 379 ? -9.855 12.570 -8.702 1.00 98.75 379 THR A C 1
ATOM 2927 O O . THR A 1 379 ? -10.825 12.792 -7.993 1.00 98.75 379 THR A O 1
ATOM 2930 N N . ILE A 1 380 ? -8.721 12.048 -8.257 1.00 98.69 380 ILE A N 1
ATOM 2931 C CA . ILE A 1 380 ? -8.413 11.733 -6.864 1.00 98.69 380 ILE A CA 1
ATOM 2932 C C . ILE A 1 380 ? -7.221 12.605 -6.483 1.00 98.69 380 ILE A C 1
ATOM 2934 O O . ILE A 1 380 ? -6.184 12.556 -7.153 1.00 98.69 380 ILE A O 1
ATOM 2938 N N . ARG A 1 381 ? -7.368 13.453 -5.466 1.00 98.06 381 ARG A N 1
ATOM 2939 C CA . ARG A 1 381 ? -6.300 14.380 -5.073 1.00 98.06 381 ARG A CA 1
ATOM 2940 C C . ARG A 1 381 ? -6.218 14.593 -3.570 1.00 98.06 381 ARG A C 1
ATOM 2942 O O . ARG A 1 381 ? -7.252 14.703 -2.922 1.00 98.06 381 ARG A O 1
ATOM 2949 N N . SER A 1 382 ? -5.001 14.742 -3.063 1.00 97.38 382 SER A N 1
ATOM 2950 C CA . SER A 1 382 ? -4.758 15.222 -1.700 1.00 97.38 382 SER A CA 1
ATOM 2951 C C . SER A 1 382 ? -5.083 16.716 -1.557 1.00 97.38 382 SER A C 1
ATOM 2953 O O . SER A 1 382 ? -4.913 17.490 -2.510 1.00 97.38 382 SER A O 1
ATOM 2955 N N . THR A 1 383 ? -5.515 17.139 -0.367 1.00 94.25 383 THR A N 1
ATOM 2956 C CA . THR A 1 383 ? -5.715 18.554 -0.008 1.00 94.25 383 THR A CA 1
ATOM 2957 C C . THR A 1 383 ? -4.403 19.304 0.243 1.00 94.25 383 THR A C 1
ATOM 2959 O O . THR A 1 383 ? -4.345 20.513 -0.003 1.00 94.25 383 THR A O 1
ATOM 2962 N N . SER A 1 384 ? -3.344 18.619 0.691 1.00 90.44 384 SER A N 1
ATOM 2963 C CA . SER A 1 384 ? -2.060 19.235 1.074 1.00 90.44 384 SER A CA 1
ATOM 2964 C C . SER A 1 384 ? -0.873 18.846 0.178 1.00 90.44 384 SER A C 1
ATOM 2966 O O . SER A 1 384 ? 0.181 19.489 0.228 1.00 90.44 384 SER A O 1
ATOM 2968 N N . GLY A 1 385 ? -1.047 17.833 -0.675 1.00 90.69 385 GLY A N 1
ATOM 2969 C CA . GLY A 1 385 ? 0.005 17.236 -1.497 1.00 90.69 385 GLY A CA 1
ATOM 2970 C C . GLY A 1 385 ? 0.684 16.027 -0.841 1.00 90.69 385 GLY A C 1
ATOM 2971 O O . GLY A 1 385 ? 0.298 15.568 0.232 1.00 90.69 385 GLY A O 1
ATOM 2972 N N . ALA A 1 386 ? 1.724 15.504 -1.501 1.00 86.25 386 ALA A N 1
ATOM 2973 C CA . ALA A 1 386 ? 2.292 14.188 -1.181 1.00 86.25 386 ALA A CA 1
ATOM 2974 C C . ALA A 1 386 ? 2.911 14.068 0.222 1.00 86.25 386 ALA A C 1
ATOM 2976 O O . ALA A 1 386 ? 3.090 12.959 0.710 1.00 86.25 386 ALA A O 1
ATOM 2977 N N . GLY A 1 387 ? 3.241 15.184 0.880 1.00 86.31 387 GLY A N 1
ATOM 2978 C CA . GLY A 1 387 ? 3.848 15.161 2.213 1.00 86.31 387 GLY A CA 1
ATOM 2979 C C . GLY A 1 387 ? 2.874 14.876 3.360 1.00 86.31 387 GLY A C 1
ATOM 2980 O O . GLY A 1 387 ? 3.340 14.500 4.432 1.00 86.31 387 GLY A O 1
ATOM 2981 N N . GLY A 1 388 ? 1.568 15.087 3.158 1.00 87.00 388 GLY A N 1
ATOM 2982 C CA . GLY A 1 388 ? 0.541 14.918 4.195 1.00 87.00 388 GLY A CA 1
ATOM 2983 C C . GLY A 1 388 ? -0.407 13.742 3.966 1.00 87.00 388 GLY A C 1
ATOM 2984 O O . GLY A 1 388 ? -1.069 13.316 4.905 1.00 87.00 388 GLY A O 1
ATOM 2985 N N . CYS A 1 389 ? -0.452 13.185 2.752 1.00 94.50 389 CYS A N 1
ATOM 2986 C CA . CYS A 1 389 ? -1.359 12.096 2.395 1.00 94.50 389 CYS A CA 1
ATOM 2987 C C . CYS A 1 389 ? -0.572 10.889 1.865 1.00 94.50 389 CYS A C 1
ATOM 2989 O O . CYS A 1 389 ? 0.010 10.942 0.774 1.00 94.50 389 CYS A O 1
ATOM 2991 N N . ILE A 1 390 ? -0.531 9.820 2.661 1.00 96.12 390 ILE A N 1
ATOM 2992 C CA . ILE A 1 390 ? 0.246 8.603 2.404 1.00 96.12 390 ILE A CA 1
ATOM 2993 C C . ILE A 1 390 ? -0.732 7.453 2.167 1.00 96.12 390 ILE A C 1
ATOM 2995 O O . ILE A 1 390 ? -1.577 7.175 3.012 1.00 96.12 390 ILE A O 1
ATOM 2999 N N . ILE A 1 391 ? -0.616 6.784 1.023 1.00 97.56 391 ILE A N 1
ATOM 3000 C CA . ILE A 1 391 ? -1.381 5.586 0.689 1.00 97.56 391 ILE A CA 1
ATOM 3001 C C . ILE A 1 391 ? -0.437 4.387 0.752 1.00 97.56 391 ILE A C 1
ATOM 3003 O O . ILE A 1 391 ? 0.494 4.274 -0.051 1.00 97.56 391 ILE A O 1
ATOM 3007 N N . VAL A 1 392 ? -0.695 3.498 1.703 1.00 96.56 392 VAL A N 1
ATOM 3008 C CA . VAL A 1 392 ? 0.066 2.270 1.932 1.00 96.56 392 VAL A CA 1
ATOM 3009 C C . VAL A 1 392 ? -0.753 1.090 1.417 1.00 96.56 392 VAL A C 1
ATOM 3011 O O . VAL A 1 392 ? -1.949 0.992 1.696 1.00 96.56 392 VAL A O 1
ATOM 3014 N N . ALA A 1 393 ? -0.131 0.170 0.677 1.00 96.25 393 ALA A N 1
ATOM 3015 C CA . ALA A 1 393 ? -0.796 -1.059 0.251 1.00 96.25 393 ALA A CA 1
ATOM 3016 C C . ALA A 1 393 ? -1.323 -1.832 1.474 1.00 96.25 393 ALA A C 1
ATOM 3018 O O . ALA A 1 393 ? -0.541 -2.256 2.324 1.00 96.25 393 ALA A O 1
ATOM 3019 N N . ARG A 1 394 ? -2.639 -2.065 1.545 1.00 90.56 394 ARG A N 1
ATOM 3020 C CA . ARG A 1 394 ? -3.234 -2.933 2.579 1.00 90.56 394 ARG A CA 1
ATOM 3021 C C . ARG A 1 394 ? -2.770 -4.380 2.411 1.00 90.56 394 ARG A C 1
ATOM 3023 O O . ARG A 1 394 ? -2.312 -5.022 3.347 1.00 90.56 394 ARG A O 1
ATOM 3030 N N . ASN A 1 395 ? -2.883 -4.887 1.190 1.00 92.12 395 ASN A N 1
ATOM 3031 C CA . ASN A 1 395 ? -2.303 -6.139 0.750 1.00 92.12 395 ASN A CA 1
ATOM 3032 C C . ASN A 1 395 ? -1.003 -5.827 -0.016 1.00 92.12 395 ASN A C 1
ATOM 3034 O O . ASN A 1 395 ? -1.081 -5.273 -1.119 1.00 92.12 395 ASN A O 1
ATOM 3038 N N . PRO A 1 396 ? 0.178 -6.185 0.521 1.00 95.69 396 PRO A N 1
ATOM 3039 C CA . PRO A 1 396 ? 1.465 -5.921 -0.129 1.00 95.69 396 PRO A CA 1
ATOM 3040 C C . PRO A 1 396 ? 1.660 -6.712 -1.435 1.00 95.69 396 PRO A C 1
ATOM 3042 O O . PRO A 1 396 ? 2.559 -6.400 -2.220 1.00 95.69 396 PRO A O 1
ATOM 3045 N N . ASP A 1 397 ? 0.814 -7.719 -1.682 1.00 97.00 397 ASP A N 1
ATOM 3046 C CA . ASP A 1 397 ? 0.789 -8.513 -2.910 1.00 97.00 397 ASP A CA 1
ATOM 3047 C C . ASP A 1 397 ? -0.194 -7.983 -3.973 1.00 97.00 397 ASP A C 1
ATOM 3049 O O . ASP A 1 397 ? -0.432 -8.645 -4.983 1.00 97.00 397 ASP A O 1
ATOM 3053 N N . GLU A 1 398 ? -0.771 -6.796 -3.772 1.00 97.50 398 GLU A N 1
ATOM 3054 C CA . GLU A 1 398 ? -1.628 -6.104 -4.740 1.00 97.50 398 GLU A CA 1
ATOM 3055 C C . GLU A 1 398 ? -1.104 -4.690 -5.040 1.00 97.50 398 GLU A C 1
ATOM 3057 O O . GLU A 1 398 ? -0.335 -4.108 -4.277 1.00 97.50 398 GLU A O 1
ATOM 3062 N N . HIS A 1 399 ? -1.525 -4.112 -6.170 1.00 98.38 399 HIS A N 1
ATOM 3063 C CA . HIS A 1 399 ? -1.189 -2.725 -6.511 1.00 98.38 399 HIS A CA 1
ATOM 3064 C C . HIS A 1 399 ? -1.789 -1.737 -5.499 1.00 98.38 399 HIS A C 1
ATOM 3066 O O . HIS A 1 399 ? -2.895 -1.976 -5.007 1.00 98.38 399 HIS A O 1
ATOM 3072 N N . VAL A 1 400 ? -1.134 -0.595 -5.251 1.00 98.62 400 VAL A N 1
ATOM 3073 C CA . VAL A 1 400 ? -1.756 0.476 -4.445 1.00 98.62 400 VAL A CA 1
ATOM 3074 C C . VAL A 1 400 ? -2.847 1.169 -5.255 1.00 98.62 400 VAL A C 1
ATOM 3076 O O . VAL A 1 400 ? -3.994 1.204 -4.835 1.00 98.62 400 VAL A O 1
ATOM 3079 N N . PHE A 1 401 ? -2.529 1.649 -6.459 1.00 98.81 401 PHE A N 1
ATOM 3080 C CA . PHE A 1 401 ? -3.510 2.155 -7.420 1.00 98.81 401 PHE A CA 1
ATOM 3081 C C . PHE A 1 401 ? -3.558 1.264 -8.659 1.00 98.81 401 PHE A C 1
ATOM 3083 O O . PHE A 1 401 ? -2.632 1.269 -9.473 1.00 98.81 401 PHE A O 1
ATOM 3090 N N . ASN A 1 402 ? -4.674 0.556 -8.841 1.00 98.75 402 ASN A N 1
ATOM 3091 C CA . ASN A 1 402 ? -4.997 -0.179 -10.060 1.00 98.75 402 ASN A CA 1
ATOM 3092 C C . ASN A 1 402 ? -5.990 0.618 -10.918 1.00 98.75 402 ASN A C 1
ATOM 3094 O O . ASN A 1 402 ? -7.204 0.607 -10.678 1.00 98.75 402 ASN A O 1
ATOM 3098 N N . VAL A 1 403 ? -5.471 1.333 -11.917 1.00 98.88 403 VAL A N 1
ATOM 3099 C CA . VAL A 1 403 ? -6.267 2.208 -12.779 1.00 98.88 403 VAL A CA 1
ATOM 3100 C C . VAL A 1 403 ? -6.701 1.462 -14.037 1.00 98.88 403 VAL A C 1
ATOM 3102 O O . VAL A 1 403 ? -5.889 1.154 -14.907 1.00 98.88 403 VAL A O 1
ATOM 3105 N N . THR A 1 404 ? -8.012 1.238 -14.151 1.00 98.56 404 THR A N 1
ATOM 3106 C CA . THR A 1 404 ? -8.650 0.477 -15.245 1.00 98.56 404 THR A CA 1
ATOM 3107 C C . THR A 1 404 ? -9.688 1.291 -16.025 1.00 98.56 404 THR A C 1
ATOM 3109 O O . THR A 1 404 ? -10.350 0.771 -16.924 1.00 98.56 404 THR A O 1
ATOM 3112 N N . ALA A 1 405 ? -9.828 2.582 -15.711 1.00 98.56 405 ALA A N 1
ATOM 3113 C CA . ALA A 1 405 ? -10.653 3.524 -16.454 1.00 98.56 405 ALA A CA 1
ATOM 3114 C C . ALA A 1 405 ? -9.832 4.622 -17.136 1.00 98.56 405 ALA A C 1
ATOM 3116 O O . ALA A 1 405 ? -8.856 5.138 -16.594 1.00 98.56 405 ALA A O 1
ATOM 3117 N N . ASP A 1 406 ? -10.289 5.018 -18.323 1.00 98.56 406 ASP A N 1
ATOM 3118 C CA . ASP A 1 406 ? -9.766 6.176 -19.041 1.00 98.56 406 ASP A CA 1
ATOM 3119 C C . ASP A 1 406 ? -9.997 7.477 -18.253 1.00 98.56 406 ASP A C 1
ATOM 3121 O O . ASP A 1 406 ? -10.983 7.627 -17.528 1.00 98.56 406 ASP A O 1
ATOM 3125 N N . SER A 1 407 ? -9.165 8.488 -18.518 1.00 98.25 407 SER A N 1
ATOM 3126 C CA . SER A 1 407 ? -9.343 9.861 -18.008 1.00 98.25 407 SER A CA 1
ATOM 3127 C C . SER A 1 407 ? -9.335 9.991 -16.479 1.00 98.25 407 SER A C 1
ATOM 3129 O O . SER A 1 407 ? -9.959 10.902 -15.935 1.00 98.25 407 SER A O 1
ATOM 3131 N N . VAL A 1 408 ? -8.616 9.103 -15.792 1.00 98.81 408 VAL A N 1
ATOM 3132 C CA . VAL A 1 408 ? -8.348 9.198 -14.351 1.00 98.81 408 VAL A CA 1
ATOM 3133 C C . VAL A 1 408 ? -7.237 10.211 -14.084 1.00 98.81 408 VAL A C 1
ATOM 3135 O O . VAL A 1 408 ? -6.250 10.256 -14.819 1.00 98.81 408 VAL A O 1
ATOM 3138 N N . ASN A 1 409 ? -7.379 11.010 -13.027 1.00 98.50 409 ASN A N 1
ATOM 3139 C CA . ASN A 1 409 ? -6.336 11.911 -12.543 1.00 98.50 409 ASN A CA 1
ATOM 3140 C C . ASN A 1 409 ? -5.976 11.577 -11.089 1.00 98.50 409 ASN A C 1
ATOM 3142 O O . ASN A 1 409 ? -6.874 11.561 -10.257 1.00 98.50 409 ASN A O 1
ATOM 3146 N N . ILE A 1 410 ? -4.702 11.331 -10.788 1.00 98.75 410 ILE A N 1
ATOM 3147 C CA . ILE A 1 410 ? -4.203 11.028 -9.436 1.00 98.75 410 ILE A CA 1
ATOM 3148 C C . ILE A 1 410 ? -3.100 12.021 -9.093 1.00 98.75 410 ILE A C 1
ATOM 3150 O O . ILE A 1 410 ? -2.112 12.127 -9.831 1.00 98.75 410 ILE A O 1
ATOM 3154 N N . SER A 1 411 ? -3.249 12.741 -7.979 1.00 98.50 411 SER A N 1
ATOM 3155 C CA . SER A 1 411 ? -2.232 13.713 -7.585 1.00 98.50 411 SER A CA 1
ATOM 3156 C C . SER A 1 411 ? -2.073 13.976 -6.096 1.00 98.50 411 SER A C 1
ATOM 3158 O O . SER A 1 411 ? -3.064 14.121 -5.382 1.00 98.50 411 SER A O 1
ATOM 3160 N N . GLY A 1 412 ? -0.830 14.209 -5.678 1.00 98.06 412 GLY A N 1
ATOM 3161 C CA . GLY A 1 412 ? -0.509 14.667 -4.332 1.00 98.06 412 GLY A CA 1
ATOM 3162 C C . GLY A 1 412 ? -0.426 13.550 -3.297 1.00 98.06 412 GLY A C 1
ATOM 3163 O O . GLY A 1 412 ? -0.734 13.808 -2.142 1.00 98.06 412 GLY A O 1
ATOM 3164 N N . PHE A 1 413 ? -0.024 12.341 -3.679 1.00 98.56 413 PHE A N 1
ATOM 3165 C CA . PHE A 1 413 ? 0.092 11.212 -2.753 1.00 98.56 413 PHE A CA 1
ATOM 3166 C C . PHE A 1 413 ? 1.537 10.741 -2.600 1.00 98.56 413 PHE A C 1
ATOM 3168 O O . PHE A 1 413 ? 2.299 10.738 -3.571 1.00 98.56 413 PHE A O 1
ATOM 3175 N N . THR A 1 414 ? 1.896 10.308 -1.392 1.00 98.69 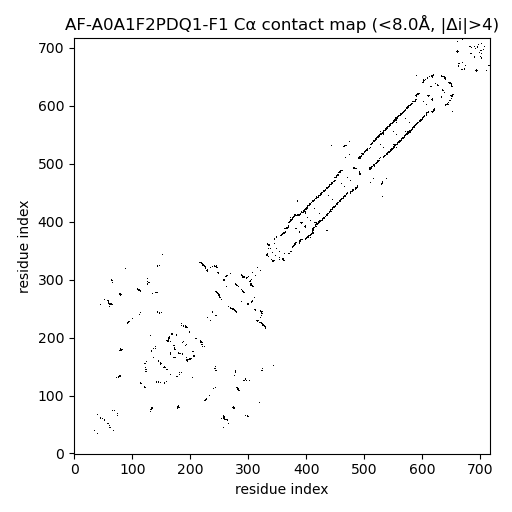414 THR A N 1
ATOM 3176 C CA . THR A 1 414 ? 2.960 9.313 -1.211 1.00 98.69 414 THR A CA 1
ATOM 3177 C C . THR A 1 414 ? 2.340 7.926 -1.379 1.00 98.69 414 THR A C 1
ATOM 3179 O O . THR A 1 414 ? 1.292 7.667 -0.798 1.00 98.69 414 THR A O 1
ATOM 3182 N N . VAL A 1 415 ? 2.926 7.062 -2.209 1.00 98.81 415 VAL A N 1
ATOM 3183 C CA . VAL A 1 415 ? 2.377 5.743 -2.570 1.00 98.81 415 VAL A CA 1
ATOM 3184 C C . VAL A 1 415 ? 3.422 4.658 -2.319 1.00 98.81 415 VAL A C 1
ATOM 3186 O O . VAL A 1 415 ? 4.449 4.626 -3.008 1.00 98.81 415 VAL A O 1
ATOM 3189 N N . GLU A 1 416 ? 3.149 3.766 -1.366 1.00 98.44 416 GLU A N 1
ATOM 3190 C CA . GLU A 1 416 ? 4.131 2.794 -0.868 1.00 98.44 416 GLU A CA 1
ATOM 3191 C C . GLU A 1 416 ? 3.538 1.442 -0.435 1.00 98.44 416 GLU A C 1
ATOM 3193 O O . GLU A 1 416 ? 2.326 1.265 -0.318 1.00 98.44 416 GLU A O 1
ATOM 3198 N N . GLY A 1 417 ? 4.413 0.461 -0.198 1.00 97.44 417 GLY A N 1
ATOM 3199 C CA . GLY A 1 417 ? 4.063 -0.802 0.457 1.00 97.44 417 GLY A CA 1
ATOM 3200 C C . GLY A 1 417 ? 3.627 -1.948 -0.463 1.00 97.44 417 GLY A C 1
ATOM 3201 O O . GLY A 1 417 ? 3.421 -3.055 0.034 1.00 97.44 417 GLY A O 1
ATOM 3202 N N . ALA A 1 418 ? 3.525 -1.758 -1.785 1.00 98.25 418 ALA A N 1
ATOM 3203 C CA . ALA A 1 418 ? 3.245 -2.857 -2.720 1.00 98.25 418 ALA A CA 1
ATOM 3204 C C . ALA A 1 418 ? 4.513 -3.691 -2.983 1.00 98.25 418 ALA A C 1
ATOM 3206 O O . ALA A 1 418 ? 5.151 -3.594 -4.035 1.00 98.25 418 ALA A O 1
ATOM 3207 N N . VAL A 1 419 ? 4.897 -4.515 -2.005 1.00 96.75 419 VAL A N 1
ATOM 3208 C CA . VAL A 1 419 ? 6.147 -5.299 -1.987 1.00 96.75 419 VAL A CA 1
ATOM 3209 C C . VAL A 1 419 ? 6.274 -6.259 -3.171 1.00 96.75 419 VAL A C 1
ATOM 3211 O O . VAL A 1 419 ? 7.384 -6.466 -3.661 1.00 96.75 419 VAL A O 1
ATOM 3214 N N . SER A 1 420 ? 5.170 -6.836 -3.652 1.00 97.25 420 SER A N 1
ATOM 3215 C CA . SER A 1 420 ? 5.188 -7.774 -4.787 1.00 97.25 420 SER A CA 1
ATOM 3216 C C . SER A 1 420 ? 4.610 -7.190 -6.076 1.00 97.25 420 SER A C 1
ATOM 3218 O O . SER A 1 420 ? 4.689 -7.848 -7.120 1.00 97.25 420 SER A O 1
ATOM 3220 N N . GLU A 1 421 ? 4.080 -5.965 -6.026 1.00 97.81 421 GLU A N 1
ATOM 3221 C CA . GLU A 1 421 ? 3.301 -5.342 -7.100 1.00 97.81 421 GLU A CA 1
ATOM 3222 C C . GLU A 1 421 ? 3.668 -3.860 -7.336 1.00 97.81 421 GLU A C 1
ATOM 3224 O O . GLU A 1 421 ? 4.783 -3.417 -7.067 1.00 97.81 421 GLU A O 1
ATOM 3229 N N . THR A 1 422 ? 2.778 -3.101 -7.979 1.00 98.62 422 THR A N 1
ATOM 3230 C CA . THR A 1 422 ? 3.053 -1.732 -8.449 1.00 98.62 422 THR A CA 1
ATOM 3231 C C . THR A 1 422 ? 2.414 -0.687 -7.542 1.00 98.62 422 THR A C 1
ATOM 3233 O O . THR A 1 422 ? 1.240 -0.825 -7.206 1.00 98.62 422 THR A O 1
ATOM 3236 N N . GLY A 1 423 ? 3.130 0.397 -7.238 1.00 98.75 423 GLY A N 1
ATOM 3237 C CA . GLY A 1 423 ? 2.556 1.573 -6.585 1.00 98.75 423 GLY A CA 1
ATOM 3238 C C . GLY A 1 423 ? 1.400 2.144 -7.411 1.00 98.75 423 GLY A C 1
ATOM 3239 O O . GLY A 1 423 ? 0.248 2.108 -6.991 1.00 98.75 423 GLY A O 1
ATOM 3240 N N . ILE A 1 424 ? 1.671 2.597 -8.638 1.00 98.88 424 ILE A N 1
ATOM 3241 C CA . ILE A 1 424 ? 0.626 3.061 -9.567 1.00 98.88 424 ILE A CA 1
ATOM 3242 C C . ILE A 1 424 ? 0.738 2.330 -10.907 1.00 98.88 424 ILE A C 1
ATOM 3244 O O . ILE A 1 424 ? 1.698 2.534 -11.656 1.00 98.88 424 ILE A O 1
ATOM 3248 N N . ILE A 1 425 ? -0.272 1.525 -11.243 1.00 98.81 425 ILE A N 1
ATOM 3249 C CA . ILE A 1 425 ? -0.389 0.879 -12.554 1.00 98.81 425 ILE A CA 1
ATOM 3250 C C . ILE A 1 425 ? -1.521 1.499 -13.379 1.00 98.81 425 ILE A C 1
ATOM 3252 O O . ILE A 1 425 ? -2.644 1.681 -12.904 1.00 98.81 425 ILE A O 1
ATOM 3256 N N . LEU A 1 426 ? -1.214 1.821 -14.638 1.00 98.75 426 LEU A N 1
ATOM 3257 C CA . LEU A 1 426 ? -2.200 2.135 -15.669 1.00 98.75 426 LEU A CA 1
ATOM 3258 C C . LEU A 1 426 ? -2.362 0.911 -16.573 1.00 98.75 426 LEU A C 1
ATOM 3260 O O . LEU A 1 426 ? -1.449 0.601 -17.338 1.00 98.75 426 LEU A O 1
ATOM 3264 N N . GLU A 1 427 ? -3.510 0.241 -16.498 1.00 98.19 427 GLU A N 1
ATOM 3265 C CA . GLU A 1 427 ? -3.747 -1.055 -17.141 1.00 98.19 427 GLU A CA 1
ATOM 3266 C C . GLU A 1 427 ? -4.760 -0.920 -18.288 1.00 98.19 427 GLU A C 1
ATOM 3268 O O . GLU A 1 427 ? -5.970 -0.868 -18.070 1.00 98.19 427 GLU A O 1
ATOM 3273 N N . SER A 1 428 ? -4.281 -0.904 -19.534 1.00 98.06 428 SER A N 1
ATOM 3274 C CA . SER A 1 428 ? -5.123 -0.793 -20.737 1.00 98.06 428 SER A CA 1
ATOM 3275 C C . SER A 1 428 ? -6.007 0.467 -20.792 1.00 98.06 428 SER A C 1
ATOM 3277 O O . SER A 1 428 ? -7.134 0.425 -21.295 1.00 98.06 428 SER A O 1
ATOM 3279 N N . VAL A 1 429 ? -5.504 1.601 -20.290 1.00 98.44 429 VAL A N 1
ATOM 3280 C CA . VAL A 1 429 ? -6.254 2.866 -20.175 1.00 98.44 429 VAL A CA 1
ATOM 3281 C C . VAL A 1 429 ? -5.661 3.997 -21.007 1.00 98.44 429 VAL A C 1
ATOM 3283 O O . VAL A 1 429 ? -4.511 3.977 -21.443 1.00 98.44 429 VAL A O 1
ATOM 3286 N N . ASN A 1 430 ? -6.461 5.036 -21.228 1.00 97.56 430 ASN A N 1
ATOM 3287 C CA . ASN A 1 430 ? -6.105 6.169 -22.062 1.00 97.56 430 ASN A CA 1
ATOM 3288 C C . ASN A 1 430 ? -6.389 7.510 -21.386 1.00 97.56 430 ASN A C 1
ATOM 3290 O O . ASN A 1 430 ? -7.392 7.688 -20.697 1.00 97.56 430 ASN A O 1
ATOM 3294 N N . HIS A 1 431 ? -5.567 8.508 -21.710 1.00 97.31 431 HIS A N 1
ATOM 3295 C CA . HIS A 1 431 ? -5.762 9.905 -21.296 1.00 97.31 431 HIS A CA 1
ATOM 3296 C C . HIS A 1 431 ? -5.766 10.129 -19.775 1.00 97.31 431 HIS A C 1
ATOM 3298 O O . HIS A 1 431 ? -6.398 11.072 -19.300 1.00 97.31 431 HIS A O 1
ATOM 3304 N N . CYS A 1 432 ? -5.060 9.294 -19.012 1.00 98.62 432 CYS A N 1
ATOM 3305 C CA . CYS A 1 432 ? -4.916 9.490 -17.572 1.00 98.62 432 CYS A CA 1
ATOM 3306 C C . CYS A 1 432 ? -3.847 10.542 -17.245 1.00 98.62 432 CYS A C 1
ATOM 3308 O O . CYS A 1 432 ? -3.075 10.976 -18.102 1.00 98.62 432 CYS A O 1
ATOM 3310 N N . SER A 1 433 ? -3.829 10.996 -16.003 1.00 98.44 433 SER A N 1
ATOM 3311 C CA . SER A 1 433 ? -3.005 12.094 -15.510 1.00 98.44 433 SER A CA 1
ATOM 3312 C C . SER A 1 433 ? -2.447 11.732 -14.139 1.00 98.44 433 SER A C 1
ATOM 3314 O O . SER A 1 433 ? -3.224 11.460 -13.236 1.00 98.44 433 SER A O 1
ATOM 3316 N N . ILE A 1 434 ? -1.126 11.678 -13.986 1.00 98.56 434 ILE A N 1
ATOM 3317 C CA . ILE A 1 434 ? -0.474 11.309 -12.720 1.00 98.56 434 ILE A CA 1
ATOM 3318 C C . ILE A 1 434 ? 0.509 12.418 -12.359 1.00 98.56 434 ILE A C 1
ATOM 3320 O O . ILE A 1 434 ? 1.472 12.644 -13.098 1.00 98.56 434 ILE A O 1
ATOM 3324 N N . PHE A 1 435 ? 0.257 13.140 -11.268 1.00 97.12 435 PHE A N 1
ATOM 3325 C CA . PHE A 1 435 ? 0.974 14.379 -10.963 1.00 97.12 435 PHE A CA 1
ATOM 3326 C C . PHE A 1 435 ? 1.363 14.545 -9.500 1.00 97.12 435 PHE A C 1
ATOM 3328 O O . PHE A 1 435 ? 0.591 14.197 -8.621 1.00 97.12 435 PHE A O 1
ATOM 3335 N N . ASP A 1 436 ? 2.503 15.178 -9.231 1.00 98.19 436 ASP A N 1
ATOM 3336 C CA . ASP A 1 436 ? 2.867 15.626 -7.877 1.00 98.19 436 ASP A CA 1
ATOM 3337 C C . ASP A 1 436 ? 2.884 14.496 -6.824 1.00 98.19 436 ASP A C 1
ATOM 3339 O O . ASP A 1 436 ? 2.533 14.720 -5.665 1.00 98.19 436 ASP A O 1
ATOM 3343 N N . ASN A 1 437 ? 3.255 13.274 -7.220 1.00 98.69 437 ASN A N 1
ATOM 3344 C CA . ASN A 1 437 ? 3.295 12.115 -6.3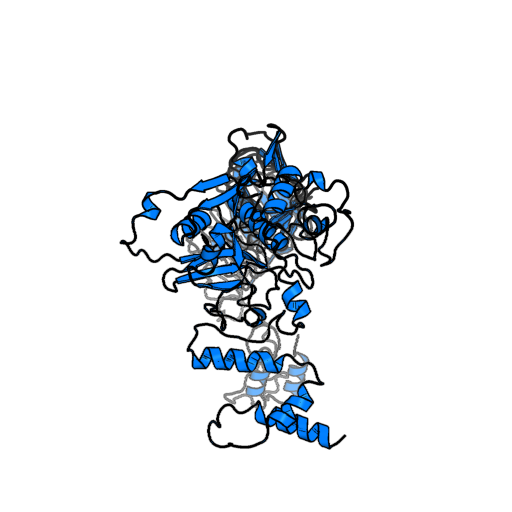25 1.00 98.69 437 ASN A CA 1
ATOM 3345 C C . ASN A 1 437 ? 4.732 11.728 -5.945 1.00 98.69 437 ASN A C 1
ATOM 3347 O O . ASN A 1 437 ? 5.676 11.929 -6.717 1.00 98.69 437 ASN A O 1
ATOM 3351 N N . ILE A 1 438 ? 4.882 11.110 -4.776 1.00 98.69 438 ILE A N 1
ATOM 3352 C CA . ILE A 1 438 ? 6.097 10.420 -4.330 1.00 98.69 438 ILE A CA 1
ATOM 3353 C C . ILE A 1 438 ? 5.790 8.920 -4.338 1.00 98.69 438 ILE A C 1
ATOM 3355 O O . ILE A 1 438 ? 4.796 8.499 -3.763 1.00 98.69 438 ILE A O 1
ATOM 3359 N N . ILE A 1 439 ? 6.594 8.112 -5.027 1.00 98.75 439 ILE A N 1
ATOM 3360 C CA . ILE A 1 439 ? 6.359 6.670 -5.160 1.00 98.75 439 ILE A CA 1
ATOM 3361 C C . ILE A 1 439 ? 7.616 5.912 -4.738 1.00 98.75 439 ILE A C 1
ATOM 3363 O O . ILE A 1 439 ? 8.647 5.987 -5.421 1.00 98.75 439 ILE A O 1
ATOM 3367 N N . SER A 1 440 ? 7.525 5.166 -3.641 1.00 98.31 440 SER A N 1
ATOM 3368 C CA . SER A 1 440 ? 8.654 4.441 -3.053 1.00 98.31 440 SER A CA 1
ATOM 3369 C C . SER A 1 440 ? 8.258 3.127 -2.405 1.00 98.31 440 SER A C 1
ATOM 3371 O O . SER A 1 440 ? 7.090 2.899 -2.122 1.00 98.31 440 SER A O 1
ATOM 3373 N N . ASP A 1 441 ? 9.242 2.252 -2.197 1.00 98.12 441 ASP A N 1
ATOM 3374 C CA . ASP A 1 441 ? 9.085 1.014 -1.428 1.00 98.12 441 ASP A CA 1
ATOM 3375 C C . ASP A 1 441 ? 8.029 0.053 -2.014 1.00 98.12 441 ASP A C 1
ATOM 3377 O O . ASP A 1 441 ? 7.315 -0.650 -1.299 1.00 98.12 441 ASP A O 1
ATOM 3381 N N . ASN A 1 442 ? 7.955 0.003 -3.349 1.00 98.56 442 ASN A N 1
ATOM 3382 C CA . ASN A 1 442 ? 7.173 -0.970 -4.113 1.00 98.56 442 ASN A CA 1
ATOM 3383 C C . ASN A 1 442 ? 8.096 -1.857 -4.967 1.00 98.56 442 ASN A C 1
ATOM 3385 O O . ASN A 1 442 ? 9.251 -1.511 -5.246 1.00 98.56 442 ASN A O 1
ATOM 3389 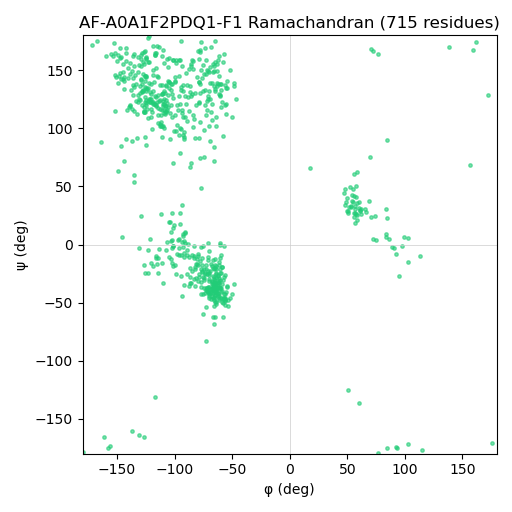N N . LYS A 1 443 ? 7.592 -2.981 -5.487 1.00 98.00 443 LYS A N 1
ATOM 3390 C CA . LYS A 1 443 ? 8.328 -3.727 -6.523 1.00 98.00 443 LYS A CA 1
ATOM 3391 C C . LYS A 1 443 ? 8.440 -2.908 -7.802 1.00 98.00 443 LYS A C 1
ATOM 3393 O O . LYS A 1 443 ? 9.528 -2.791 -8.357 1.00 98.00 443 LYS A O 1
ATOM 3398 N N . TYR A 1 444 ? 7.329 -2.329 -8.251 1.00 98.44 444 TYR A N 1
ATOM 3399 C CA . TYR A 1 444 ? 7.289 -1.410 -9.385 1.00 98.44 444 TYR A CA 1
ATOM 3400 C C . TYR A 1 444 ? 6.776 -0.039 -8.930 1.00 98.44 444 TYR A C 1
ATOM 3402 O O . TYR A 1 444 ? 5.751 0.033 -8.263 1.00 98.44 444 TYR A O 1
ATOM 3410 N N . GLY A 1 445 ? 7.442 1.057 -9.294 1.00 98.56 445 GLY A N 1
ATOM 3411 C CA . GLY A 1 445 ? 6.986 2.405 -8.934 1.00 98.56 445 GLY A CA 1
ATOM 3412 C C . GLY A 1 445 ? 5.751 2.831 -9.737 1.00 98.56 445 GLY A C 1
ATOM 3413 O O . GLY A 1 445 ? 4.613 2.698 -9.281 1.00 98.56 445 GLY A O 1
ATOM 3414 N N . ILE A 1 446 ? 5.972 3.336 -10.955 1.00 98.69 446 ILE A N 1
ATOM 3415 C CA . ILE A 1 446 ? 4.899 3.634 -11.918 1.00 98.69 446 ILE A CA 1
ATOM 3416 C C . ILE A 1 446 ? 5.056 2.740 -13.148 1.00 98.69 446 ILE A C 1
ATOM 3418 O O . ILE A 1 446 ? 6.109 2.746 -13.794 1.00 98.69 446 ILE A O 1
ATOM 3422 N N . TYR A 1 447 ? 3.985 2.032 -13.519 1.00 98.62 447 TYR A N 1
ATOM 3423 C CA . TYR A 1 447 ? 3.965 1.180 -14.707 1.00 98.62 447 TYR A CA 1
ATOM 3424 C C . TYR A 1 447 ? 2.813 1.539 -15.657 1.00 98.62 447 TYR A C 1
ATOM 3426 O O . TYR A 1 447 ? 1.636 1.479 -15.306 1.00 98.62 447 TYR A O 1
ATOM 3434 N N . LEU A 1 448 ? 3.164 1.917 -16.889 1.00 98.44 448 LEU A N 1
ATOM 3435 C CA . LEU A 1 448 ? 2.236 2.156 -17.992 1.00 98.44 448 LEU A CA 1
ATOM 3436 C C . LEU A 1 448 ? 2.112 0.880 -18.837 1.00 98.44 448 LEU A C 1
ATOM 3438 O O . LEU A 1 448 ? 2.981 0.605 -19.666 1.00 98.44 448 LEU A O 1
ATOM 3442 N N . ASN A 1 449 ? 1.049 0.104 -18.623 1.00 98.12 449 ASN A N 1
ATOM 3443 C CA . ASN A 1 449 ? 0.853 -1.198 -19.256 1.00 98.12 449 ASN A CA 1
ATOM 3444 C C . ASN A 1 449 ? -0.301 -1.159 -20.270 1.00 98.12 449 ASN A C 1
ATOM 3446 O O . ASN A 1 449 ? -1.449 -0.901 -19.907 1.00 98.12 449 ASN A O 1
ATOM 3450 N N . HIS A 1 450 ? 0.003 -1.368 -21.555 1.00 97.81 450 HIS A N 1
ATOM 3451 C CA . HIS A 1 450 ? -0.948 -1.287 -22.679 1.00 97.81 450 HIS A CA 1
ATOM 3452 C C . HIS A 1 450 ? -1.785 0.008 -22.694 1.00 97.81 450 HIS A C 1
ATOM 3454 O O . HIS A 1 450 ? -2.926 0.030 -23.153 1.00 97.81 450 HIS A O 1
ATOM 3460 N N . SER A 1 451 ? -1.228 1.092 -22.157 1.00 98.00 451 SER A N 1
ATOM 3461 C CA . SER A 1 451 ? -1.933 2.354 -21.936 1.00 98.00 451 SER A CA 1
ATOM 3462 C C . SER A 1 451 ? -1.432 3.427 -22.891 1.00 98.00 451 SER A C 1
ATOM 3464 O O . SER A 1 451 ? -0.301 3.361 -23.346 1.00 98.00 451 SER A O 1
ATOM 3466 N N . SER A 1 452 ? -2.226 4.459 -23.191 1.00 97.88 452 SER A N 1
ATOM 3467 C CA . SER A 1 452 ? -1.792 5.509 -24.126 1.00 97.88 452 SER A CA 1
ATOM 3468 C C . SER A 1 452 ? -2.233 6.918 -23.749 1.00 97.88 452 SER A C 1
ATOM 3470 O O . SER A 1 452 ? -3.215 7.140 -23.042 1.00 97.88 452 SER A O 1
ATOM 3472 N N . ARG A 1 453 ? -1.523 7.926 -24.265 1.00 97.25 453 ARG A N 1
ATOM 3473 C CA . ARG A 1 453 ? -1.884 9.354 -24.152 1.00 97.25 453 ARG A CA 1
ATOM 3474 C C . ARG A 1 453 ? -2.023 9.868 -22.717 1.00 97.25 453 ARG A C 1
ATOM 3476 O O . ARG A 1 453 ? -2.682 10.885 -22.500 1.00 97.25 453 ARG A O 1
ATOM 3483 N N . SER A 1 454 ? -1.416 9.181 -21.757 1.00 97.94 454 SER A N 1
ATOM 3484 C CA . SER A 1 454 ? -1.357 9.642 -20.372 1.00 97.94 454 SER A CA 1
ATOM 3485 C C . SER A 1 454 ? -0.310 10.739 -20.202 1.00 97.94 454 SER A C 1
ATOM 3487 O O . SER A 1 454 ? 0.688 10.768 -20.928 1.00 97.94 454 SER A O 1
ATOM 3489 N N . ARG A 1 455 ? -0.557 11.633 -19.245 1.00 98.19 455 ARG A N 1
ATOM 3490 C CA . ARG A 1 455 ? 0.343 12.714 -18.845 1.00 98.19 455 ARG A CA 1
ATOM 3491 C C . ARG A 1 455 ? 0.942 12.420 -17.487 1.00 98.19 455 ARG A C 1
ATOM 3493 O O . ARG A 1 455 ? 0.191 12.134 -16.556 1.00 98.19 455 ARG A O 1
ATOM 3500 N N . LEU A 1 456 ? 2.257 12.537 -17.369 1.00 98.38 456 LEU A N 1
ATOM 3501 C CA . LEU A 1 456 ? 2.930 12.484 -16.076 1.00 98.38 456 LEU A CA 1
ATOM 3502 C C . LEU A 1 456 ? 3.779 13.744 -15.913 1.00 98.38 456 LEU A C 1
ATOM 3504 O O . LEU A 1 456 ? 4.502 14.132 -16.833 1.00 98.38 456 LEU A O 1
ATOM 3508 N N . HIS A 1 457 ? 3.711 14.367 -14.743 1.00 97.31 457 HIS A N 1
ATOM 3509 C CA . HIS A 1 457 ? 4.473 15.566 -14.390 1.00 97.31 457 HIS A CA 1
ATOM 3510 C C . HIS A 1 457 ? 4.767 15.570 -12.888 1.00 97.31 457 HIS A C 1
ATOM 3512 O O . HIS A 1 457 ? 3.902 15.249 -12.082 1.00 97.31 457 HIS A O 1
ATOM 3518 N N . ASN A 1 458 ? 5.980 15.964 -12.520 1.00 97.94 458 ASN A N 1
ATOM 3519 C CA . ASN A 1 458 ? 6.427 16.169 -11.147 1.00 97.94 458 ASN A CA 1
ATOM 3520 C C . ASN A 1 458 ? 6.224 14.957 -10.217 1.00 97.94 458 ASN A C 1
ATOM 3522 O O . ASN A 1 458 ? 5.887 15.114 -9.048 1.00 97.94 458 ASN A O 1
ATOM 3526 N N . ASN A 1 459 ? 6.424 13.741 -10.732 1.00 98.69 459 ASN A N 1
ATOM 3527 C CA . ASN A 1 459 ? 6.452 12.535 -9.903 1.00 98.69 459 ASN A CA 1
ATOM 3528 C C . ASN A 1 459 ? 7.894 12.189 -9.501 1.00 98.69 459 ASN A C 1
ATOM 3530 O O . ASN A 1 459 ? 8.791 12.161 -10.349 1.00 98.69 459 ASN A O 1
ATOM 3534 N N . SER A 1 460 ? 8.111 11.894 -8.222 1.00 98.50 460 SER A N 1
ATOM 3535 C CA . SER A 1 460 ? 9.388 11.422 -7.681 1.00 98.50 460 SER A CA 1
ATOM 3536 C C . SER A 1 460 ? 9.305 9.926 -7.410 1.00 98.50 460 SER A C 1
ATOM 3538 O O . SER A 1 460 ? 8.562 9.508 -6.528 1.00 98.50 460 SER A O 1
ATOM 3540 N N . ILE A 1 461 ? 10.062 9.125 -8.157 1.00 98.62 461 ILE A N 1
ATOM 3541 C CA . ILE A 1 461 ? 10.049 7.662 -8.073 1.00 98.62 461 ILE A CA 1
ATOM 3542 C C . ILE A 1 461 ? 11.425 7.189 -7.595 1.00 98.62 461 ILE A C 1
ATOM 3544 O O . ILE A 1 461 ? 12.438 7.482 -8.232 1.00 98.62 461 ILE A O 1
ATOM 3548 N N . SER A 1 462 ? 11.491 6.495 -6.465 1.00 97.88 462 SER A N 1
ATOM 3549 C CA . SER A 1 462 ? 12.765 6.047 -5.881 1.00 97.88 462 SER A CA 1
ATOM 3550 C C . SER A 1 462 ? 12.563 4.890 -4.915 1.00 97.88 462 SER A C 1
ATOM 3552 O O . SER A 1 462 ? 11.460 4.723 -4.418 1.00 97.88 462 SER A O 1
ATOM 3554 N N . ASN A 1 463 ? 13.618 4.140 -4.585 1.00 97.06 463 ASN A N 1
ATOM 3555 C CA . ASN A 1 463 ? 13.557 3.012 -3.639 1.00 97.06 463 ASN A CA 1
ATOM 3556 C C . ASN A 1 463 ? 12.531 1.928 -4.023 1.00 97.06 463 ASN A C 1
ATOM 3558 O O . ASN A 1 463 ? 11.997 1.238 -3.162 1.00 97.06 463 ASN A O 1
ATOM 3562 N N . ASN A 1 464 ? 12.232 1.772 -5.312 1.00 98.12 464 ASN A N 1
ATOM 3563 C CA . ASN A 1 464 ? 11.465 0.631 -5.805 1.00 98.12 464 ASN A CA 1
ATOM 3564 C C . ASN A 1 464 ? 12.438 -0.407 -6.372 1.00 98.12 464 ASN A C 1
ATOM 3566 O O . ASN A 1 464 ? 13.522 -0.034 -6.819 1.00 98.12 464 ASN A O 1
ATOM 3570 N N . SER A 1 465 ? 12.052 -1.688 -6.430 1.00 96.56 465 SER A N 1
ATOM 3571 C CA . SER A 1 465 ? 12.891 -2.686 -7.131 1.00 96.56 465 SER A CA 1
ATOM 3572 C C . SER A 1 465 ? 13.077 -2.305 -8.606 1.00 96.56 465 SER A C 1
ATOM 3574 O O . SER A 1 465 ? 14.162 -2.443 -9.161 1.00 96.56 465 SER A O 1
ATOM 3576 N N . TYR A 1 466 ? 12.022 -1.764 -9.219 1.00 97.94 466 TYR A N 1
ATOM 3577 C CA . TYR A 1 466 ? 12.027 -1.162 -10.545 1.00 97.94 466 TYR A CA 1
ATOM 3578 C C . TYR A 1 466 ? 11.187 0.120 -10.530 1.00 97.94 466 TYR A C 1
ATOM 3580 O O . TYR A 1 466 ? 9.990 0.095 -10.264 1.00 97.94 466 TYR A O 1
ATOM 3588 N N . ASN A 1 467 ? 11.779 1.269 -10.835 1.00 98.31 467 ASN A N 1
ATOM 3589 C CA . ASN A 1 467 ? 11.115 2.559 -10.661 1.00 98.31 467 ASN A CA 1
ATOM 3590 C C . ASN A 1 467 ? 10.060 2.841 -11.740 1.00 98.31 467 ASN A C 1
ATOM 3592 O O . ASN A 1 467 ? 8.884 3.017 -11.420 1.00 98.31 467 ASN A O 1
ATOM 3596 N N . PHE A 1 468 ? 10.448 2.877 -13.017 1.00 98.38 468 PHE A N 1
ATOM 3597 C CA . PHE A 1 468 ? 9.537 3.240 -14.105 1.00 98.38 468 PHE A CA 1
ATOM 3598 C C . PHE A 1 468 ? 9.485 2.183 -15.213 1.00 98.38 468 PHE A C 1
ATOM 3600 O O . PHE A 1 468 ? 10.494 1.552 -15.550 1.00 98.38 468 PHE A O 1
ATOM 3607 N N . GLY A 1 469 ? 8.302 2.002 -15.806 1.00 97.50 469 GLY A N 1
ATOM 3608 C CA . GLY A 1 469 ? 8.087 1.064 -16.904 1.00 97.50 469 GLY A CA 1
ATOM 3609 C C . GLY A 1 469 ? 7.027 1.502 -17.908 1.00 97.50 469 GLY A C 1
ATOM 3610 O O . GLY A 1 469 ? 6.024 2.120 -17.555 1.00 97.50 469 GLY A O 1
ATOM 3611 N N . VAL A 1 470 ? 7.247 1.120 -19.171 1.00 97.69 470 VAL A N 1
ATOM 3612 C CA . VAL A 1 470 ? 6.273 1.240 -20.267 1.00 97.69 470 VAL A CA 1
ATOM 3613 C C . VAL A 1 470 ? 6.273 -0.046 -21.101 1.00 97.69 470 VAL A C 1
ATOM 3615 O O . VAL A 1 470 ? 7.324 -0.530 -21.558 1.00 97.69 470 VAL A O 1
ATOM 3618 N N . SER A 1 471 ? 5.092 -0.612 -21.316 1.00 96.12 471 SER A N 1
ATOM 3619 C CA . SER A 1 471 ? 4.859 -1.823 -22.104 1.00 96.12 471 SER A CA 1
ATOM 3620 C C . SER A 1 471 ? 3.586 -1.705 -22.931 1.00 96.12 471 SER A C 1
ATOM 3622 O O . SER A 1 471 ? 2.634 -1.023 -22.562 1.00 96.12 471 SER A O 1
ATOM 3624 N N . GLY A 1 472 ? 3.565 -2.411 -24.054 1.00 95.69 472 GLY A N 1
ATOM 3625 C CA . GLY A 1 472 ? 2.402 -2.498 -24.913 1.00 95.69 472 GLY A CA 1
ATOM 3626 C C . GLY A 1 472 ? 2.673 -3.381 -26.119 1.00 95.69 472 GLY A C 1
ATOM 3627 O O . GLY A 1 472 ? 3.757 -3.942 -26.268 1.00 95.69 472 GLY A O 1
ATOM 3628 N N . GLU A 1 473 ? 1.675 -3.490 -26.985 1.00 94.88 473 GLU A N 1
ATOM 3629 C CA . GLU A 1 473 ? 1.741 -4.302 -28.208 1.00 94.88 473 GLU A CA 1
ATOM 3630 C C . GLU A 1 473 ? 1.640 -3.444 -29.470 1.00 94.88 473 GLU A C 1
ATOM 3632 O O . GLU A 1 473 ? 1.989 -3.888 -30.565 1.00 94.88 473 GLU A O 1
ATOM 3637 N N . SER A 1 474 ? 1.183 -2.201 -29.333 1.00 97.19 474 SER A N 1
ATOM 3638 C CA . SER A 1 474 ? 1.004 -1.269 -30.433 1.00 97.19 474 SER A CA 1
ATOM 3639 C C . SER A 1 474 ? 1.803 0.010 -30.217 1.00 97.19 474 SER A C 1
ATOM 3641 O O . SER A 1 474 ? 2.089 0.409 -29.092 1.00 97.19 474 SER A O 1
ATOM 3643 N N . LEU A 1 475 ? 2.114 0.716 -31.306 1.00 97.62 475 LEU A N 1
ATOM 3644 C CA . LEU A 1 475 ? 2.814 1.998 -31.228 1.00 97.62 475 LEU A CA 1
ATOM 3645 C C . LEU A 1 475 ? 2.106 3.011 -30.311 1.00 97.62 475 LEU A C 1
ATOM 3647 O O . LEU A 1 475 ? 2.775 3.777 -29.624 1.00 97.62 475 LEU A O 1
ATOM 3651 N N . SER A 1 476 ? 0.770 3.037 -30.285 1.00 97.19 476 SER A N 1
ATOM 3652 C CA . SER A 1 476 ? 0.038 3.969 -29.420 1.00 97.19 476 SER A CA 1
ATOM 3653 C C . SER A 1 476 ? 0.329 3.764 -27.939 1.00 97.19 476 SER A C 1
ATOM 3655 O O . SER A 1 476 ? 0.342 4.755 -27.214 1.00 97.19 476 SER A O 1
ATOM 3657 N N . ASP A 1 477 ? 0.619 2.534 -27.522 1.00 97.81 477 ASP A N 1
ATOM 3658 C CA . ASP A 1 477 ? 0.834 2.172 -26.116 1.00 97.81 477 ASP A CA 1
ATOM 3659 C C . ASP A 1 477 ? 2.153 2.734 -25.560 1.00 97.81 477 ASP A C 1
ATOM 3661 O O . ASP A 1 477 ? 2.413 2.694 -24.367 1.00 97.81 477 ASP A O 1
ATOM 3665 N N . TYR A 1 478 ? 3.009 3.263 -26.437 1.00 97.12 478 TYR A N 1
ATOM 3666 C CA . TYR A 1 478 ? 4.270 3.910 -26.078 1.00 97.12 478 TYR A CA 1
ATOM 3667 C C . TYR A 1 478 ? 4.210 5.434 -26.229 1.00 97.12 478 TYR A C 1
ATOM 3669 O O . TYR A 1 478 ? 5.210 6.121 -26.024 1.00 97.12 478 TYR A O 1
ATOM 3677 N N . ILE A 1 479 ? 3.058 5.995 -26.616 1.00 97.31 479 ILE A N 1
ATOM 3678 C CA . ILE A 1 479 ? 2.899 7.436 -26.830 1.00 97.31 479 ILE A CA 1
ATOM 3679 C C . ILE A 1 479 ? 2.263 8.066 -25.593 1.00 97.31 479 ILE A C 1
ATOM 3681 O O . ILE A 1 479 ? 1.038 8.098 -25.447 1.00 97.31 479 ILE A O 1
ATOM 3685 N N . HIS A 1 480 ? 3.118 8.637 -24.747 1.00 97.56 480 HIS A N 1
ATOM 3686 C CA . HIS A 1 480 ? 2.750 9.390 -23.549 1.00 97.56 480 HIS A CA 1
ATOM 3687 C C . HIS A 1 480 ? 3.356 10.791 -23.570 1.00 97.56 480 HIS A C 1
ATOM 3689 O O . HIS A 1 480 ? 4.317 11.064 -24.287 1.00 97.56 480 HIS A O 1
ATOM 3695 N N . ASP A 1 481 ? 2.773 11.680 -22.777 1.00 96.31 481 ASP A N 1
ATOM 3696 C CA . ASP A 1 481 ? 3.231 13.053 -22.590 1.00 96.31 481 ASP A CA 1
ATOM 3697 C C . ASP A 1 481 ? 3.935 13.132 -21.229 1.00 96.31 481 ASP A C 1
ATOM 3699 O O . ASP A 1 481 ? 3.302 13.290 -20.184 1.00 96.31 481 ASP A O 1
ATOM 3703 N N . LEU A 1 482 ? 5.247 12.891 -21.254 1.00 95.50 482 LEU A N 1
ATOM 3704 C CA . LEU A 1 482 ? 6.126 12.941 -20.088 1.00 95.50 482 LEU A CA 1
ATOM 3705 C C . LEU A 1 482 ? 7.056 14.138 -20.234 1.00 95.50 482 LEU A C 1
ATOM 3707 O O . LEU A 1 482 ? 7.637 14.349 -21.301 1.00 95.50 482 LEU A O 1
ATOM 3711 N N . ASP A 1 483 ? 7.268 14.869 -19.148 1.00 92.12 483 ASP A N 1
ATOM 3712 C CA . ASP A 1 483 ? 8.331 15.864 -19.087 1.00 92.12 483 ASP A CA 1
ATOM 3713 C C . ASP A 1 483 ? 9.403 15.518 -18.049 1.00 92.12 483 ASP A C 1
ATOM 3715 O O . ASP A 1 483 ? 9.266 14.601 -17.234 1.00 92.12 483 ASP A O 1
ATOM 3719 N N . SER A 1 484 ? 10.492 16.285 -18.092 1.00 93.94 484 SER A N 1
ATOM 3720 C CA . SER A 1 484 ? 11.696 16.065 -17.292 1.00 93.94 484 SER A CA 1
ATOM 3721 C C . SER A 1 484 ? 11.530 16.372 -15.801 1.00 93.94 484 SER A C 1
ATOM 3723 O O . SER A 1 484 ? 12.515 16.316 -15.069 1.00 93.94 484 SER A O 1
ATOM 3725 N N . THR A 1 485 ? 10.338 16.774 -15.347 1.00 97.25 485 THR A N 1
ATOM 3726 C CA . THR A 1 485 ? 10.061 16.945 -13.913 1.00 97.25 485 THR A CA 1
ATOM 3727 C C . THR A 1 485 ? 9.723 15.620 -13.235 1.00 97.25 485 THR A C 1
ATOM 3729 O O . THR A 1 485 ? 9.830 15.524 -12.018 1.00 97.25 485 THR A O 1
ATOM 3732 N N . ASN A 1 486 ? 9.378 14.582 -14.003 1.00 98.25 486 ASN A N 1
ATOM 3733 C CA . ASN A 1 486 ? 9.338 13.223 -13.477 1.00 98.25 486 ASN A CA 1
ATOM 3734 C C . ASN A 1 486 ? 10.762 12.719 -13.284 1.00 98.25 486 ASN A C 1
ATOM 3736 O O . ASN A 1 486 ? 11.589 12.835 -14.196 1.00 98.25 486 ASN A O 1
ATOM 3740 N N . THR A 1 487 ? 11.038 12.136 -12.123 1.00 98.38 487 THR A N 1
ATOM 3741 C CA . THR A 1 487 ? 12.379 11.668 -11.784 1.00 98.38 487 THR A CA 1
ATOM 3742 C C . THR A 1 487 ? 12.387 10.231 -11.285 1.00 98.38 487 THR A C 1
ATOM 3744 O O . THR A 1 487 ? 11.494 9.813 -10.557 1.00 98.38 487 THR A O 1
ATOM 3747 N N . VAL A 1 488 ? 13.429 9.499 -11.673 1.00 97.94 488 VAL A N 1
ATOM 3748 C CA . VAL A 1 488 ? 13.843 8.220 -11.089 1.00 97.94 488 VAL A CA 1
ATOM 3749 C C . VAL A 1 488 ? 15.122 8.478 -10.308 1.00 97.94 488 VAL A C 1
ATOM 3751 O O . VAL A 1 488 ? 16.101 8.951 -10.890 1.00 97.94 488 VAL A O 1
ATOM 3754 N N . ASN A 1 489 ? 15.124 8.229 -8.997 1.00 96.56 489 ASN A N 1
ATOM 3755 C CA . ASN A 1 489 ? 16.273 8.485 -8.117 1.00 96.56 489 ASN A CA 1
ATOM 3756 C C . ASN A 1 489 ? 16.847 9.911 -8.283 1.00 96.56 489 ASN A C 1
ATOM 3758 O O . ASN A 1 489 ? 18.060 10.126 -8.349 1.00 96.56 489 ASN A O 1
ATOM 3762 N N . GLY A 1 490 ? 15.957 10.901 -8.429 1.00 97.19 490 GLY A N 1
ATOM 3763 C CA . GLY A 1 490 ? 16.306 12.311 -8.636 1.00 97.19 490 GLY A CA 1
ATOM 3764 C C . GLY A 1 490 ? 16.815 12.673 -10.040 1.00 97.19 490 GLY A C 1
ATOM 3765 O O . GLY A 1 490 ? 17.189 13.825 -10.271 1.00 97.19 490 GLY A O 1
ATOM 3766 N N . LYS A 1 491 ? 16.831 11.730 -10.990 1.00 97.44 491 LYS A N 1
ATOM 3767 C CA . LYS A 1 491 ? 17.242 11.944 -12.385 1.00 97.44 491 LYS A CA 1
ATOM 3768 C C . LYS A 1 491 ? 16.037 11.983 -13.336 1.00 97.44 491 LYS A C 1
ATOM 3770 O O . LYS A 1 491 ? 15.144 11.155 -13.175 1.00 97.44 491 LYS A O 1
ATOM 3775 N N . PRO A 1 492 ? 15.990 12.872 -14.346 1.00 97.88 492 PRO A N 1
ATOM 3776 C CA . PRO A 1 492 ? 14.831 12.999 -15.230 1.00 97.88 492 PRO A CA 1
ATOM 3777 C C . PRO A 1 492 ? 14.496 11.746 -16.049 1.00 97.88 492 PRO A C 1
ATOM 3779 O O . PRO A 1 492 ? 15.386 11.044 -16.534 1.00 97.88 492 PRO A O 1
ATOM 3782 N N . ILE A 1 493 ? 13.203 11.518 -16.272 1.00 97.44 493 ILE A N 1
ATOM 3783 C CA . ILE A 1 493 ? 12.682 10.514 -17.208 1.00 97.44 493 ILE A CA 1
ATOM 3784 C C . ILE A 1 493 ? 12.590 11.128 -18.609 1.00 97.44 493 ILE A C 1
ATOM 3786 O O . ILE A 1 493 ? 12.013 12.202 -18.785 1.00 97.44 493 ILE A O 1
ATOM 3790 N N . TYR A 1 494 ? 13.107 10.425 -19.619 1.00 97.12 494 TYR A N 1
ATOM 3791 C CA . TYR A 1 494 ? 12.981 10.821 -21.021 1.00 97.12 494 TYR A CA 1
ATOM 3792 C C . TYR A 1 494 ? 12.251 9.757 -21.837 1.00 97.12 494 TYR A C 1
ATOM 3794 O O . TYR A 1 494 ? 12.698 8.616 -21.930 1.00 97.12 494 TYR A O 1
ATOM 3802 N N . LEU A 1 495 ? 11.153 10.156 -22.481 1.00 96.69 495 LEU A N 1
ATOM 3803 C CA . LEU A 1 495 ? 10.467 9.371 -23.505 1.00 96.69 495 LEU A CA 1
ATOM 3804 C C . LEU A 1 495 ? 10.474 10.162 -24.814 1.00 96.69 495 LEU A C 1
ATOM 3806 O O . LEU A 1 495 ? 9.717 11.112 -25.007 1.00 96.69 495 LEU A O 1
ATOM 3810 N N . ILE A 1 496 ? 11.402 9.804 -25.691 1.00 96.56 496 ILE A N 1
ATOM 3811 C CA . ILE A 1 496 ? 11.696 10.500 -26.937 1.00 96.56 496 ILE A CA 1
ATOM 3812 C C . ILE A 1 496 ? 10.844 9.910 -28.048 1.00 96.56 496 ILE A C 1
ATOM 3814 O O . ILE A 1 496 ? 10.939 8.724 -28.338 1.00 96.56 496 ILE A O 1
ATOM 3818 N N . ILE A 1 497 ? 10.018 10.739 -28.683 1.00 97.31 497 ILE A N 1
ATOM 3819 C CA . ILE A 1 497 ? 9.033 10.280 -29.665 1.00 97.31 497 ILE A CA 1
ATOM 3820 C C . ILE A 1 497 ? 9.212 11.043 -30.981 1.00 97.31 497 ILE A C 1
ATOM 3822 O O . ILE A 1 497 ? 9.316 12.276 -30.983 1.00 97.31 497 ILE A O 1
ATOM 3826 N N . ASN A 1 498 ? 9.180 10.324 -32.108 1.00 97.75 498 ASN A N 1
ATOM 3827 C CA . ASN A 1 498 ? 9.215 10.890 -33.464 1.00 97.75 498 ASN A CA 1
ATOM 3828 C C . ASN A 1 498 ? 10.447 11.773 -33.740 1.00 97.75 498 ASN A C 1
ATOM 3830 O O . ASN A 1 498 ? 10.314 12.840 -34.347 1.00 97.75 498 ASN A O 1
ATOM 3834 N N . GLN A 1 499 ? 11.628 11.367 -33.270 1.00 98.12 499 GLN A N 1
ATOM 3835 C CA . GLN A 1 499 ? 12.874 12.109 -33.485 1.00 98.12 499 GLN A CA 1
ATOM 3836 C C . GLN A 1 499 ? 13.766 11.451 -34.537 1.00 98.12 499 GLN A C 1
ATOM 3838 O O . GLN A 1 499 ? 13.622 10.269 -34.847 1.00 98.12 499 GLN A O 1
ATOM 3843 N N . SER A 1 500 ? 14.695 12.238 -35.086 1.00 98.19 500 SER A N 1
ATOM 3844 C CA . SER A 1 500 ? 15.756 11.715 -35.940 1.00 98.19 500 SER A CA 1
ATOM 3845 C C . SER A 1 500 ? 17.024 12.563 -35.909 1.00 98.19 500 SER A C 1
ATOM 3847 O O . SER A 1 500 ? 16.940 13.786 -35.767 1.00 98.19 500 SER A O 1
ATOM 3849 N N . GLY A 1 501 ? 18.188 11.915 -36.018 1.00 97.69 501 GLY A N 1
ATOM 3850 C CA . GLY A 1 501 ? 19.510 12.547 -35.972 1.00 97.69 501 GLY A CA 1
ATOM 3851 C C . GLY A 1 501 ? 19.905 13.062 -34.584 1.00 97.69 501 GLY A C 1
ATOM 3852 O O . GLY A 1 501 ? 20.679 14.016 -34.481 1.00 97.69 501 GLY A O 1
ATOM 3853 N N . LEU A 1 502 ? 19.315 12.510 -33.518 1.00 98.19 502 LEU A N 1
ATOM 3854 C CA . LEU A 1 502 ? 19.524 12.965 -32.141 1.00 98.19 502 LEU A CA 1
ATOM 3855 C C . LEU A 1 502 ? 20.628 12.151 -31.462 1.00 98.19 502 LEU A C 1
ATOM 3857 O O . LEU A 1 502 ? 20.617 10.925 -31.523 1.00 98.19 502 LEU A O 1
ATOM 3861 N N . VAL A 1 503 ? 21.522 12.840 -30.751 1.00 98.31 503 VAL A N 1
ATOM 3862 C CA . VAL A 1 503 ? 22.526 12.219 -29.877 1.00 98.31 503 VAL A CA 1
ATOM 3863 C C . VAL A 1 503 ? 22.139 12.467 -28.421 1.00 98.31 503 VAL A C 1
ATOM 3865 O O . VAL A 1 503 ? 21.928 13.611 -28.013 1.00 98.31 503 VAL A O 1
ATOM 3868 N N . ILE A 1 504 ? 22.023 11.387 -27.659 1.00 98.12 504 ILE A N 1
ATOM 3869 C CA . ILE A 1 504 ? 21.718 11.367 -26.232 1.00 98.12 504 ILE A CA 1
ATOM 3870 C C . ILE A 1 504 ? 22.995 10.948 -25.512 1.00 98.12 504 ILE A C 1
ATOM 3872 O O . ILE A 1 504 ? 23.459 9.822 -25.672 1.00 98.12 504 ILE A O 1
ATOM 3876 N N . ASP A 1 505 ? 23.556 11.876 -24.745 1.00 97.31 505 ASP A N 1
ATOM 3877 C CA . ASP A 1 505 ? 24.865 11.752 -24.104 1.00 97.31 505 ASP A CA 1
ATOM 3878 C C . ASP A 1 505 ? 24.749 11.930 -22.569 1.00 97.31 505 ASP A C 1
ATOM 3880 O O . ASP A 1 505 ? 23.658 12.218 -22.052 1.00 97.31 505 ASP A O 1
ATOM 3884 N N . PRO A 1 506 ? 25.844 11.803 -21.795 1.00 97.38 506 PRO A N 1
ATOM 3885 C CA . PRO A 1 506 ? 25.793 11.911 -20.335 1.00 97.38 506 PRO A CA 1
ATOM 3886 C C . PRO A 1 506 ? 25.255 13.244 -19.795 1.00 97.38 506 PRO A C 1
ATOM 3888 O O . PRO A 1 506 ? 24.838 13.305 -18.638 1.00 97.38 506 PRO A O 1
ATOM 3891 N N . SER A 1 507 ? 25.235 14.320 -20.593 1.00 96.69 507 SER A N 1
ATOM 3892 C CA . SER A 1 507 ? 24.715 15.625 -20.161 1.00 96.69 507 SER A CA 1
ATOM 3893 C C . SER A 1 507 ? 23.206 15.624 -19.911 1.00 96.69 507 SER A C 1
ATOM 3895 O O . SER A 1 507 ? 22.710 16.491 -19.191 1.00 96.69 507 SER A O 1
ATOM 3897 N N . TRP A 1 508 ? 22.487 14.634 -20.447 1.00 96.12 508 TRP A N 1
ATOM 3898 C CA . TRP A 1 508 ? 21.059 14.449 -20.206 1.00 96.12 508 TRP A CA 1
ATOM 3899 C C . TRP A 1 508 ? 20.768 13.955 -18.786 1.00 96.12 508 TRP A C 1
ATOM 3901 O O . TRP A 1 508 ? 19.681 14.204 -18.274 1.00 96.12 508 TRP A O 1
ATOM 3911 N N . ASN A 1 509 ? 21.730 13.280 -18.140 1.00 95.88 509 ASN A N 1
ATOM 3912 C CA . ASN A 1 509 ? 21.591 12.719 -16.791 1.00 95.88 509 ASN A CA 1
ATOM 3913 C C . ASN A 1 509 ? 20.276 11.932 -16.602 1.00 95.88 509 ASN A C 1
ATOM 3915 O O . ASN A 1 509 ? 19.569 12.123 -15.616 1.00 95.88 509 ASN A O 1
ATOM 3919 N N . ALA A 1 510 ? 19.921 11.093 -17.578 1.00 96.12 510 ALA A N 1
ATOM 3920 C CA . ALA A 1 510 ? 18.658 10.362 -17.585 1.00 96.12 510 ALA A CA 1
ATOM 3921 C C . ALA A 1 510 ? 18.578 9.337 -16.438 1.00 96.12 510 ALA A C 1
ATOM 3923 O O . ALA A 1 510 ? 19.532 8.603 -16.183 1.00 96.12 510 ALA A O 1
ATOM 3924 N N . GLY A 1 511 ? 17.428 9.281 -15.763 1.00 95.69 511 GLY A N 1
ATOM 3925 C CA . GLY A 1 511 ? 17.062 8.216 -14.823 1.00 95.69 511 GLY A CA 1
ATOM 3926 C C . GLY A 1 511 ? 16.340 7.054 -15.505 1.00 95.69 511 GLY A C 1
ATOM 3927 O O . GLY A 1 511 ? 16.428 5.924 -15.045 1.00 95.69 511 GLY A O 1
ATOM 3928 N N . PHE A 1 512 ? 15.681 7.335 -16.630 1.00 97.19 512 PHE A N 1
ATOM 3929 C CA . PHE A 1 512 ? 15.068 6.370 -17.541 1.00 97.19 512 PHE A CA 1
ATOM 3930 C C . PHE A 1 512 ? 15.135 6.926 -18.967 1.00 97.19 512 PHE A C 1
ATOM 3932 O O . PHE A 1 512 ? 14.977 8.140 -19.159 1.00 97.19 512 PHE A O 1
ATOM 3939 N N . LEU A 1 513 ? 15.319 6.053 -19.962 1.00 97.69 513 LEU A N 1
ATOM 3940 C CA . LEU A 1 513 ? 15.326 6.438 -21.370 1.00 97.69 513 LEU A CA 1
ATOM 3941 C C . LEU A 1 513 ? 14.505 5.478 -22.238 1.00 97.69 513 LEU A C 1
ATOM 3943 O O . LEU A 1 513 ? 14.888 4.333 -22.475 1.00 97.69 513 LEU A O 1
ATOM 3947 N N . GLY A 1 514 ? 13.421 6.003 -22.805 1.00 97.69 514 GLY A N 1
ATOM 3948 C CA . GLY A 1 514 ? 12.680 5.378 -23.892 1.00 97.69 514 GLY A CA 1
ATOM 3949 C C . GLY A 1 514 ? 12.799 6.176 -25.186 1.00 97.69 514 GLY A C 1
ATOM 3950 O O . GLY A 1 514 ? 12.690 7.399 -25.185 1.00 97.69 514 GLY A O 1
ATOM 3951 N N . VAL A 1 515 ? 12.987 5.481 -26.300 1.00 98.44 515 VAL A N 1
ATOM 3952 C CA . VAL A 1 515 ? 12.994 6.019 -27.660 1.00 98.44 515 VAL A CA 1
ATOM 3953 C C . VAL A 1 515 ? 11.928 5.278 -28.462 1.00 98.44 515 VAL A C 1
ATOM 3955 O O . VAL A 1 515 ? 11.904 4.047 -28.525 1.00 98.44 515 VAL A O 1
ATOM 3958 N N . VAL A 1 516 ? 11.001 6.040 -29.029 1.00 98.38 516 VAL A N 1
ATOM 3959 C CA . VAL A 1 516 ? 9.761 5.547 -29.627 1.00 98.38 516 VAL A CA 1
ATOM 3960 C C . VAL A 1 516 ? 9.607 6.133 -31.025 1.00 98.38 516 VAL A C 1
ATOM 3962 O O . VAL A 1 516 ? 9.706 7.350 -31.214 1.00 98.38 516 VAL A O 1
ATOM 3965 N N . ASN A 1 517 ? 9.322 5.284 -32.011 1.00 98.38 517 ASN A N 1
ATOM 3966 C CA . ASN A 1 517 ? 9.031 5.681 -33.395 1.00 98.38 517 ASN A CA 1
ATOM 3967 C C . ASN A 1 517 ? 10.040 6.686 -33.970 1.00 98.38 517 ASN A C 1
ATOM 3969 O O . ASN A 1 517 ? 9.660 7.743 -34.479 1.00 98.38 517 ASN A O 1
ATOM 3973 N N . SER A 1 518 ? 11.327 6.402 -33.797 1.00 98.69 518 SER A N 1
ATOM 3974 C CA . SER A 1 518 ? 12.423 7.311 -34.142 1.00 98.69 518 SER A CA 1
ATOM 3975 C C . SER A 1 518 ? 13.430 6.636 -35.079 1.00 98.69 518 SER A C 1
ATOM 3977 O O . SER A 1 518 ? 13.381 5.426 -35.294 1.00 98.69 518 SER A O 1
ATOM 3979 N N . ASP A 1 519 ? 14.317 7.415 -35.690 1.00 98.62 519 ASP A N 1
ATOM 3980 C CA . ASP A 1 519 ? 15.265 6.919 -36.697 1.00 98.62 519 ASP A CA 1
ATOM 3981 C C . ASP A 1 519 ? 16.601 7.660 -36.603 1.00 98.62 519 ASP A C 1
ATOM 3983 O O . ASP A 1 519 ? 16.581 8.867 -36.400 1.00 98.62 519 ASP A O 1
ATOM 3987 N N . ASP A 1 520 ? 17.749 7.007 -36.791 1.00 98.50 520 ASP A N 1
ATOM 3988 C CA . ASP A 1 520 ? 19.069 7.674 -36.707 1.00 98.50 520 ASP A CA 1
ATOM 3989 C C . ASP A 1 520 ? 19.303 8.351 -35.338 1.00 98.50 520 ASP A C 1
ATOM 3991 O O . ASP A 1 520 ? 19.594 9.544 -35.234 1.00 98.50 520 ASP A O 1
ATOM 3995 N N . ILE A 1 521 ? 19.079 7.601 -34.256 1.00 98.75 521 ILE A N 1
ATOM 3996 C CA . ILE A 1 521 ? 19.321 8.034 -32.875 1.00 98.75 521 ILE A CA 1
ATOM 3997 C C . ILE A 1 521 ? 20.621 7.410 -32.371 1.00 98.75 521 ILE A C 1
ATOM 3999 O O . ILE A 1 521 ? 20.845 6.219 -32.564 1.00 98.75 521 ILE A O 1
ATOM 4003 N N . THR A 1 522 ? 21.445 8.177 -31.664 1.00 98.69 522 THR A N 1
ATOM 4004 C CA . THR A 1 522 ? 22.620 7.657 -30.954 1.00 98.69 522 THR A CA 1
ATOM 4005 C C . THR A 1 522 ? 22.434 7.843 -29.459 1.00 98.69 522 THR A C 1
ATOM 4007 O O . THR A 1 522 ? 22.261 8.967 -28.997 1.00 98.69 522 THR A O 1
ATOM 4010 N N . VAL A 1 523 ? 22.493 6.758 -28.695 1.00 98.62 523 VAL A N 1
ATOM 4011 C CA . VAL A 1 523 ? 22.571 6.779 -27.231 1.00 98.62 523 VAL A CA 1
ATOM 4012 C C . VAL A 1 523 ? 23.992 6.406 -26.841 1.00 98.62 523 VAL A C 1
ATOM 4014 O O . VAL A 1 523 ? 24.428 5.303 -27.165 1.00 98.62 523 VAL A O 1
ATOM 4017 N N . GLU A 1 524 ? 24.714 7.306 -26.172 1.00 97.75 524 GLU A N 1
ATOM 4018 C CA . GLU A 1 524 ? 26.121 7.089 -25.834 1.00 97.75 524 GLU A CA 1
ATOM 4019 C C . GLU A 1 524 ? 26.504 7.460 -24.398 1.00 97.75 524 GLU A C 1
ATOM 4021 O O . GLU A 1 524 ? 26.142 8.516 -23.884 1.00 97.75 524 GLU A O 1
ATOM 4026 N N . GLY A 1 525 ? 27.285 6.598 -23.741 1.00 92.56 525 GLY A N 1
ATOM 4027 C CA . GLY A 1 525 ? 27.979 6.938 -22.492 1.00 92.56 525 GLY A CA 1
ATOM 4028 C C . GLY A 1 525 ? 27.102 7.059 -21.242 1.00 92.56 525 GLY A C 1
ATOM 4029 O O . GLY A 1 525 ? 27.600 7.482 -20.199 1.00 92.56 525 GLY A O 1
ATOM 4030 N N . ILE A 1 526 ? 25.806 6.755 -21.325 1.00 95.38 526 ILE A N 1
ATOM 4031 C CA . ILE A 1 526 ? 24.875 6.934 -20.204 1.00 95.38 526 ILE A CA 1
ATOM 4032 C C . ILE A 1 526 ? 24.856 5.727 -19.259 1.00 95.38 526 ILE A C 1
ATOM 4034 O O . ILE A 1 526 ? 25.128 4.595 -19.658 1.00 95.38 526 ILE A O 1
ATOM 4038 N N . THR A 1 527 ? 24.472 5.974 -18.005 1.00 96.25 527 THR A N 1
ATOM 4039 C CA . THR A 1 527 ? 24.258 4.939 -16.986 1.00 96.25 527 THR A CA 1
ATOM 4040 C C . THR A 1 527 ? 22.800 4.943 -16.548 1.00 96.25 527 THR A C 1
ATOM 4042 O O . THR A 1 527 ? 22.330 5.961 -16.033 1.00 96.25 527 THR A O 1
ATOM 4045 N N . ILE A 1 528 ? 22.103 3.819 -16.721 1.00 96.25 528 ILE A N 1
ATOM 4046 C CA . ILE A 1 528 ? 20.699 3.647 -16.323 1.00 96.25 528 ILE A CA 1
ATOM 4047 C C . ILE A 1 528 ? 20.548 2.368 -15.500 1.00 96.25 528 ILE A C 1
ATOM 4049 O O . ILE A 1 528 ? 21.077 1.321 -15.868 1.00 96.25 528 ILE A O 1
ATOM 4053 N N . GLY A 1 529 ? 19.795 2.440 -14.406 1.00 96.38 529 GLY A N 1
ATOM 4054 C CA . GLY A 1 529 ? 19.499 1.269 -13.596 1.00 96.38 529 GLY A CA 1
ATOM 4055 C C . GLY A 1 529 ? 18.195 1.347 -12.834 1.00 96.38 529 GLY A C 1
ATOM 4056 O O . GLY A 1 529 ? 17.552 2.396 -12.850 1.00 96.38 529 GLY A O 1
ATOM 4057 N N . GLU A 1 530 ? 17.823 0.239 -12.193 1.00 97.25 530 GLU A N 1
ATOM 4058 C CA . GLU A 1 530 ? 16.641 0.128 -11.325 1.00 97.25 530 GLU A CA 1
ATOM 4059 C C . GLU A 1 530 ? 15.333 0.524 -12.034 1.00 97.25 530 GLU A C 1
ATOM 4061 O O . GLU A 1 530 ? 14.489 1.239 -11.489 1.00 97.25 530 GLU A O 1
ATOM 4066 N N . ASN A 1 531 ? 15.153 0.107 -13.288 1.00 98.00 531 ASN A N 1
ATOM 4067 C CA . ASN A 1 531 ? 13.930 0.322 -14.063 1.00 98.00 531 ASN A CA 1
ATOM 4068 C C . ASN A 1 531 ? 13.384 -0.993 -14.624 1.00 98.00 531 ASN A C 1
ATOM 4070 O O . ASN A 1 531 ? 14.086 -2.001 -14.712 1.00 98.00 531 ASN A O 1
ATOM 4074 N N . VAL A 1 532 ? 12.129 -0.975 -15.086 1.00 96.94 532 VAL A N 1
ATOM 4075 C CA . VAL A 1 532 ? 11.575 -2.128 -15.814 1.00 96.94 532 VAL A CA 1
ATOM 4076 C C . VAL A 1 532 ? 12.378 -2.350 -17.093 1.00 96.94 532 VAL A C 1
ATOM 4078 O O . VAL A 1 532 ? 12.756 -3.467 -17.420 1.00 96.94 532 VAL A O 1
ATOM 4081 N N . LYS A 1 533 ? 12.687 -1.276 -17.821 1.00 95.62 533 LYS A N 1
ATOM 4082 C CA . LYS A 1 533 ? 13.565 -1.320 -18.994 1.00 95.62 533 LYS A CA 1
ATOM 4083 C C . LYS A 1 533 ? 14.580 -0.196 -18.861 1.00 95.62 533 LYS A C 1
ATOM 4085 O O . LYS A 1 533 ? 14.162 0.950 -18.734 1.00 95.62 533 LYS A O 1
ATOM 4090 N N . GLY A 1 534 ? 15.872 -0.511 -18.879 1.00 90.06 534 GLY A N 1
ATOM 4091 C CA . GLY A 1 534 ? 16.933 0.488 -18.760 1.00 90.06 534 GLY A CA 1
ATOM 4092 C C . GLY A 1 534 ? 16.938 1.423 -19.971 1.00 90.06 534 GLY A C 1
ATOM 4093 O O . GLY A 1 534 ? 16.556 2.590 -19.876 1.00 90.06 534 GLY A O 1
ATOM 4094 N N . VAL A 1 535 ? 17.308 0.891 -21.138 1.00 97.25 535 VAL A N 1
ATOM 4095 C CA . VAL A 1 535 ? 17.141 1.571 -22.432 1.00 97.25 535 VAL A CA 1
ATOM 4096 C C . VAL A 1 535 ? 16.068 0.861 -23.247 1.00 97.25 535 VAL A C 1
ATOM 4098 O O . VAL A 1 535 ? 16.205 -0.310 -23.599 1.00 97.25 535 VAL A O 1
ATOM 4101 N N . LEU A 1 536 ? 14.998 1.582 -23.576 1.00 98.31 536 LEU A N 1
ATOM 4102 C CA . LEU A 1 536 ? 13.877 1.071 -24.360 1.00 98.31 536 LEU A CA 1
ATOM 4103 C C . LEU A 1 536 ? 13.895 1.650 -25.775 1.00 98.31 536 LEU A C 1
ATOM 4105 O O . LEU A 1 536 ? 13.671 2.843 -25.943 1.00 98.31 536 LEU A O 1
ATOM 4109 N N . PHE A 1 537 ? 14.073 0.814 -26.797 1.00 98.56 537 PHE A N 1
ATOM 4110 C CA . PHE A 1 537 ? 13.838 1.166 -28.201 1.00 98.56 537 PHE A CA 1
ATOM 4111 C C . PHE A 1 537 ? 12.562 0.478 -28.689 1.00 98.56 537 PHE A C 1
ATOM 4113 O O . PHE A 1 537 ? 12.461 -0.747 -28.698 1.00 98.56 537 PHE A O 1
ATOM 4120 N N . THR A 1 538 ? 11.570 1.264 -29.099 1.00 98.25 538 THR A N 1
ATOM 4121 C CA . THR A 1 538 ? 10.318 0.756 -29.682 1.00 98.25 538 THR A CA 1
ATOM 4122 C C . THR A 1 538 ? 10.050 1.432 -31.014 1.00 98.25 538 THR A C 1
ATOM 4124 O O . THR A 1 538 ? 10.176 2.654 -31.125 1.00 98.25 538 THR A O 1
ATOM 4127 N N . TYR A 1 539 ? 9.708 0.665 -32.051 1.00 98.56 539 TYR A N 1
ATOM 4128 C CA . TYR A 1 539 ? 9.520 1.196 -33.407 1.00 98.56 539 TYR A CA 1
ATOM 4129 C C . TYR A 1 539 ? 10.690 2.083 -33.885 1.00 98.56 539 TYR A C 1
ATOM 4131 O O . TYR A 1 539 ? 10.487 3.025 -34.649 1.00 98.56 539 TYR A O 1
ATOM 4139 N N . THR A 1 540 ? 11.907 1.833 -33.391 1.00 98.62 540 THR A N 1
ATOM 4140 C CA . THR A 1 540 ? 13.078 2.695 -33.592 1.00 98.62 540 THR A CA 1
ATOM 4141 C C . THR A 1 540 ? 14.091 2.001 -34.486 1.00 98.62 540 THR A C 1
ATOM 4143 O O . THR A 1 540 ? 14.421 0.835 -34.270 1.00 98.62 540 THR A O 1
ATOM 4146 N N . ASN A 1 541 ? 14.554 2.689 -35.527 1.00 98.56 541 ASN A N 1
ATOM 4147 C CA . ASN A 1 541 ? 15.349 2.068 -36.582 1.00 98.56 541 ASN A CA 1
ATOM 4148 C C . ASN A 1 541 ? 16.643 2.826 -36.869 1.00 98.56 541 ASN A C 1
ATOM 4150 O O . ASN A 1 541 ? 16.790 3.991 -36.498 1.00 98.56 541 ASN A O 1
ATOM 4154 N N . ASN A 1 542 ? 17.584 2.161 -37.545 1.00 98.62 542 ASN A N 1
ATOM 4155 C CA . ASN A 1 542 ? 18.831 2.768 -38.030 1.00 98.62 542 ASN A CA 1
ATOM 4156 C C . ASN A 1 542 ? 19.606 3.533 -36.939 1.00 98.62 542 ASN A C 1
ATOM 4158 O O . ASN A 1 542 ? 20.219 4.558 -37.217 1.00 98.62 542 ASN A O 1
ATOM 4162 N N . SER A 1 543 ? 19.522 3.075 -35.691 1.00 98.81 543 SER A N 1
ATOM 4163 C CA . SER A 1 543 ? 20.004 3.786 -34.506 1.00 98.81 543 SER A CA 1
ATOM 4164 C C . SER A 1 543 ? 21.129 3.014 -33.810 1.00 98.81 543 SER A C 1
ATOM 4166 O O . SER A 1 543 ? 21.329 1.824 -34.052 1.00 98.81 543 SER A O 1
ATOM 4168 N N . THR A 1 544 ? 21.888 3.686 -32.948 1.00 98.81 544 THR A N 1
ATOM 4169 C CA . THR A 1 544 ? 23.041 3.121 -32.236 1.00 98.81 544 THR A CA 1
ATOM 4170 C C . THR A 1 544 ? 22.890 3.296 -30.727 1.00 98.81 544 THR A C 1
ATOM 4172 O O . THR A 1 544 ? 22.608 4.394 -30.253 1.00 98.81 544 THR A O 1
ATOM 4175 N N . ILE A 1 545 ? 23.121 2.230 -29.967 1.00 98.81 545 ILE A N 1
ATOM 4176 C CA . ILE A 1 545 ? 23.324 2.266 -28.517 1.00 98.81 545 ILE A CA 1
ATOM 4177 C C . ILE A 1 545 ? 24.780 1.870 -28.276 1.00 98.81 545 ILE A C 1
ATOM 4179 O O . ILE A 1 545 ? 25.180 0.765 -28.638 1.00 98.81 545 ILE A O 1
ATOM 4183 N N . THR A 1 546 ? 25.586 2.775 -27.722 1.00 98.56 546 THR A N 1
ATOM 4184 C CA . THR A 1 546 ? 27.022 2.545 -27.539 1.00 98.56 546 THR A CA 1
ATOM 4185 C C . THR A 1 546 ? 27.528 2.991 -26.178 1.00 98.56 546 THR A C 1
ATOM 4187 O O . THR A 1 546 ? 27.091 4.013 -25.661 1.00 98.56 546 THR A O 1
ATOM 4190 N N . ASN A 1 547 ? 28.473 2.266 -25.578 1.00 95.38 547 ASN A N 1
ATOM 4191 C CA . ASN A 1 547 ? 29.087 2.671 -24.305 1.00 95.38 547 ASN A CA 1
ATOM 4192 C C . ASN A 1 547 ? 28.055 2.955 -23.186 1.00 95.38 547 ASN A C 1
ATOM 4194 O O . ASN A 1 547 ? 28.235 3.852 -22.363 1.00 95.38 547 ASN A O 1
ATOM 4198 N N . VAL A 1 548 ? 26.927 2.239 -23.186 1.00 97.69 548 VAL A N 1
ATOM 4199 C CA . VAL A 1 548 ? 25.891 2.359 -22.153 1.00 97.69 548 VAL A CA 1
ATOM 4200 C C . VAL A 1 548 ? 26.195 1.395 -21.020 1.00 97.69 548 VAL A C 1
ATOM 4202 O O . VAL A 1 548 ? 26.533 0.240 -21.259 1.00 97.69 548 VAL A O 1
ATOM 4205 N N . THR A 1 549 ? 26.038 1.853 -19.781 1.00 97.06 549 THR A N 1
ATOM 4206 C CA . THR A 1 549 ? 26.037 0.980 -18.602 1.00 97.06 549 THR A CA 1
ATOM 4207 C C . THR A 1 549 ? 24.606 0.784 -18.118 1.00 97.06 549 THR A C 1
ATOM 4209 O O . THR A 1 549 ? 23.930 1.754 -17.772 1.00 97.06 549 THR A O 1
ATOM 4212 N N . SER A 1 550 ? 24.148 -0.463 -18.091 1.00 96.75 550 SER A N 1
ATOM 4213 C CA . SER A 1 550 ? 22.815 -0.844 -17.637 1.00 96.75 550 SER A CA 1
ATOM 4214 C C . SER A 1 550 ? 22.912 -1.805 -16.454 1.00 96.75 550 SER A C 1
ATOM 4216 O O . SER A 1 550 ? 23.452 -2.901 -16.610 1.00 96.75 550 SER A O 1
ATOM 4218 N N . LEU A 1 551 ? 22.406 -1.386 -15.290 1.00 96.00 551 LEU A N 1
ATOM 4219 C CA . LEU A 1 551 ? 22.491 -2.152 -14.040 1.00 96.00 551 LEU A CA 1
ATOM 4220 C C . LEU A 1 551 ? 21.130 -2.381 -13.370 1.00 96.00 551 LEU A C 1
ATOM 4222 O O . LEU A 1 551 ? 20.301 -1.477 -13.354 1.00 96.00 551 LEU A O 1
ATOM 4226 N N . ASP A 1 552 ? 20.905 -3.567 -12.809 1.00 96.62 552 ASP A N 1
ATOM 4227 C CA . ASP A 1 552 ? 19.756 -3.866 -11.934 1.00 96.62 552 ASP A CA 1
ATOM 4228 C C . ASP A 1 552 ? 18.373 -3.550 -12.552 1.00 96.62 552 ASP A C 1
ATOM 4230 O O . ASP A 1 552 ? 17.455 -3.080 -11.881 1.00 96.62 552 ASP A O 1
ATOM 4234 N N . ASN A 1 553 ? 18.199 -3.779 -13.859 1.00 97.69 553 ASN A N 1
ATOM 4235 C CA . ASN A 1 553 ? 16.908 -3.629 -14.546 1.00 97.69 553 ASN A CA 1
ATOM 4236 C C . ASN A 1 553 ? 16.225 -4.988 -14.774 1.00 97.69 553 ASN A C 1
ATOM 4238 O O . ASN A 1 553 ? 16.879 -6.032 -14.852 1.00 97.69 553 ASN A O 1
ATOM 4242 N N . ASP A 1 554 ? 14.901 -4.995 -14.970 1.00 96.56 554 ASP A N 1
ATOM 4243 C CA . ASP A 1 554 ? 14.192 -6.208 -15.428 1.00 96.56 554 ASP A CA 1
ATOM 4244 C C . ASP A 1 554 ? 14.649 -6.555 -16.866 1.00 96.56 554 ASP A C 1
ATOM 4246 O O . ASP A 1 554 ? 14.924 -7.711 -17.199 1.00 96.56 554 ASP A O 1
ATOM 4250 N N . TYR A 1 555 ? 14.865 -5.530 -17.697 1.00 97.75 555 TYR A N 1
ATOM 4251 C CA . TYR A 1 555 ? 15.550 -5.624 -18.988 1.00 97.75 555 TYR A CA 1
ATOM 4252 C C . TYR A 1 555 ? 16.573 -4.496 -19.115 1.00 97.75 555 TYR A C 1
ATOM 4254 O O . TYR A 1 555 ? 16.203 -3.325 -19.032 1.00 97.75 555 TYR A O 1
ATOM 4262 N N . GLY A 1 556 ? 17.841 -4.821 -19.355 1.00 97.50 556 GLY A N 1
ATOM 4263 C CA . GLY A 1 556 ? 18.889 -3.815 -19.482 1.00 97.50 556 GLY A CA 1
ATOM 4264 C C . GLY A 1 556 ? 18.693 -2.947 -20.725 1.00 97.50 556 GLY A C 1
ATOM 4265 O O . GLY A 1 556 ? 18.405 -1.751 -20.636 1.00 97.50 556 GLY A O 1
ATOM 4266 N N . ILE A 1 557 ? 18.744 -3.579 -21.900 1.00 98.50 557 ILE A N 1
ATOM 4267 C CA . ILE A 1 557 ? 18.340 -2.974 -23.176 1.00 98.50 557 ILE A CA 1
ATOM 4268 C C . ILE A 1 557 ? 17.208 -3.801 -23.788 1.00 98.50 557 ILE A C 1
ATOM 4270 O O . ILE A 1 557 ? 17.314 -5.020 -23.932 1.00 98.50 557 ILE A O 1
ATOM 4274 N N . TYR A 1 558 ? 16.124 -3.134 -24.179 1.00 98.44 558 TYR A N 1
ATOM 4275 C CA . TYR A 1 558 ? 14.940 -3.773 -24.746 1.00 98.44 558 TYR A CA 1
ATOM 4276 C C . TYR A 1 558 ? 14.579 -3.171 -26.102 1.00 98.44 558 TYR A C 1
ATOM 4278 O O . TYR A 1 558 ? 14.320 -1.969 -26.199 1.00 98.44 558 TYR A O 1
ATOM 4286 N N . LEU A 1 559 ? 14.513 -4.014 -27.134 1.00 98.19 559 LEU A N 1
ATOM 4287 C CA . LEU A 1 559 ? 14.081 -3.645 -28.482 1.00 98.19 559 LEU A CA 1
ATOM 4288 C C . LEU A 1 559 ? 12.732 -4.295 -28.798 1.00 98.19 559 LEU A C 1
ATOM 4290 O O . LEU A 1 559 ? 12.575 -5.507 -28.661 1.00 98.19 559 LEU A O 1
ATOM 4294 N N . TYR A 1 560 ? 11.781 -3.492 -29.271 1.00 97.88 560 TYR A N 1
ATOM 4295 C CA . TYR A 1 560 ? 10.488 -3.955 -29.778 1.00 97.88 560 TYR A CA 1
ATOM 4296 C C . TYR A 1 560 ? 10.165 -3.322 -31.125 1.00 97.88 560 TYR A C 1
ATOM 4298 O O . TYR A 1 560 ? 10.237 -2.097 -31.255 1.00 97.88 560 TYR A O 1
ATOM 4306 N N . GLU A 1 561 ? 9.819 -4.130 -32.130 1.00 97.69 561 GLU A N 1
ATOM 4307 C CA . GLU A 1 561 ? 9.510 -3.654 -33.492 1.00 97.69 561 GLU A CA 1
ATOM 4308 C C . GLU A 1 561 ? 10.572 -2.668 -34.036 1.00 97.69 561 GLU A C 1
ATOM 4310 O O . GLU A 1 561 ? 10.270 -1.700 -34.731 1.00 97.69 561 GLU A O 1
ATOM 4315 N N . SER A 1 562 ? 11.840 -2.877 -33.664 1.00 98.12 562 SER A N 1
ATOM 4316 C CA . SER A 1 562 ? 12.956 -1.945 -33.856 1.00 98.12 562 SER A CA 1
ATOM 4317 C C . SER A 1 562 ? 14.070 -2.629 -34.637 1.00 98.12 562 SER A C 1
ATOM 4319 O O . SER A 1 562 ? 14.631 -3.620 -34.181 1.00 98.12 562 SER A O 1
ATOM 4321 N N . SER A 1 563 ? 14.385 -2.135 -35.831 1.00 97.69 563 SER A N 1
ATOM 4322 C CA . SER A 1 563 ? 15.218 -2.857 -36.797 1.00 97.69 563 SER A CA 1
ATOM 4323 C C . SER A 1 563 ? 16.398 -2.042 -37.315 1.00 97.69 563 SER A C 1
ATOM 4325 O O . SER A 1 563 ? 16.352 -0.814 -37.372 1.00 97.69 563 SER A O 1
ATOM 4327 N N . ASN A 1 564 ? 17.436 -2.724 -37.801 1.00 98.12 564 ASN A N 1
ATOM 4328 C CA . ASN A 1 564 ? 18.652 -2.096 -38.338 1.00 98.12 564 ASN A CA 1
ATOM 4329 C C . ASN A 1 564 ? 19.423 -1.249 -37.308 1.00 98.12 564 ASN A C 1
ATOM 4331 O O . ASN A 1 564 ? 20.049 -0.256 -37.675 1.00 98.12 564 ASN A O 1
ATOM 4335 N N . ASN A 1 565 ? 19.372 -1.612 -36.026 1.00 98.69 565 ASN A N 1
ATOM 4336 C CA . ASN A 1 565 ? 20.109 -0.914 -34.974 1.00 98.69 565 ASN A CA 1
ATOM 4337 C C . ASN A 1 565 ? 21.446 -1.599 -34.659 1.00 98.69 565 ASN A C 1
ATOM 4339 O O . ASN A 1 565 ? 21.630 -2.788 -34.927 1.00 98.69 565 ASN A O 1
ATOM 4343 N N . VAL A 1 566 ? 22.371 -0.849 -34.064 1.00 98.75 566 VAL A N 1
ATOM 4344 C CA . VAL A 1 566 ? 23.665 -1.346 -33.578 1.00 98.75 566 VAL A CA 1
ATOM 4345 C C . VAL A 1 566 ? 23.738 -1.165 -32.066 1.00 98.75 566 VAL A C 1
ATOM 4347 O O . VAL A 1 566 ? 23.512 -0.066 -31.569 1.00 98.75 566 VAL A O 1
ATOM 4350 N N . ILE A 1 567 ? 24.061 -2.230 -31.338 1.00 98.81 567 ILE A N 1
ATOM 4351 C CA . ILE A 1 567 ? 24.305 -2.199 -29.894 1.00 98.81 567 ILE A CA 1
ATOM 4352 C C . ILE A 1 567 ? 25.738 -2.662 -29.658 1.00 98.81 567 ILE A C 1
ATOM 4354 O O . ILE A 1 567 ? 26.071 -3.813 -29.951 1.00 98.81 567 ILE A O 1
ATOM 4358 N N . THR A 1 568 ? 26.594 -1.765 -29.175 1.00 98.56 568 THR A N 1
ATOM 4359 C CA . THR A 1 568 ? 28.031 -2.033 -29.066 1.00 98.56 568 THR A CA 1
ATOM 4360 C C . THR A 1 568 ? 28.672 -1.395 -27.847 1.00 98.56 568 THR A C 1
ATOM 4362 O O . THR A 1 568 ? 28.172 -0.411 -27.320 1.00 98.56 568 THR A O 1
ATOM 4365 N N . GLU A 1 569 ? 29.789 -1.938 -27.370 1.00 97.25 569 GLU A N 1
ATOM 4366 C CA . GLU A 1 569 ? 30.569 -1.363 -26.261 1.00 97.25 569 GLU A CA 1
ATOM 4367 C C . GLU A 1 569 ? 29.775 -1.147 -24.953 1.00 97.25 569 GLU A C 1
ATOM 4369 O O . GLU A 1 569 ? 30.194 -0.370 -24.101 1.00 97.25 569 GLU A O 1
ATOM 4374 N N . CYS A 1 570 ? 28.618 -1.790 -24.767 1.00 98.06 570 CYS A N 1
ATOM 4375 C CA . CYS A 1 570 ? 27.788 -1.615 -23.575 1.00 98.06 570 CYS A CA 1
ATOM 4376 C C . CYS A 1 570 ? 28.196 -2.579 -22.451 1.00 98.06 570 CYS A C 1
ATOM 4378 O O . CYS A 1 570 ? 28.633 -3.698 -22.713 1.00 98.06 570 CYS A O 1
ATOM 4380 N N . ASN A 1 571 ? 27.980 -2.169 -21.200 1.00 95.75 571 ASN A N 1
ATOM 4381 C CA . ASN A 1 571 ? 28.126 -3.001 -20.004 1.00 95.75 571 ASN A CA 1
ATOM 4382 C C . ASN A 1 571 ? 26.738 -3.299 -19.417 1.00 95.75 571 ASN A C 1
ATOM 4384 O O . ASN A 1 571 ? 26.037 -2.379 -18.995 1.00 95.75 571 ASN A O 1
ATOM 4388 N N . LEU A 1 572 ? 26.341 -4.570 -19.416 1.00 98.06 572 LEU A N 1
ATOM 4389 C CA . LEU A 1 572 ? 25.033 -5.057 -18.983 1.00 98.06 572 LEU A CA 1
ATOM 4390 C C . LEU A 1 572 ? 25.242 -5.930 -17.744 1.00 98.06 572 LEU A C 1
ATOM 4392 O O . LEU A 1 572 ? 25.708 -7.066 -17.873 1.00 98.06 572 LEU A O 1
ATOM 4396 N N . THR A 1 573 ? 24.917 -5.404 -16.564 1.00 96.00 573 THR A N 1
ATOM 4397 C CA . THR A 1 573 ? 25.249 -6.029 -15.275 1.00 96.00 573 THR A CA 1
ATOM 4398 C C . THR A 1 573 ? 24.015 -6.257 -14.404 1.00 96.00 573 THR A C 1
ATOM 4400 O O . THR A 1 573 ? 23.202 -5.351 -14.256 1.00 96.00 573 THR A O 1
ATOM 4403 N N . SER A 1 574 ? 23.871 -7.443 -13.809 1.00 95.62 574 SER A N 1
ATOM 4404 C CA . SER A 1 574 ? 22.823 -7.745 -12.810 1.00 95.62 574 SER A CA 1
ATOM 4405 C C . SER A 1 574 ? 21.381 -7.493 -13.276 1.00 95.62 574 SER A C 1
ATOM 4407 O O . SER A 1 574 ? 20.473 -7.288 -12.472 1.00 95.62 574 SER A O 1
ATOM 4409 N N . ASN A 1 575 ? 21.128 -7.505 -14.586 1.00 97.31 575 ASN A N 1
ATOM 4410 C CA . ASN A 1 575 ? 19.774 -7.378 -15.113 1.00 97.31 575 ASN A CA 1
ATOM 4411 C C . ASN A 1 575 ? 19.112 -8.757 -15.161 1.00 97.31 575 ASN A C 1
ATOM 4413 O O . ASN A 1 575 ? 19.770 -9.781 -15.355 1.00 97.31 575 ASN A O 1
ATOM 4417 N N . LYS A 1 576 ? 17.783 -8.830 -15.089 1.00 96.56 576 LYS A N 1
ATOM 4418 C CA . LYS A 1 576 ? 17.120 -10.119 -15.342 1.00 96.56 576 LYS A CA 1
ATOM 4419 C C . LYS A 1 576 ? 17.294 -10.555 -16.800 1.00 96.56 576 LYS A C 1
ATOM 4421 O O . LYS A 1 576 ? 17.507 -11.735 -17.055 1.00 96.56 576 LYS A O 1
ATOM 4426 N N . ASN A 1 577 ? 17.257 -9.618 -17.745 1.00 97.31 577 ASN A N 1
ATOM 4427 C CA . ASN A 1 577 ? 17.733 -9.827 -19.113 1.00 97.31 577 ASN A CA 1
ATOM 4428 C C . ASN A 1 577 ? 18.751 -8.743 -19.467 1.00 97.31 577 ASN A C 1
ATOM 4430 O O . ASN A 1 577 ? 18.417 -7.565 -19.357 1.00 97.31 577 ASN A O 1
ATOM 4434 N N . GLY A 1 578 ? 19.946 -9.106 -19.936 1.00 97.88 578 GLY A N 1
ATOM 4435 C CA . GLY A 1 578 ? 20.940 -8.125 -20.388 1.00 97.88 578 GLY A CA 1
ATOM 4436 C C . GLY A 1 578 ? 20.444 -7.357 -21.616 1.00 97.88 578 GLY A C 1
ATOM 4437 O O . GLY A 1 578 ? 20.201 -6.150 -21.553 1.00 97.88 578 GLY A O 1
ATOM 4438 N N . ILE A 1 579 ? 20.213 -8.075 -22.719 1.00 98.31 579 ILE A N 1
ATOM 4439 C CA . ILE A 1 579 ? 19.563 -7.544 -23.928 1.00 98.31 579 ILE A CA 1
ATOM 4440 C C . ILE A 1 579 ? 18.411 -8.457 -24.348 1.00 98.31 579 ILE A C 1
ATOM 4442 O O . ILE A 1 579 ? 18.589 -9.666 -24.483 1.00 98.31 579 ILE A O 1
ATOM 4446 N N . TYR A 1 580 ? 17.243 -7.874 -24.622 1.00 97.81 580 TYR A N 1
ATOM 4447 C CA . TYR A 1 580 ? 16.105 -8.586 -25.203 1.00 97.81 580 TYR A CA 1
ATOM 4448 C C . TYR A 1 580 ? 15.689 -7.936 -26.524 1.00 97.81 580 TYR A C 1
ATOM 4450 O O . TYR A 1 580 ? 15.317 -6.760 -26.563 1.00 97.81 580 TYR A O 1
ATOM 4458 N N . ILE A 1 581 ? 15.689 -8.726 -27.598 1.00 97.44 581 ILE A N 1
ATOM 4459 C CA . ILE A 1 581 ? 15.236 -8.328 -28.932 1.00 97.44 581 ILE A CA 1
ATOM 4460 C C . ILE A 1 581 ? 13.914 -9.040 -29.252 1.00 97.44 581 ILE A C 1
ATOM 4462 O O . ILE A 1 581 ? 13.890 -10.210 -29.633 1.00 97.44 581 ILE A O 1
ATOM 4466 N N . ASN A 1 582 ? 12.800 -8.321 -29.099 1.00 95.56 582 ASN A N 1
ATOM 4467 C CA . ASN A 1 582 ? 11.450 -8.818 -29.363 1.00 95.56 582 ASN A CA 1
ATOM 4468 C C . ASN A 1 582 ? 10.939 -8.287 -30.707 1.00 95.56 582 ASN A C 1
ATOM 4470 O O . ASN A 1 582 ? 10.955 -7.076 -30.942 1.00 95.56 582 ASN A O 1
ATOM 4474 N N . SER A 1 583 ? 10.435 -9.170 -31.574 1.00 95.06 583 SER A N 1
ATOM 4475 C CA . SER A 1 583 ? 9.745 -8.790 -32.823 1.00 95.06 583 SER A CA 1
ATOM 4476 C C . SER A 1 583 ? 10.524 -7.754 -33.653 1.00 95.06 583 SER A C 1
ATOM 4478 O O . SER A 1 583 ? 9.962 -6.835 -34.232 1.00 95.06 583 SER A O 1
ATOM 4480 N N . SER A 1 584 ? 11.850 -7.873 -33.654 1.00 96.31 584 SER A N 1
ATOM 4481 C CA . SER A 1 584 ? 12.801 -6.880 -34.156 1.00 96.31 584 SER A CA 1
ATOM 4482 C C . SER A 1 584 ? 13.828 -7.591 -35.032 1.00 96.31 584 SER A C 1
ATOM 4484 O O . SER A 1 584 ? 14.251 -8.696 -34.685 1.00 96.31 584 SER A O 1
ATOM 4486 N N . CYS A 1 585 ? 14.212 -7.007 -36.170 1.00 95.56 585 CYS A N 1
ATOM 4487 C CA . CYS A 1 585 ? 15.055 -7.687 -37.153 1.00 95.56 585 CYS A CA 1
ATOM 4488 C C . CYS A 1 585 ? 16.271 -6.865 -37.594 1.00 95.56 585 CYS A C 1
ATOM 4490 O O . CYS A 1 585 ? 16.316 -5.643 -37.478 1.00 95.56 585 CYS A O 1
ATOM 4492 N N . ASP A 1 586 ? 17.267 -7.559 -38.138 1.00 96.56 586 ASP A N 1
ATOM 4493 C CA . ASP A 1 586 ? 18.458 -6.963 -38.752 1.00 96.56 586 ASP A CA 1
ATOM 4494 C C . ASP A 1 586 ? 19.274 -6.063 -37.799 1.00 96.56 586 ASP A C 1
ATOM 4496 O O . ASP A 1 586 ? 19.986 -5.160 -38.238 1.00 96.56 586 ASP A O 1
ATOM 4500 N N . ASN A 1 587 ? 19.183 -6.299 -36.487 1.00 98.12 587 ASN A N 1
ATOM 4501 C CA . ASN A 1 587 ? 20.000 -5.613 -35.490 1.00 98.12 587 ASN A CA 1
ATOM 4502 C C . ASN A 1 587 ? 21.365 -6.298 -35.334 1.00 98.12 587 ASN A C 1
ATOM 4504 O O . ASN A 1 587 ? 21.496 -7.508 -35.537 1.00 98.12 587 ASN A O 1
ATOM 4508 N N . ARG A 1 588 ? 22.388 -5.523 -34.962 1.00 98.19 588 ARG A N 1
ATOM 4509 C CA . ARG A 1 588 ? 23.762 -5.997 -34.750 1.00 98.19 588 ARG A CA 1
ATOM 4510 C C . ARG A 1 588 ? 24.180 -5.746 -33.305 1.00 98.19 588 ARG A C 1
ATOM 4512 O O . ARG A 1 588 ? 24.188 -4.599 -32.872 1.00 98.19 588 ARG A O 1
ATOM 4519 N N . VAL A 1 589 ? 24.538 -6.802 -32.585 1.00 98.50 589 VAL A N 1
ATOM 4520 C CA . VAL A 1 589 ? 24.952 -6.764 -31.178 1.00 98.50 589 VAL A CA 1
ATOM 4521 C C . VAL A 1 589 ? 26.364 -7.326 -31.073 1.00 98.50 589 VAL A C 1
ATOM 4523 O O . VAL A 1 589 ? 26.562 -8.518 -31.277 1.00 98.50 589 VAL A O 1
ATOM 4526 N N . HIS A 1 590 ? 27.361 -6.495 -30.793 1.00 98.19 590 HIS A N 1
ATOM 4527 C CA . HIS A 1 590 ? 28.756 -6.941 -30.707 1.00 98.19 590 HIS A CA 1
ATOM 4528 C C . HIS A 1 590 ? 29.556 -6.085 -29.729 1.00 98.19 590 HIS A C 1
ATOM 4530 O O . HIS A 1 590 ? 29.189 -4.953 -29.455 1.00 98.19 590 HIS A O 1
ATOM 4536 N N . HIS A 1 591 ?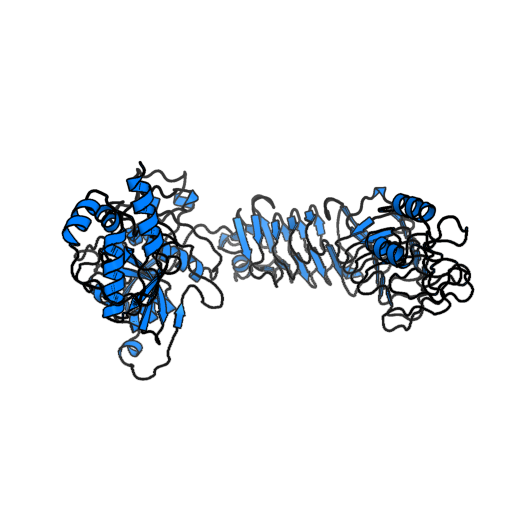 30.665 -6.606 -29.211 1.00 97.00 591 HIS A N 1
ATOM 4537 C CA . HIS A 1 591 ? 31.571 -5.904 -28.293 1.00 97.00 591 HIS A CA 1
ATOM 4538 C C . HIS A 1 591 ? 30.913 -5.392 -27.006 1.00 97.00 591 HIS A C 1
ATOM 4540 O O . HIS A 1 591 ? 31.388 -4.428 -26.413 1.00 97.00 591 HIS A O 1
ATOM 4546 N N . ASN A 1 592 ? 29.833 -6.030 -26.556 1.00 98.06 592 ASN A N 1
ATOM 4547 C CA . ASN A 1 592 ? 29.204 -5.737 -25.268 1.00 98.06 592 ASN A CA 1
ATOM 4548 C C . ASN A 1 592 ? 29.709 -6.700 -24.186 1.00 98.06 592 ASN A C 1
ATOM 4550 O O . ASN A 1 592 ? 30.186 -7.791 -24.501 1.00 98.06 592 ASN A O 1
ATOM 4554 N N . LYS A 1 593 ? 29.578 -6.311 -22.917 1.00 95.81 593 LYS A N 1
ATOM 4555 C CA . LYS A 1 593 ? 29.871 -7.144 -21.747 1.00 95.81 593 LYS A CA 1
ATOM 4556 C C . LYS A 1 593 ? 28.583 -7.525 -21.035 1.00 95.81 593 LYS A C 1
ATOM 4558 O O . LYS A 1 593 ? 27.862 -6.650 -20.562 1.00 95.81 593 LYS A O 1
ATOM 4563 N N . PHE A 1 594 ? 28.337 -8.821 -20.927 1.00 96.75 594 PHE A N 1
ATOM 4564 C CA . PHE A 1 594 ? 27.202 -9.407 -20.229 1.00 96.75 594 PHE A CA 1
ATOM 4565 C C . PHE A 1 594 ? 27.693 -10.059 -18.937 1.00 96.75 594 PHE A C 1
ATOM 4567 O O . PHE A 1 594 ? 28.466 -11.015 -18.986 1.00 96.75 594 PHE A O 1
ATOM 4574 N N . ILE A 1 595 ? 27.306 -9.489 -17.795 1.00 92.06 595 ILE A N 1
ATOM 4575 C CA . ILE A 1 595 ? 27.821 -9.856 -16.473 1.00 92.06 595 ILE A CA 1
ATOM 4576 C C . ILE A 1 595 ? 26.647 -10.072 -15.517 1.00 92.06 595 ILE A C 1
ATOM 4578 O O . ILE A 1 595 ? 25.798 -9.200 -15.370 1.00 92.06 595 ILE A O 1
ATOM 4582 N N . ASP A 1 596 ? 26.594 -11.235 -14.877 1.00 92.56 596 ASP A N 1
ATOM 4583 C CA . ASP A 1 596 ? 25.639 -11.584 -13.812 1.00 92.56 596 ASP A CA 1
ATOM 4584 C C . ASP A 1 596 ? 24.165 -11.319 -14.139 1.00 92.56 596 ASP A C 1
ATOM 4586 O O . ASP A 1 596 ? 23.335 -11.109 -13.254 1.00 92.56 596 ASP A O 1
ATOM 4590 N N . ASN A 1 597 ? 23.806 -11.352 -15.424 1.00 94.38 597 ASN A N 1
ATOM 4591 C CA . ASN A 1 597 ? 22.409 -11.280 -15.813 1.00 94.38 597 ASN A CA 1
ATOM 4592 C C . ASN A 1 597 ? 21.764 -12.664 -15.655 1.00 94.38 597 ASN A C 1
ATOM 4594 O O . ASN A 1 597 ? 22.385 -13.682 -15.956 1.00 94.38 597 ASN A O 1
ATOM 4598 N N . ILE A 1 598 ? 20.489 -12.721 -15.252 1.00 95.56 598 ILE A N 1
ATOM 4599 C CA . ILE A 1 598 ? 19.768 -14.009 -15.143 1.00 95.56 598 ILE A CA 1
ATOM 4600 C C . ILE A 1 598 ? 19.657 -14.673 -16.526 1.00 95.56 598 ILE A C 1
ATOM 4602 O O . ILE A 1 598 ? 19.802 -15.888 -16.661 1.00 95.56 598 ILE A O 1
ATOM 4606 N N . ILE A 1 599 ? 19.401 -13.866 -17.556 1.00 96.38 599 ILE A N 1
ATOM 4607 C CA . ILE A 1 599 ? 19.473 -14.232 -18.969 1.00 96.38 599 ILE A CA 1
ATOM 4608 C C . ILE A 1 599 ? 20.382 -13.205 -19.647 1.00 96.38 599 ILE A C 1
ATOM 4610 O O . ILE A 1 599 ? 20.065 -12.016 -19.668 1.00 96.38 599 ILE A O 1
ATOM 4614 N N . GLN A 1 600 ? 21.505 -13.637 -20.224 1.00 95.38 600 GLN A N 1
ATOM 4615 C CA . GLN A 1 600 ? 22.449 -12.696 -20.838 1.00 95.38 600 GLN A CA 1
ATOM 4616 C C . GLN A 1 600 ? 21.838 -11.991 -22.056 1.00 95.38 600 GLN A C 1
ATOM 4618 O O . GLN A 1 600 ? 21.767 -10.763 -22.109 1.00 95.38 600 GLN A O 1
ATOM 4623 N N . GLY A 1 601 ? 21.317 -12.768 -23.006 1.00 95.62 601 GLY A N 1
ATOM 4624 C CA . GLY A 1 601 ? 20.663 -12.261 -24.208 1.00 95.62 601 GLY A CA 1
ATOM 4625 C C . GLY A 1 601 ? 19.479 -13.129 -24.621 1.00 95.62 601 GLY A C 1
ATOM 4626 O O . GLY A 1 601 ? 19.554 -14.357 -24.540 1.00 95.62 601 GLY A O 1
ATOM 4627 N N . CYS A 1 602 ? 18.400 -12.492 -25.077 1.00 96.56 602 CYS A N 1
ATOM 4628 C CA . CYS A 1 602 ? 17.209 -13.149 -25.611 1.00 96.56 602 CYS A CA 1
ATOM 4629 C C . CYS A 1 602 ? 16.846 -12.586 -26.993 1.00 96.56 602 CYS A C 1
ATOM 4631 O O . CYS A 1 602 ? 16.783 -11.367 -27.174 1.00 96.56 602 CYS A O 1
ATOM 4633 N N . ASP A 1 603 ? 16.591 -13.472 -27.956 1.00 95.88 603 ASP A N 1
ATOM 4634 C CA . ASP A 1 603 ? 16.271 -13.133 -29.343 1.00 95.88 603 ASP A CA 1
ATOM 4635 C C . ASP A 1 603 ? 15.155 -14.021 -29.913 1.00 95.88 603 ASP A C 1
ATOM 4637 O O . ASP A 1 603 ? 15.282 -15.246 -30.044 1.00 95.88 603 ASP A O 1
ATOM 4641 N N . ASP A 1 604 ? 14.050 -13.383 -30.291 1.00 91.62 604 ASP A N 1
ATOM 4642 C CA . ASP A 1 604 ? 12.871 -14.065 -30.825 1.00 91.62 604 ASP A CA 1
ATOM 4643 C C . ASP A 1 604 ? 12.843 -14.140 -32.359 1.00 91.62 604 ASP A C 1
ATOM 4645 O O . ASP A 1 604 ? 12.010 -14.858 -32.920 1.00 91.62 604 ASP A O 1
ATOM 4649 N N . MET A 1 605 ? 13.753 -13.448 -33.062 1.00 84.62 605 MET A N 1
ATOM 4650 C CA . MET A 1 605 ? 13.763 -13.354 -34.529 1.00 84.62 605 MET A CA 1
ATOM 4651 C C . MET A 1 605 ? 15.108 -13.768 -35.151 1.00 84.62 605 MET A C 1
ATOM 4653 O O . MET A 1 605 ? 16.184 -13.522 -34.632 1.00 84.62 605 MET A O 1
ATOM 4657 N N . ASN A 1 606 ? 15.077 -14.394 -36.328 1.00 77.19 606 ASN A N 1
ATOM 4658 C CA . ASN A 1 606 ? 16.235 -15.114 -36.881 1.00 77.19 606 ASN A CA 1
ATOM 4659 C C . ASN A 1 606 ? 17.194 -14.307 -37.782 1.00 77.19 606 ASN A C 1
ATOM 4661 O O . ASN A 1 606 ? 18.034 -14.923 -38.442 1.00 77.19 606 ASN A O 1
ATOM 4665 N N . THR A 1 607 ? 17.073 -12.977 -37.874 1.00 92.75 607 THR A N 1
ATOM 4666 C CA . THR A 1 607 ? 17.957 -12.157 -38.737 1.00 92.75 607 THR A CA 1
ATOM 4667 C C . THR A 1 607 ? 18.888 -11.210 -37.985 1.00 92.75 607 THR A C 1
ATOM 4669 O O . THR A 1 607 ? 19.728 -10.569 -38.615 1.00 92.75 607 THR A O 1
ATOM 4672 N N . ASN A 1 608 ? 18.780 -11.132 -36.658 1.00 96.31 608 ASN A N 1
ATOM 4673 C CA . ASN A 1 608 ? 19.721 -10.366 -35.848 1.00 96.31 608 ASN A CA 1
ATOM 4674 C C . ASN A 1 608 ? 21.084 -11.079 -35.796 1.00 96.31 608 ASN A C 1
ATOM 4676 O O . ASN A 1 608 ? 21.178 -12.305 -35.908 1.00 96.31 608 ASN A O 1
ATOM 4680 N N . ILE A 1 609 ? 22.154 -10.3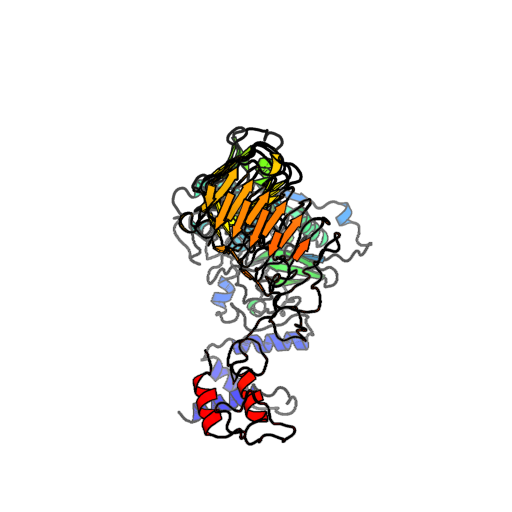01 -35.654 1.00 96.94 609 ILE A N 1
ATOM 4681 C CA . ILE A 1 609 ? 23.534 -10.791 -35.642 1.00 96.94 609 ILE A CA 1
ATOM 4682 C C . ILE A 1 609 ? 24.169 -10.405 -34.308 1.00 96.94 609 ILE A C 1
ATOM 4684 O O . ILE A 1 609 ? 24.215 -9.225 -33.976 1.00 96.94 609 ILE A O 1
ATOM 4688 N N . TRP A 1 610 ? 24.703 -11.389 -33.586 1.00 97.69 610 TRP A N 1
ATOM 4689 C CA . TRP A 1 610 ? 25.315 -11.216 -32.263 1.00 97.69 610 TRP A CA 1
ATOM 4690 C C . TRP A 1 610 ? 26.855 -11.216 -32.306 1.00 97.69 610 TRP A C 1
ATOM 4692 O O . TRP A 1 610 ? 27.510 -11.590 -31.341 1.00 97.69 610 TRP A O 1
ATOM 4702 N N . ASP A 1 611 ? 27.438 -10.817 -33.440 1.00 97.25 611 ASP A N 1
ATOM 4703 C CA . ASP A 1 611 ? 28.884 -10.685 -33.633 1.00 97.25 611 ASP A CA 1
ATOM 4704 C C . ASP A 1 611 ? 29.235 -9.672 -34.742 1.00 97.25 611 ASP A C 1
ATOM 4706 O O . ASP A 1 611 ? 28.395 -9.315 -35.575 1.00 97.25 611 ASP A O 1
ATOM 4710 N N . ASP A 1 612 ? 30.491 -9.222 -34.789 1.00 96.88 612 ASP A N 1
ATOM 4711 C CA . ASP A 1 612 ? 31.038 -8.384 -35.870 1.00 96.88 612 ASP A CA 1
ATOM 4712 C C . ASP A 1 612 ? 31.969 -9.175 -36.813 1.00 96.88 612 ASP A C 1
ATOM 4714 O O . ASP A 1 612 ? 32.752 -8.619 -37.585 1.00 96.88 612 ASP A O 1
ATOM 4718 N N . GLY A 1 613 ? 31.855 -10.505 -36.805 1.00 95.75 613 GLY A N 1
ATOM 4719 C CA . GLY A 1 613 ? 32.662 -11.394 -37.631 1.00 95.75 613 GLY A CA 1
ATOM 4720 C C . GLY A 1 613 ? 34.132 -11.488 -37.210 1.00 95.75 613 GLY A C 1
ATOM 4721 O O . GLY A 1 613 ? 34.654 -10.699 -36.430 1.00 95.75 613 GLY A O 1
ATOM 4722 N N . TYR A 1 614 ? 34.849 -12.461 -37.769 1.00 91.00 614 TYR A N 1
ATOM 4723 C CA . TYR A 1 614 ? 36.287 -12.612 -37.536 1.00 91.00 614 TYR A CA 1
ATOM 4724 C C . TYR A 1 614 ? 37.120 -11.610 -38.363 1.00 91.00 614 TYR A C 1
ATOM 4726 O O . TYR A 1 614 ? 36.849 -11.455 -39.561 1.00 91.00 614 TYR A O 1
ATOM 4734 N N . PRO A 1 615 ? 38.179 -10.984 -37.806 1.00 92.00 615 PRO A N 1
ATOM 4735 C CA . PRO A 1 615 ? 38.716 -11.129 -36.443 1.00 92.00 615 PRO A CA 1
ATOM 4736 C C . PRO A 1 615 ? 38.184 -10.071 -35.460 1.00 92.00 615 PRO A C 1
ATOM 4738 O O . PRO A 1 615 ? 38.822 -9.808 -34.451 1.00 92.00 615 PRO A O 1
ATOM 4741 N N . SER A 1 616 ? 37.079 -9.392 -35.781 1.00 93.75 616 SER A N 1
ATOM 4742 C CA . SER A 1 616 ? 36.508 -8.358 -34.909 1.00 93.75 616 SER A CA 1
ATOM 4743 C C . SER A 1 616 ? 35.956 -8.961 -33.613 1.00 93.75 616 SER A C 1
ATOM 4745 O O . SER A 1 616 ? 36.053 -8.346 -32.556 1.00 93.75 616 SER A O 1
ATOM 4747 N N . GLY A 1 617 ? 35.422 -10.182 -33.686 1.00 94.88 617 GLY A N 1
ATOM 4748 C CA . GLY A 1 617 ? 34.834 -10.880 -32.548 1.00 94.88 617 GLY A CA 1
ATOM 4749 C C . GLY A 1 617 ? 33.376 -10.492 -32.299 1.00 94.88 617 GLY A C 1
ATOM 4750 O O . GLY A 1 617 ? 32.746 -9.787 -33.093 1.00 94.88 617 GLY A O 1
ATOM 4751 N N . GLY A 1 618 ? 32.829 -11.016 -31.212 1.00 96.31 618 GLY A N 1
ATOM 4752 C CA . GLY A 1 618 ? 31.449 -10.853 -30.782 1.00 96.31 618 GLY A CA 1
ATOM 4753 C C . GLY A 1 618 ? 31.366 -10.142 -29.444 1.00 96.31 618 GLY A C 1
ATOM 4754 O O . GLY A 1 618 ? 31.956 -9.078 -29.264 1.00 96.31 618 GLY A O 1
ATOM 4755 N N . ASN A 1 619 ? 30.599 -10.695 -28.517 1.00 97.25 619 ASN A N 1
ATOM 4756 C CA . ASN A 1 619 ? 30.369 -10.141 -27.189 1.00 97.25 619 ASN A CA 1
ATOM 4757 C C . ASN A 1 619 ? 31.120 -10.941 -26.126 1.00 97.25 619 ASN A C 1
ATOM 4759 O O . ASN A 1 619 ? 31.493 -12.093 -26.339 1.00 97.25 619 ASN A O 1
ATOM 4763 N N . TYR A 1 620 ? 31.326 -10.317 -24.974 1.00 94.69 620 TYR A N 1
ATOM 4764 C CA . TYR A 1 620 ? 31.825 -10.978 -23.781 1.00 94.69 620 TYR A CA 1
ATOM 4765 C C . TYR A 1 620 ? 30.659 -11.447 -22.906 1.00 94.69 620 TYR A C 1
ATOM 4767 O O . TYR A 1 620 ? 29.761 -10.658 -22.605 1.00 94.69 620 TYR A O 1
ATOM 4775 N N . TRP A 1 621 ? 30.718 -12.698 -22.459 1.00 93.81 621 TRP A N 1
ATOM 4776 C CA . TRP A 1 621 ? 29.696 -13.345 -21.641 1.00 93.81 621 TRP A CA 1
ATOM 4777 C C . TRP A 1 621 ? 30.368 -13.948 -20.410 1.00 93.81 621 TRP A C 1
ATOM 4779 O O . TRP A 1 621 ? 31.240 -14.805 -20.558 1.00 93.81 621 TRP A O 1
ATOM 4789 N N . ASN A 1 622 ? 29.988 -13.523 -19.206 1.00 89.81 622 ASN A N 1
ATOM 4790 C CA . ASN A 1 622 ? 30.630 -14.025 -17.987 1.00 89.81 622 ASN A CA 1
ATOM 4791 C C . ASN A 1 622 ? 30.331 -15.511 -17.703 1.00 89.81 622 ASN A C 1
ATOM 4793 O O . ASN A 1 622 ? 31.048 -16.146 -16.941 1.00 89.81 622 ASN A O 1
ATOM 4797 N N . ASP A 1 623 ? 29.303 -16.081 -18.332 1.00 87.69 623 ASP A N 1
ATOM 4798 C CA . ASP A 1 623 ? 28.942 -17.500 -18.248 1.00 87.69 623 ASP A CA 1
ATOM 4799 C C . ASP A 1 623 ? 29.486 -18.344 -19.419 1.00 87.69 623 ASP A C 1
ATOM 4801 O O . ASP A 1 623 ? 29.205 -19.545 -19.510 1.00 87.69 623 ASP A O 1
ATOM 4805 N N . TYR A 1 624 ? 30.267 -17.750 -20.328 1.00 88.50 624 TYR A N 1
ATOM 4806 C CA . TYR A 1 624 ? 30.884 -18.471 -21.437 1.00 88.50 624 TYR A CA 1
ATOM 4807 C C . TYR A 1 624 ? 32.229 -19.070 -21.031 1.00 88.50 624 TYR A C 1
ATOM 4809 O O . TYR A 1 624 ? 33.216 -18.371 -20.809 1.00 88.50 624 TYR A O 1
ATOM 4817 N N . PHE A 1 625 ? 32.289 -20.402 -21.019 1.00 83.50 625 PHE A N 1
ATOM 4818 C CA . PHE A 1 625 ? 33.542 -21.124 -20.838 1.00 83.50 625 PHE A CA 1
ATOM 4819 C C . PHE A 1 625 ? 34.378 -21.049 -22.121 1.00 83.50 625 PHE A C 1
ATOM 4821 O O . PHE A 1 625 ? 34.134 -21.788 -23.079 1.00 83.50 625 PHE A O 1
ATOM 4828 N N . CYS A 1 626 ? 35.346 -20.133 -22.142 1.00 80.31 626 CYS A N 1
ATOM 4829 C CA . CYS A 1 626 ? 36.186 -19.888 -23.306 1.00 80.31 626 CYS A CA 1
ATOM 4830 C C . CYS A 1 626 ? 36.957 -21.147 -23.739 1.00 80.31 626 CYS A C 1
ATOM 4832 O O . CYS A 1 626 ? 37.757 -21.706 -22.990 1.00 80.31 626 CYS A O 1
ATOM 4834 N N . VAL A 1 627 ? 36.746 -21.552 -24.992 1.00 81.38 627 VAL A N 1
ATOM 4835 C CA . VAL A 1 627 ? 37.629 -22.464 -25.725 1.00 81.38 627 VAL A CA 1
ATOM 4836 C C . VAL A 1 627 ? 38.276 -21.649 -26.836 1.00 81.38 627 VAL A C 1
ATOM 4838 O O . VAL A 1 627 ? 37.595 -21.311 -27.798 1.00 81.38 627 VAL A O 1
ATOM 4841 N N . ASP A 1 628 ? 39.551 -21.315 -26.678 1.00 83.06 628 ASP A N 1
ATOM 4842 C CA . ASP A 1 628 ? 40.358 -20.574 -27.654 1.00 83.06 628 ASP A CA 1
ATOM 4843 C C . ASP A 1 628 ? 41.614 -21.400 -27.968 1.00 83.06 628 ASP A C 1
ATOM 4845 O O . ASP A 1 628 ? 42.659 -21.281 -27.324 1.00 83.06 628 ASP A O 1
ATOM 4849 N N . ASP A 1 629 ? 41.489 -22.319 -28.929 1.00 82.75 629 ASP A N 1
ATOM 4850 C CA . ASP A 1 629 ? 42.552 -23.256 -29.306 1.00 82.75 629 ASP A CA 1
ATOM 4851 C C . ASP A 1 629 ? 43.720 -22.538 -29.998 1.00 82.75 629 ASP A C 1
ATOM 4853 O O . ASP A 1 629 ? 44.835 -23.071 -30.076 1.00 82.75 629 ASP A O 1
ATOM 4857 N N . ASN A 1 630 ? 43.461 -21.360 -30.567 1.00 82.44 630 ASN A N 1
ATOM 4858 C CA . ASN A 1 630 ? 44.408 -20.640 -31.405 1.00 82.44 630 ASN A CA 1
ATOM 4859 C C . ASN A 1 630 ? 45.082 -19.450 -30.674 1.00 82.44 630 ASN A C 1
ATOM 4861 O O . ASN A 1 630 ? 46.122 -18.971 -31.143 1.00 82.44 630 ASN A O 1
ATOM 4865 N N . GLY A 1 631 ? 44.567 -19.069 -29.502 1.00 78.81 631 GLY A N 1
ATOM 4866 C CA . GLY A 1 631 ? 45.107 -18.056 -28.599 1.00 78.81 631 GLY A CA 1
ATOM 4867 C C . GLY A 1 631 ? 44.900 -16.619 -29.077 1.00 78.81 631 GLY A C 1
ATOM 4868 O O . GLY A 1 631 ? 45.718 -15.756 -28.740 1.00 78.81 631 GLY A O 1
ATOM 4869 N N . ASP A 1 632 ? 43.897 -16.356 -29.917 1.00 81.06 632 ASP A N 1
ATOM 4870 C CA . ASP A 1 632 ? 43.623 -15.022 -30.466 1.00 81.06 632 ASP A CA 1
ATOM 4871 C C . ASP A 1 632 ? 42.594 -14.204 -29.673 1.00 81.06 632 ASP A C 1
ATOM 4873 O O . ASP A 1 632 ? 42.335 -13.049 -30.024 1.00 81.06 632 ASP A O 1
ATOM 4877 N N . GLY A 1 633 ? 42.082 -14.747 -28.565 1.00 81.69 633 GLY A N 1
ATOM 4878 C CA . GLY A 1 633 ? 41.107 -14.105 -27.683 1.00 81.69 633 GLY A CA 1
ATOM 4879 C C . GLY A 1 633 ? 39.666 -14.244 -28.128 1.00 81.69 633 GLY A C 1
ATOM 4880 O O . GLY A 1 633 ? 38.787 -13.606 -27.543 1.00 81.69 633 GLY A O 1
ATOM 4881 N N . ILE A 1 634 ? 39.409 -15.026 -29.172 1.00 89.44 634 ILE A N 1
ATOM 4882 C CA . ILE A 1 634 ? 38.074 -15.278 -29.691 1.00 89.44 634 ILE A CA 1
ATOM 4883 C C . ILE A 1 634 ? 37.755 -16.751 -29.469 1.00 89.44 634 ILE A C 1
ATOM 4885 O O . ILE A 1 634 ? 38.497 -17.645 -29.857 1.00 89.44 634 ILE A O 1
ATOM 4889 N N . GLY A 1 635 ? 36.602 -17.006 -28.864 1.00 89.06 635 GLY A N 1
ATOM 4890 C CA . GLY A 1 635 ? 36.099 -18.347 -28.651 1.00 89.06 635 GLY A CA 1
ATOM 4891 C C . GLY A 1 635 ? 35.858 -19.083 -29.970 1.00 89.06 635 GLY A C 1
ATOM 4892 O O . GLY A 1 635 ? 35.140 -18.602 -30.847 1.00 89.06 635 GLY A O 1
ATOM 4893 N N . ASP A 1 636 ? 36.387 -20.299 -30.067 1.00 89.38 636 ASP A N 1
ATOM 4894 C CA . ASP A 1 636 ? 36.184 -21.225 -31.184 1.00 89.38 636 ASP A CA 1
ATOM 4895 C C . ASP A 1 636 ? 34.830 -21.966 -31.103 1.00 89.38 636 ASP A C 1
ATOM 4897 O O . ASP A 1 636 ? 34.426 -22.658 -32.047 1.00 89.38 636 ASP A O 1
ATOM 4901 N N . VAL A 1 637 ? 34.101 -21.828 -29.986 1.00 92.56 637 VAL A N 1
ATOM 4902 C CA . VAL A 1 637 ? 32.760 -22.393 -29.775 1.00 92.56 637 VAL A CA 1
ATOM 4903 C C . VAL A 1 637 ? 31.711 -21.271 -29.748 1.00 92.56 637 VAL A C 1
ATOM 4905 O O . VAL A 1 637 ? 31.793 -20.377 -28.915 1.00 92.56 637 VAL A O 1
ATOM 4908 N N . PRO A 1 638 ? 30.673 -21.315 -30.604 1.00 95.38 638 PRO A N 1
ATOM 4909 C CA . PRO A 1 638 ? 29.616 -20.306 -30.580 1.00 95.38 638 PRO A CA 1
ATOM 4910 C C . PRO A 1 638 ? 28.816 -20.293 -29.271 1.00 95.38 638 PRO A C 1
ATOM 4912 O O . PRO A 1 638 ? 28.363 -21.347 -28.812 1.00 95.38 638 PRO A O 1
ATOM 4915 N N . TYR A 1 639 ? 28.537 -19.103 -28.741 1.00 94.75 639 TYR A N 1
ATOM 4916 C CA . TYR A 1 639 ? 27.622 -18.909 -27.616 1.00 94.75 639 TYR A CA 1
ATOM 4917 C C . TYR A 1 639 ? 26.173 -18.889 -28.123 1.00 94.75 639 TYR A C 1
ATOM 4919 O O . TYR A 1 639 ? 25.845 -18.219 -29.106 1.00 94.75 639 TYR A O 1
ATOM 4927 N N . GLN A 1 640 ? 25.301 -19.674 -27.490 1.00 95.12 640 GLN A N 1
ATOM 4928 C CA . GLN A 1 640 ? 23.891 -19.766 -27.876 1.00 95.12 640 GLN A CA 1
ATOM 4929 C C . GLN A 1 640 ? 23.092 -18.652 -27.205 1.00 95.12 640 GLN A C 1
ATOM 4931 O O . GLN A 1 640 ? 23.109 -18.538 -25.985 1.00 95.12 640 GLN A O 1
ATOM 4936 N N . ILE A 1 641 ? 22.339 -17.885 -27.989 1.00 95.88 641 ILE A N 1
ATOM 4937 C CA . ILE A 1 641 ? 21.444 -16.855 -27.461 1.00 95.88 641 ILE A CA 1
ATOM 4938 C C . ILE A 1 641 ? 20.101 -17.501 -27.119 1.00 95.88 641 ILE A C 1
ATOM 4940 O O . ILE A 1 641 ? 19.581 -18.319 -27.886 1.00 95.88 641 ILE A O 1
ATOM 4944 N N . ALA A 1 642 ? 19.536 -17.158 -25.960 1.00 93.50 642 ALA A N 1
ATOM 4945 C CA . ALA A 1 642 ? 18.229 -17.665 -25.563 1.00 93.50 642 ALA A CA 1
ATOM 4946 C C . ALA A 1 642 ? 17.126 -17.154 -26.512 1.00 93.50 642 ALA A C 1
ATOM 4948 O O . ALA A 1 642 ? 17.278 -16.122 -27.161 1.00 93.50 642 ALA A O 1
ATOM 4949 N N . GLY A 1 643 ? 15.999 -17.866 -26.580 1.00 87.56 643 GLY A N 1
ATOM 4950 C CA . GLY A 1 643 ? 14.836 -17.470 -27.384 1.00 87.56 643 GLY A CA 1
ATOM 4951 C C . GLY A 1 643 ? 14.511 -18.420 -28.540 1.00 87.56 643 GLY A C 1
ATOM 4952 O O . GLY A 1 643 ? 15.099 -19.494 -28.697 1.00 87.56 643 GLY A O 1
ATOM 4953 N N . GLY A 1 644 ? 13.498 -18.054 -29.328 1.00 78.62 644 GLY A N 1
ATOM 4954 C CA . GLY A 1 644 ? 12.946 -18.900 -30.395 1.00 78.62 644 GLY A CA 1
ATOM 4955 C C . GLY A 1 644 ? 13.735 -18.891 -31.709 1.00 78.62 644 GLY A C 1
ATOM 4956 O O . GLY A 1 644 ? 13.486 -19.736 -32.573 1.00 78.62 644 GLY A O 1
ATOM 4957 N N . ALA A 1 645 ? 14.673 -17.955 -31.875 1.00 80.12 645 ALA A N 1
ATOM 4958 C CA . ALA A 1 645 ? 15.359 -17.701 -33.141 1.00 80.12 645 ALA A CA 1
ATOM 4959 C C . ALA A 1 645 ? 16.490 -18.683 -33.478 1.00 80.12 645 ALA A C 1
ATOM 4961 O O . ALA A 1 645 ? 16.829 -18.845 -34.653 1.00 80.12 645 ALA A O 1
ATOM 4962 N N . GLY A 1 646 ? 17.098 -19.309 -32.462 1.00 84.50 646 GLY A N 1
ATOM 4963 C CA . GLY A 1 646 ? 18.358 -20.045 -32.616 1.00 84.50 646 GLY A CA 1
ATOM 4964 C C . GLY A 1 646 ? 19.539 -19.138 -32.986 1.00 84.50 646 GLY A C 1
ATOM 4965 O O . GLY A 1 646 ? 20.431 -19.568 -33.719 1.00 84.50 646 GLY A O 1
ATOM 4966 N N . ALA A 1 647 ? 19.505 -17.877 -32.540 1.00 92.81 647 ALA A N 1
ATOM 4967 C CA . ALA A 1 647 ? 20.589 -16.925 -32.730 1.00 92.81 647 ALA A CA 1
ATOM 4968 C C . ALA A 1 647 ? 21.838 -17.359 -31.947 1.00 92.81 647 ALA A C 1
ATOM 4970 O O . ALA A 1 647 ? 21.753 -18.004 -30.900 1.00 92.81 647 ALA A O 1
ATOM 4971 N N . VAL A 1 648 ? 23.008 -17.022 -32.483 1.00 95.06 648 VAL A N 1
ATOM 4972 C CA . VAL A 1 648 ? 24.300 -17.373 -31.890 1.00 95.06 648 VAL A CA 1
ATOM 4973 C C . VAL A 1 648 ? 25.267 -16.211 -32.030 1.00 95.06 648 VAL A C 1
ATOM 4975 O O . VAL A 1 648 ? 25.303 -15.554 -33.074 1.00 95.06 648 VAL A O 1
ATOM 4978 N N . ASP A 1 649 ? 26.090 -16.015 -31.012 1.00 96.62 649 ASP A N 1
ATOM 4979 C CA . ASP A 1 649 ? 27.350 -15.301 -31.156 1.00 96.62 649 ASP A CA 1
ATOM 4980 C C . ASP A 1 649 ? 28.390 -16.312 -31.647 1.00 96.62 649 ASP A C 1
ATOM 4982 O O . ASP A 1 649 ? 28.721 -17.281 -30.961 1.00 96.62 649 ASP A O 1
ATOM 4986 N N . ARG A 1 650 ? 28.848 -16.144 -32.890 1.00 96.19 650 ARG A N 1
ATOM 4987 C CA . ARG A 1 650 ? 29.787 -17.085 -33.526 1.00 96.19 650 ARG A CA 1
ATOM 4988 C C . ARG A 1 650 ? 31.225 -16.881 -33.090 1.00 96.19 650 ARG A C 1
ATOM 4990 O O . ARG A 1 650 ? 32.034 -17.766 -33.352 1.00 96.19 650 ARG A O 1
ATOM 4997 N N . TYR A 1 651 ? 31.531 -15.724 -32.516 1.00 96.06 651 TYR A N 1
ATOM 4998 C CA . TYR A 1 651 ? 32.883 -15.321 -32.176 1.00 96.06 651 TYR A CA 1
ATOM 4999 C C . TYR A 1 651 ? 32.917 -14.721 -30.765 1.00 96.06 651 TYR A C 1
ATOM 5001 O O . TYR A 1 651 ? 33.386 -13.588 -30.631 1.00 96.06 651 TYR A O 1
ATOM 5009 N N . PRO A 1 652 ? 32.423 -15.424 -29.721 1.00 95.88 652 PRO A N 1
ATOM 5010 C CA . PRO A 1 652 ? 32.365 -14.855 -28.380 1.00 95.88 652 PRO A CA 1
ATOM 5011 C C . PRO A 1 652 ? 33.750 -14.385 -27.956 1.00 95.88 652 PRO A C 1
ATOM 5013 O O . PRO A 1 652 ? 34.737 -15.092 -28.157 1.00 95.88 652 PRO A O 1
ATOM 5016 N N . LEU A 1 653 ? 33.844 -13.190 -27.391 1.00 90.94 653 LEU A N 1
ATOM 5017 C CA . LEU A 1 653 ? 35.107 -12.705 -26.865 1.00 90.94 653 LEU A CA 1
ATOM 5018 C C . LEU A 1 653 ? 35.444 -13.501 -25.614 1.00 90.94 653 LEU A C 1
ATOM 5020 O O . LEU A 1 653 ? 34.662 -13.550 -24.663 1.00 90.94 653 LEU A O 1
ATOM 5024 N N . CYS A 1 654 ? 36.627 -14.096 -25.610 1.00 81.81 654 CYS A N 1
ATOM 5025 C CA . CYS A 1 654 ? 37.206 -14.602 -24.388 1.00 81.81 654 CYS A CA 1
ATOM 5026 C C . CYS A 1 654 ? 37.711 -13.408 -23.591 1.00 81.81 654 CYS A C 1
ATOM 5028 O O . CYS A 1 654 ? 38.375 -12.521 -24.137 1.00 81.81 654 CYS A O 1
ATOM 5030 N N . PHE A 1 655 ? 37.391 -13.356 -22.299 1.00 62.84 655 PHE A N 1
ATOM 5031 C CA . PHE A 1 655 ? 38.098 -12.421 -21.445 1.00 62.84 655 PHE A CA 1
ATOM 5032 C C . PHE A 1 655 ? 39.556 -12.862 -21.438 1.00 62.84 655 PHE A C 1
ATOM 5034 O O . PHE A 1 655 ? 39.905 -13.889 -20.864 1.00 62.84 655 PHE A O 1
ATOM 5041 N N . PHE A 1 656 ? 40.417 -12.080 -22.079 1.00 47.16 656 PHE A N 1
ATOM 5042 C CA . PHE A 1 656 ? 41.762 -11.969 -21.564 1.00 47.16 656 PHE A CA 1
ATOM 5043 C C . PHE A 1 656 ? 41.624 -11.197 -20.252 1.00 47.16 656 PHE A C 1
ATOM 5045 O O . PHE A 1 656 ? 41.787 -9.974 -20.230 1.00 47.16 656 PHE A O 1
ATOM 5052 N N . THR A 1 657 ? 41.406 -11.905 -19.139 1.00 40.47 657 THR A N 1
ATOM 5053 C CA . THR A 1 657 ? 42.300 -11.575 -18.040 1.00 40.47 657 THR A CA 1
ATOM 5054 C C . THR A 1 657 ? 43.672 -11.790 -18.675 1.00 40.47 657 THR A C 1
ATOM 5056 O O . THR A 1 657 ? 43.991 -12.849 -19.226 1.00 40.47 657 THR A O 1
ATOM 5059 N N . PHE A 1 658 ? 44.506 -10.751 -18.715 1.00 41.50 658 PHE A N 1
ATOM 5060 C CA . PHE A 1 658 ? 45.901 -11.083 -18.491 1.00 41.50 658 PHE A CA 1
ATOM 5061 C C . PHE A 1 658 ? 45.821 -11.916 -17.229 1.00 41.50 658 PHE A C 1
ATOM 5063 O O . PHE A 1 658 ? 45.401 -11.357 -16.224 1.00 41.50 658 PHE A O 1
ATOM 5070 N N . SER A 1 659 ? 46.053 -13.225 -17.312 1.00 46.44 659 SER A N 1
ATOM 5071 C CA . SER A 1 659 ? 46.280 -13.994 -16.107 1.00 46.44 659 SER A CA 1
ATOM 5072 C C . SER A 1 659 ? 47.482 -13.307 -15.480 1.00 46.44 659 SER A C 1
ATOM 5074 O O . SER A 1 659 ? 48.623 -13.428 -15.944 1.00 46.44 659 SER A O 1
ATOM 5076 N N . CYS A 1 660 ? 47.189 -12.368 -14.585 1.00 58.56 660 CYS A N 1
ATOM 5077 C CA . CYS A 1 660 ? 48.188 -11.732 -13.786 1.00 58.56 660 CYS A CA 1
ATOM 5078 C C . CYS A 1 660 ? 48.705 -12.868 -12.935 1.00 58.56 660 CYS A C 1
ATOM 5080 O O . CYS A 1 660 ? 47.940 -13.657 -12.385 1.00 58.56 660 CYS A O 1
ATOM 5082 N N . LYS A 1 661 ? 50.026 -12.983 -12.872 1.00 73.69 661 LYS A N 1
ATOM 5083 C CA . LYS A 1 661 ? 50.641 -13.805 -11.841 1.00 73.69 661 LYS A CA 1
ATOM 5084 C C . LYS A 1 661 ? 49.962 -13.432 -10.520 1.00 73.69 661 LYS A C 1
ATOM 5086 O O . LYS A 1 661 ? 49.861 -12.242 -10.212 1.00 73.69 661 LYS A O 1
ATOM 5091 N N . GLY A 1 662 ? 49.427 -14.433 -9.829 1.00 71.88 662 GLY A N 1
ATOM 5092 C CA . GLY A 1 662 ? 48.646 -14.275 -8.606 1.00 71.88 662 GLY A CA 1
ATOM 5093 C C . GLY A 1 662 ? 47.126 -14.391 -8.701 1.00 71.88 662 GLY A C 1
ATOM 5094 O O . GLY A 1 662 ? 46.552 -14.568 -7.644 1.00 71.88 662 GLY A O 1
ATOM 5095 N N . ASP A 1 663 ? 46.500 -14.339 -9.877 1.00 78.19 663 ASP A N 1
ATOM 5096 C CA . ASP A 1 663 ? 45.055 -14.601 -10.052 1.00 78.19 663 ASP A CA 1
ATOM 5097 C C . ASP A 1 663 ? 44.883 -16.073 -10.469 1.00 78.19 663 ASP A C 1
ATOM 5099 O O . ASP A 1 663 ? 45.116 -16.449 -11.625 1.00 78.19 663 ASP A O 1
ATOM 5103 N N . PHE A 1 664 ? 44.645 -16.934 -9.482 1.00 78.00 664 PHE A N 1
ATOM 5104 C CA . PHE A 1 664 ? 44.621 -18.388 -9.606 1.00 78.00 664 PHE A CA 1
ATOM 5105 C C . PHE A 1 664 ? 43.256 -18.925 -10.034 1.00 78.00 664 PHE A C 1
ATOM 5107 O O . PHE A 1 664 ? 43.220 -19.920 -10.770 1.00 78.00 664 PHE A O 1
ATOM 5114 N N . ASP A 1 665 ? 42.161 -18.288 -9.622 1.00 73.50 665 ASP A N 1
ATOM 5115 C CA . ASP A 1 665 ? 40.805 -18.720 -9.969 1.00 73.50 665 ASP A CA 1
ATOM 5116 C C . ASP A 1 665 ? 40.208 -17.988 -11.188 1.00 73.50 665 ASP A C 1
ATOM 5118 O O . ASP A 1 665 ? 39.180 -18.415 -11.728 1.00 73.50 665 ASP A O 1
ATOM 5122 N N . SER A 1 666 ? 40.956 -17.023 -11.738 1.00 69.19 666 SER A N 1
ATOM 5123 C CA . SER A 1 666 ? 40.654 -16.278 -12.963 1.00 69.19 666 SER A CA 1
ATOM 5124 C C . SER A 1 666 ? 39.421 -15.381 -12.854 1.00 69.19 666 SER A C 1
ATOM 5126 O O . SER A 1 666 ? 38.764 -15.131 -13.875 1.00 69.19 666 SER A O 1
ATOM 5128 N N . ASP A 1 667 ? 39.097 -14.911 -11.650 1.00 65.38 667 ASP A N 1
ATOM 5129 C CA . ASP A 1 667 ? 38.000 -13.976 -11.401 1.00 65.38 667 ASP A CA 1
ATOM 5130 C C . ASP A 1 667 ? 38.363 -12.507 -11.705 1.00 65.38 667 ASP A C 1
ATOM 5132 O O . ASP A 1 667 ? 37.479 -11.697 -12.015 1.00 65.38 667 ASP A O 1
ATOM 5136 N N . GLY A 1 668 ? 39.661 -12.208 -11.807 1.00 63.69 668 GLY A N 1
ATOM 5137 C CA . GLY A 1 668 ? 40.200 -10.928 -12.250 1.00 63.69 668 GLY A CA 1
ATOM 5138 C C . GLY A 1 668 ? 40.651 -9.986 -11.133 1.00 63.69 668 GLY A C 1
ATOM 5139 O O . GLY A 1 668 ? 41.038 -8.855 -11.462 1.00 63.69 668 GLY A O 1
ATOM 5140 N N . ASP A 1 669 ? 40.647 -10.422 -9.875 1.00 69.81 669 ASP A N 1
ATOM 5141 C CA . ASP A 1 669 ? 41.325 -9.776 -8.751 1.00 69.81 669 ASP A CA 1
ATOM 5142 C C . ASP A 1 669 ? 42.393 -10.690 -8.118 1.00 69.81 669 ASP A C 1
ATOM 5144 O O . ASP A 1 669 ? 42.611 -11.811 -8.550 1.00 69.81 669 ASP A O 1
ATOM 5148 N N . ILE A 1 670 ? 43.209 -10.144 -7.205 1.00 77.19 670 ILE A N 1
ATOM 5149 C CA . ILE A 1 670 ? 44.116 -10.952 -6.372 1.00 77.19 670 ILE A CA 1
ATOM 5150 C C . ILE A 1 670 ? 43.615 -10.858 -4.940 1.00 77.19 670 ILE A C 1
ATOM 5152 O O . ILE A 1 670 ? 43.861 -9.855 -4.248 1.00 77.19 670 ILE A O 1
ATOM 5156 N N . ASP A 1 671 ? 42.927 -11.894 -4.485 1.00 79.75 671 ASP A N 1
ATOM 5157 C CA . ASP A 1 671 ? 42.139 -11.864 -3.265 1.00 79.75 671 ASP A CA 1
ATOM 5158 C C . ASP A 1 671 ? 42.497 -13.005 -2.282 1.00 79.75 671 ASP A C 1
ATOM 5160 O O . ASP A 1 671 ? 43.593 -13.581 -2.298 1.00 79.75 671 ASP A O 1
ATOM 5164 N N . PHE A 1 672 ? 41.649 -13.242 -1.275 1.00 80.94 672 PHE A N 1
ATOM 5165 C CA . PHE A 1 672 ? 41.912 -14.284 -0.286 1.00 80.94 672 PHE A CA 1
ATOM 5166 C C . PHE A 1 672 ? 41.884 -15.701 -0.863 1.00 80.94 672 PHE A C 1
ATOM 5168 O O . PHE A 1 672 ? 42.661 -16.538 -0.389 1.00 80.94 672 PHE A O 1
ATOM 5175 N N . ASP A 1 673 ? 41.024 -15.973 -1.833 1.00 79.44 673 ASP A N 1
ATOM 5176 C CA . ASP A 1 673 ? 40.886 -17.292 -2.430 1.00 79.44 673 ASP A CA 1
ATOM 5177 C C . ASP A 1 673 ? 42.149 -17.623 -3.251 1.00 79.44 673 ASP A C 1
ATOM 5179 O O . ASP A 1 673 ? 42.745 -18.689 -3.044 1.00 79.44 673 ASP A O 1
ATOM 5183 N N . ASP A 1 674 ? 42.724 -16.646 -3.959 1.00 84.69 674 ASP A N 1
ATOM 5184 C CA . ASP A 1 674 ? 44.035 -16.780 -4.614 1.00 84.69 674 ASP A CA 1
ATOM 5185 C C . ASP A 1 674 ? 45.186 -17.049 -3.653 1.00 84.69 674 ASP A C 1
ATOM 5187 O O . ASP A 1 674 ? 46.117 -17.801 -3.948 1.00 84.69 674 ASP A O 1
ATOM 5191 N N . PHE A 1 675 ? 45.161 -16.435 -2.469 1.00 86.00 675 PHE A N 1
ATOM 5192 C CA . PHE A 1 675 ? 46.203 -16.660 -1.468 1.00 86.00 675 PHE A CA 1
ATOM 5193 C C . PHE A 1 675 ? 46.204 -18.113 -0.988 1.00 86.00 675 PHE A C 1
ATOM 5195 O O . PHE A 1 675 ? 47.265 -18.685 -0.705 1.00 86.00 675 PHE A O 1
ATOM 5202 N N . VAL A 1 676 ? 45.019 -18.717 -0.872 1.00 85.50 676 VAL A N 1
ATOM 5203 C CA . VAL A 1 676 ? 44.878 -20.124 -0.492 1.00 85.50 676 VAL A CA 1
ATOM 5204 C C . VAL A 1 676 ? 45.479 -21.022 -1.572 1.00 85.50 676 VAL A C 1
ATOM 5206 O O . VAL A 1 676 ? 46.182 -21.981 -1.235 1.00 85.50 676 VAL A O 1
ATOM 5209 N N . GLU A 1 677 ? 45.272 -20.689 -2.844 1.00 87.19 677 GLU A N 1
ATOM 5210 C CA . GLU A 1 677 ? 45.843 -21.419 -3.976 1.00 87.19 677 GLU A CA 1
ATOM 5211 C C . GLU A 1 677 ? 47.361 -21.222 -4.097 1.00 87.19 677 GLU A C 1
ATOM 5213 O O . GLU A 1 677 ? 48.105 -22.205 -4.199 1.00 87.19 677 GLU A O 1
ATOM 5218 N N . PHE A 1 678 ? 47.852 -19.987 -3.952 1.00 88.25 678 PHE A N 1
ATOM 5219 C CA . PHE A 1 678 ? 49.280 -19.661 -3.928 1.00 88.25 678 PHE A CA 1
ATOM 5220 C C . PHE A 1 678 ? 50.018 -20.450 -2.836 1.00 88.25 678 PHE A C 1
ATOM 5222 O O . PHE A 1 678 ? 51.092 -21.012 -3.064 1.00 88.25 678 PHE A O 1
ATOM 5229 N N . ALA A 1 679 ? 49.428 -20.565 -1.642 1.00 89.19 679 ALA A N 1
ATOM 5230 C CA . ALA A 1 679 ? 49.996 -21.357 -0.551 1.00 89.19 679 ALA A CA 1
ATOM 5231 C C . ALA A 1 679 ? 50.108 -22.856 -0.889 1.00 89.19 679 ALA A C 1
ATOM 5233 O O . ALA A 1 679 ? 50.966 -23.543 -0.329 1.00 89.19 679 ALA A O 1
ATOM 5234 N N . GLY A 1 680 ? 49.257 -23.359 -1.787 1.00 88.00 680 GLY A N 1
ATOM 5235 C CA . GLY A 1 680 ? 49.289 -24.733 -2.282 1.00 88.00 680 GLY A CA 1
ATOM 5236 C C . GLY A 1 680 ? 50.442 -25.015 -3.246 1.00 88.00 680 GLY A C 1
ATOM 5237 O O . GLY A 1 680 ? 50.890 -26.156 -3.319 1.00 88.00 680 GLY A O 1
ATOM 5238 N N . VAL A 1 681 ? 50.945 -23.989 -3.937 1.00 89.94 681 VAL A N 1
ATOM 5239 C CA . VAL A 1 681 ? 52.032 -24.114 -4.924 1.00 89.94 681 VAL A CA 1
ATOM 5240 C C . VAL A 1 681 ? 53.378 -23.585 -4.407 1.00 89.94 681 VAL A C 1
ATOM 5242 O O . VAL A 1 681 ? 54.419 -23.825 -5.019 1.00 89.94 681 VAL A O 1
ATOM 5245 N N . TYR A 1 682 ? 53.390 -22.898 -3.262 1.00 91.31 682 TYR A N 1
ATOM 5246 C CA . TYR A 1 682 ? 54.591 -22.305 -2.675 1.00 91.31 682 TYR A CA 1
ATOM 5247 C C . TYR A 1 682 ? 55.681 -23.338 -2.343 1.00 91.31 682 TYR A C 1
ATOM 5249 O O . TYR A 1 682 ? 55.461 -24.304 -1.605 1.00 91.31 682 TYR A O 1
ATOM 5257 N N . GLY A 1 683 ? 56.900 -23.093 -2.827 1.00 89.81 683 GLY A N 1
ATOM 5258 C CA . GLY A 1 683 ? 58.057 -23.978 -2.686 1.00 89.81 683 GLY A CA 1
ATOM 5259 C C . GLY A 1 683 ? 58.166 -25.059 -3.765 1.00 89.81 683 GLY A C 1
ATOM 5260 O O . GLY A 1 683 ? 59.043 -25.921 -3.650 1.00 89.81 683 GLY A O 1
ATOM 5261 N N . SER A 1 684 ? 57.287 -25.045 -4.771 1.00 93.06 684 SER A N 1
ATOM 5262 C CA . SER A 1 684 ? 57.374 -25.921 -5.943 1.00 93.06 684 SER A CA 1
ATOM 5263 C C . SER A 1 684 ? 58.287 -25.332 -7.020 1.00 93.06 684 SER A C 1
ATOM 5265 O O . SER A 1 684 ? 58.551 -24.134 -7.048 1.00 93.06 684 SER A O 1
ATOM 5267 N N . THR A 1 685 ? 58.789 -26.188 -7.906 1.00 95.00 685 THR A N 1
ATOM 5268 C CA . THR A 1 685 ? 59.709 -25.808 -8.986 1.00 95.00 685 THR A CA 1
ATOM 5269 C C . THR A 1 685 ? 59.253 -26.398 -10.315 1.00 95.00 685 THR A C 1
ATOM 5271 O O . THR A 1 685 ? 58.483 -27.364 -10.358 1.00 95.00 685 THR A O 1
ATOM 5274 N N . THR A 1 686 ? 59.734 -25.848 -11.426 1.00 88.06 686 THR A N 1
ATOM 5275 C CA . THR A 1 686 ? 59.320 -26.271 -12.768 1.00 88.06 686 THR A CA 1
ATOM 5276 C C . THR A 1 686 ? 59.540 -27.776 -12.972 1.00 88.06 686 THR A C 1
ATOM 5278 O O . THR A 1 686 ? 60.669 -28.266 -13.073 1.00 88.06 686 THR A O 1
ATOM 5281 N N . GLY A 1 687 ? 58.437 -28.519 -13.101 1.00 83.31 687 GLY A N 1
ATOM 5282 C CA . GLY A 1 687 ? 58.427 -29.979 -13.251 1.00 83.31 687 GLY A CA 1
ATOM 5283 C C . GLY A 1 687 ? 57.820 -30.734 -12.068 1.00 83.31 687 GLY A C 1
ATOM 5284 O O . GLY A 1 687 ? 57.563 -31.936 -12.200 1.00 83.31 687 GLY A O 1
ATOM 5285 N N . ASP A 1 688 ? 57.547 -30.051 -10.957 1.00 89.19 688 ASP A N 1
ATOM 5286 C CA . ASP A 1 688 ? 56.754 -30.597 -9.862 1.00 89.19 688 ASP A CA 1
ATOM 5287 C C . ASP A 1 688 ? 55.262 -30.672 -10.245 1.00 89.19 688 ASP A C 1
ATOM 5289 O O . ASP A 1 688 ? 54.771 -29.823 -10.989 1.00 89.19 688 ASP A O 1
ATOM 5293 N N . PRO A 1 689 ? 54.504 -31.675 -9.755 1.00 85.31 689 PRO A N 1
ATOM 5294 C CA . PRO A 1 689 ? 53.078 -31.823 -10.079 1.00 85.31 689 PRO A CA 1
ATOM 5295 C C . PRO A 1 689 ? 52.202 -30.673 -9.574 1.00 85.31 689 PRO A C 1
ATOM 5297 O O . PRO A 1 689 ? 51.085 -30.508 -10.049 1.00 85.31 689 PRO A O 1
ATOM 5300 N N . GLU A 1 690 ? 52.702 -29.949 -8.577 1.00 85.88 690 GLU A N 1
ATOM 5301 C CA . GLU A 1 690 ? 52.024 -28.861 -7.872 1.00 85.88 690 GLU A CA 1
ATOM 5302 C C . GLU A 1 690 ? 52.506 -27.486 -8.369 1.00 85.88 690 GLU A C 1
ATOM 5304 O O . GLU A 1 690 ? 52.006 -26.469 -7.908 1.00 85.88 690 GLU A O 1
ATOM 5309 N N . TYR A 1 691 ? 53.455 -27.437 -9.317 1.00 89.88 691 TYR A N 1
ATOM 5310 C CA . TYR A 1 691 ? 53.935 -26.177 -9.881 1.00 89.88 691 TYR A CA 1
ATOM 5311 C C . TYR A 1 691 ? 52.875 -25.534 -10.774 1.00 89.88 691 TYR A C 1
ATOM 5313 O O . TYR A 1 691 ? 52.383 -26.150 -11.726 1.00 89.88 691 TYR A O 1
ATOM 5321 N N . ASN A 1 692 ? 52.584 -24.268 -10.491 1.00 85.50 692 ASN A N 1
ATOM 5322 C CA . ASN A 1 692 ? 51.725 -23.421 -11.298 1.00 85.50 692 ASN A CA 1
ATOM 5323 C C . ASN A 1 692 ? 52.485 -22.142 -11.666 1.00 85.50 692 ASN A C 1
ATOM 5325 O O . ASN A 1 692 ? 52.894 -21.389 -10.788 1.00 85.50 692 ASN A O 1
ATOM 5329 N N . ALA A 1 693 ? 52.631 -21.879 -12.966 1.00 85.12 693 ALA A N 1
ATOM 5330 C CA . ALA A 1 693 ? 53.348 -20.712 -13.481 1.00 85.12 693 ALA A CA 1
ATOM 5331 C C . ALA A 1 693 ? 52.726 -19.367 -13.050 1.00 85.12 693 ALA A C 1
ATOM 5333 O O . ALA A 1 693 ? 53.382 -18.336 -13.152 1.00 85.12 693 ALA A O 1
ATOM 5334 N N . LEU A 1 694 ? 51.483 -19.367 -12.553 1.00 87.12 694 LEU A N 1
ATOM 5335 C CA . LEU A 1 694 ? 50.838 -18.179 -11.984 1.00 87.12 694 LEU A CA 1
ATOM 5336 C C . LEU A 1 694 ? 51.432 -17.760 -10.636 1.00 87.12 694 LEU A C 1
ATOM 5338 O O . LEU A 1 694 ? 51.330 -16.593 -10.270 1.00 87.12 694 LEU A O 1
ATOM 5342 N N . GLY A 1 695 ? 52.066 -18.689 -9.916 1.00 84.88 695 GLY A N 1
ATOM 5343 C CA . GLY A 1 695 ? 52.757 -18.412 -8.658 1.00 84.88 695 GLY A CA 1
ATOM 5344 C C . GLY A 1 695 ? 54.243 -18.082 -8.809 1.00 84.88 695 GLY A C 1
ATOM 5345 O O . GLY A 1 695 ? 54.838 -17.635 -7.841 1.00 84.88 695 GLY A O 1
ATOM 5346 N N . ASP A 1 696 ? 54.836 -18.279 -9.987 1.00 88.00 696 ASP A N 1
ATOM 5347 C CA . ASP A 1 696 ? 56.234 -17.943 -10.295 1.00 88.00 696 ASP A CA 1
ATOM 5348 C C . ASP A 1 696 ? 56.250 -16.530 -10.885 1.00 88.00 696 ASP A C 1
ATOM 5350 O O . ASP A 1 696 ? 55.958 -16.339 -12.063 1.00 88.00 696 ASP A O 1
ATOM 5354 N N . PHE A 1 697 ? 56.464 -15.508 -10.061 1.00 83.25 697 PHE A N 1
ATOM 5355 C CA . PHE A 1 697 ? 56.295 -14.107 -10.430 1.00 83.25 697 PHE A CA 1
ATOM 5356 C C . PHE A 1 697 ? 57.469 -13.541 -11.228 1.00 83.25 697 PHE A C 1
ATOM 5358 O O . PHE A 1 697 ? 57.251 -12.683 -12.093 1.00 83.25 697 PHE A O 1
ATOM 5365 N N . ASP A 1 698 ? 58.689 -14.019 -11.000 1.00 84.81 698 ASP A N 1
ATOM 5366 C CA . ASP A 1 698 ? 59.888 -13.522 -11.681 1.00 84.81 698 ASP A CA 1
ATOM 5367 C C . ASP A 1 698 ? 60.423 -14.414 -12.822 1.00 84.81 698 ASP A C 1
ATOM 5369 O O . ASP A 1 698 ? 61.382 -14.022 -13.498 1.00 84.81 698 ASP A O 1
ATOM 5373 N N . ASP A 1 699 ? 59.715 -15.508 -13.135 1.00 87.75 699 ASP A N 1
ATOM 5374 C CA . ASP A 1 699 ? 60.003 -16.466 -14.214 1.00 87.75 699 ASP A CA 1
ATOM 5375 C C . ASP A 1 699 ? 61.348 -17.194 -14.050 1.00 87.75 699 ASP A C 1
ATOM 5377 O O . ASP A 1 699 ? 61.970 -17.595 -15.050 1.00 87.75 699 ASP A O 1
ATOM 5381 N N . ASP A 1 700 ? 61.846 -17.345 -12.822 1.00 90.12 700 ASP A N 1
ATOM 5382 C CA . ASP A 1 700 ? 63.110 -18.039 -12.570 1.00 90.12 700 ASP A CA 1
ATOM 5383 C C . ASP A 1 700 ? 62.967 -19.572 -12.495 1.00 90.12 700 ASP A C 1
ATOM 5385 O O . ASP A 1 700 ? 63.960 -20.300 -12.655 1.00 90.12 700 ASP A O 1
ATOM 5389 N N . GLY A 1 701 ? 61.723 -20.053 -12.423 1.00 87.50 701 GLY A N 1
ATOM 5390 C CA . GLY A 1 701 ? 61.351 -21.458 -12.450 1.00 87.50 701 GLY A CA 1
ATOM 5391 C C . GLY A 1 701 ? 61.120 -22.081 -11.075 1.00 87.50 701 GLY A C 1
ATOM 5392 O O . GLY A 1 701 ? 60.762 -23.266 -11.047 1.00 87.50 701 GLY A O 1
ATOM 5393 N N . ASP A 1 702 ? 61.295 -21.331 -9.986 1.00 91.75 702 ASP A N 1
ATOM 5394 C CA . ASP A 1 702 ? 61.051 -21.734 -8.603 1.00 91.75 702 ASP A CA 1
ATOM 5395 C C . ASP A 1 702 ? 59.988 -20.801 -7.980 1.00 91.75 702 ASP A C 1
ATOM 5397 O O . ASP A 1 702 ? 60.017 -19.604 -8.198 1.00 91.75 702 ASP A O 1
ATOM 5401 N N . ILE A 1 703 ? 59.028 -21.331 -7.207 1.00 91.44 703 ILE A N 1
ATOM 5402 C CA . ILE A 1 703 ? 58.049 -20.504 -6.475 1.00 91.44 703 ILE A CA 1
ATOM 5403 C C . ILE A 1 703 ? 58.558 -20.309 -5.052 1.00 91.44 703 ILE A C 1
ATOM 5405 O O . ILE A 1 703 ? 58.425 -21.206 -4.208 1.00 91.44 703 ILE A O 1
ATOM 5409 N N . ASP A 1 704 ? 59.147 -19.156 -4.766 1.00 91.56 704 ASP A N 1
ATOM 5410 C CA . ASP A 1 704 ? 59.815 -18.884 -3.504 1.00 91.56 704 ASP A CA 1
ATOM 5411 C C . ASP A 1 704 ? 59.405 -17.556 -2.843 1.00 91.56 704 ASP A C 1
ATOM 5413 O O . ASP A 1 704 ? 58.325 -16.997 -3.056 1.00 91.56 704 ASP A O 1
ATOM 5417 N N . PHE A 1 705 ? 60.215 -17.112 -1.883 1.00 90.56 705 PHE A N 1
ATOM 5418 C CA . PHE A 1 705 ? 59.911 -15.928 -1.098 1.00 90.56 705 PHE A CA 1
ATOM 5419 C C . PHE A 1 705 ? 59.837 -14.653 -1.948 1.00 90.56 705 PHE A C 1
ATOM 5421 O O . PHE A 1 705 ? 59.049 -13.764 -1.613 1.00 90.56 705 PHE A O 1
ATOM 5428 N N . ASP A 1 706 ? 60.633 -14.546 -3.010 1.00 88.81 706 ASP A N 1
ATOM 5429 C CA . ASP A 1 706 ? 60.637 -13.374 -3.881 1.00 88.81 706 ASP A CA 1
ATOM 5430 C C . ASP A 1 706 ? 59.331 -13.293 -4.699 1.00 88.81 706 ASP A C 1
ATOM 5432 O O . ASP A 1 706 ? 58.812 -12.189 -4.909 1.00 88.81 706 ASP A O 1
ATOM 5436 N N . ASP A 1 707 ? 58.705 -14.431 -5.015 1.00 90.12 707 ASP A N 1
ATOM 5437 C CA . ASP A 1 707 ? 57.372 -14.487 -5.628 1.00 90.12 707 ASP A CA 1
ATOM 5438 C C . ASP A 1 707 ? 56.259 -14.150 -4.650 1.00 90.12 707 ASP A C 1
ATOM 5440 O O . ASP A 1 707 ? 55.359 -13.374 -4.963 1.00 90.12 707 ASP A O 1
ATOM 5444 N N . PHE A 1 708 ? 56.350 -14.654 -3.419 1.00 89.75 708 PHE A N 1
ATOM 5445 C CA . PHE A 1 708 ? 55.383 -14.321 -2.374 1.00 89.75 708 PHE A CA 1
ATOM 5446 C C . PHE A 1 708 ? 55.353 -12.820 -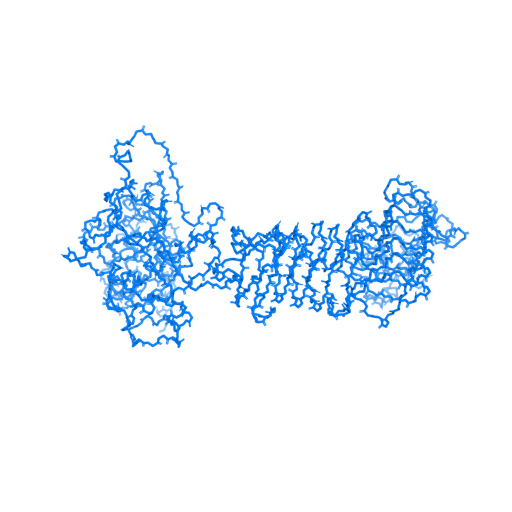2.071 1.00 89.75 708 PHE A C 1
ATOM 5448 O O . PHE A 1 708 ? 54.294 -12.245 -1.818 1.00 89.75 708 PHE A O 1
ATOM 5455 N N . VAL A 1 709 ? 56.515 -12.160 -2.093 1.00 84.56 709 VAL A N 1
ATOM 5456 C CA . VAL A 1 709 ? 56.605 -10.706 -1.902 1.00 84.56 709 VAL A CA 1
ATOM 5457 C C . VAL A 1 709 ? 55.910 -9.952 -3.038 1.00 84.56 709 VAL A C 1
ATOM 5459 O O . VAL A 1 709 ? 55.306 -8.908 -2.783 1.00 84.56 709 VAL A O 1
ATOM 5462 N N . GLN A 1 710 ? 55.971 -10.467 -4.266 1.00 81.12 710 GLN A N 1
ATOM 5463 C CA . GLN A 1 710 ? 55.293 -9.880 -5.421 1.00 81.12 710 GLN A CA 1
ATOM 5464 C C . GLN A 1 710 ? 53.785 -10.156 -5.400 1.00 81.12 710 GLN A C 1
ATOM 5466 O O . GLN A 1 710 ? 53.014 -9.211 -5.563 1.00 81.12 710 GLN A O 1
ATOM 5471 N N . PHE A 1 711 ? 53.372 -11.382 -5.065 1.00 84.25 711 PHE A N 1
ATOM 5472 C CA . PHE A 1 711 ? 51.978 -11.767 -4.824 1.00 84.25 711 PHE A CA 1
ATOM 5473 C C . PHE A 1 711 ? 51.317 -10.863 -3.775 1.00 84.25 711 PHE A C 1
ATOM 5475 O O . PHE A 1 711 ? 50.307 -10.212 -4.029 1.00 84.25 711 PHE A O 1
ATOM 5482 N N . ALA A 1 712 ? 51.949 -10.717 -2.607 1.00 80.94 712 ALA A N 1
ATOM 5483 C CA . ALA A 1 712 ? 51.447 -9.863 -1.532 1.00 80.94 712 ALA A CA 1
ATOM 5484 C C . ALA A 1 712 ? 51.421 -8.367 -1.903 1.00 80.94 712 ALA A C 1
ATOM 5486 O O . ALA A 1 712 ? 50.725 -7.584 -1.257 1.00 80.94 712 ALA A O 1
ATOM 5487 N N . GLY A 1 713 ? 52.191 -7.955 -2.915 1.00 73.19 713 GLY A N 1
ATOM 5488 C CA . GLY A 1 713 ? 52.170 -6.602 -3.465 1.00 73.19 713 GLY A CA 1
ATOM 5489 C C . GLY A 1 713 ? 50.965 -6.313 -4.367 1.00 73.19 713 GLY A C 1
ATOM 5490 O O . GLY A 1 713 ? 50.632 -5.138 -4.521 1.00 73.19 713 GLY A O 1
ATOM 5491 N N . GLY A 1 714 ? 50.337 -7.351 -4.932 1.00 63.19 714 GLY A N 1
ATOM 5492 C CA . GLY A 1 714 ? 49.103 -7.279 -5.726 1.00 63.19 714 GLY A CA 1
ATOM 5493 C C . GLY A 1 714 ? 47.825 -7.573 -4.933 1.00 63.19 714 GLY A C 1
ATOM 5494 O O . GLY A 1 714 ? 46.737 -7.335 -5.427 1.00 63.19 714 GLY A O 1
ATOM 5495 N N . TYR A 1 715 ? 47.938 -8.039 -3.688 1.00 66.56 715 TYR A N 1
ATOM 5496 C CA . TYR A 1 715 ? 46.782 -8.403 -2.867 1.00 66.56 715 TYR A CA 1
ATOM 5497 C C . TYR A 1 715 ? 45.818 -7.219 -2.634 1.00 66.56 715 TYR A C 1
ATOM 5499 O O . TYR A 1 715 ? 46.188 -6.218 -2.005 1.00 66.56 715 TYR A O 1
ATOM 5507 N N . GLY A 1 716 ? 44.574 -7.364 -3.097 1.00 55.91 716 GLY A N 1
ATOM 5508 C CA . GLY A 1 716 ? 43.497 -6.375 -3.004 1.00 55.91 716 GLY A CA 1
ATOM 5509 C C . GLY A 1 716 ? 43.482 -5.302 -4.102 1.00 55.91 716 GLY A C 1
ATOM 5510 O O . GLY A 1 716 ? 42.967 -4.208 -3.839 1.00 55.91 716 GLY A O 1
ATOM 5511 N N . THR A 1 717 ? 44.085 -5.558 -5.272 1.00 49.81 717 THR A N 1
ATOM 5512 C CA . THR A 1 717 ? 44.037 -4.671 -6.455 1.00 49.81 717 THR A CA 1
ATOM 5513 C C . THR A 1 717 ? 43.158 -5.188 -7.566 1.00 49.81 717 THR A C 1
ATOM 5515 O O . THR A 1 717 ? 43.251 -6.407 -7.813 1.00 49.81 717 THR A O 1
#

pLDDT: mean 88.62, std 16.3, range [26.52, 98.88]

Radius of gyration: 36.94 Å; Cα contacts (8 Å, |Δi|>4): 1873; chains: 1; bounding box: 99×58×102 Å

Mean predicted aligned error: 13.14 Å

Sequence (717 aa):
MTLKIALTILVLFLLTFSCVATAYEDANLDEVGKILDDAGMSFYDLYPIQQEIRDRNLNWTAGVTSVSNLSVEEKRALCGLEVNSGTLLSTAQTLKAPVELRVNSTSTSYGTFDWRDVNGGDWMTTVKNQASCGSCWAFADLGVIEARVNIELNDPDFDLDLSEQHLVSACCPAGNCGGGDPLGAFFYIQENGVPVEDCFPYLADNSDCTPCTDWEDGAWTIGDIYQVVPGTTEAYKWGLENYGPMVVALDAPDDMFYYTGGIYEPLDGWSGTPNHAVVLVGYNDTGEYWIIKNSWGEGWGEGGYGRVHYGDLEQYSDYGFPLVIDNVSGPTPVHNLNTSEDFYTIQAAIDDHDTLNGHIIEVEDGVYHENIKVNKGVTIRSTSGAGGCIIVARNPDEHVFNVTADSVNISGFTVEGAVSETGIILESVNHCSIFDNIISDNKYGIYLNHSSRSRLHNNSISNNSYNFGVSGESLSDYIHDLDSTNTVNGKPIYLIINQSGLVIDPSWNAGFLGVVNSDDITVEGITIGENVKGVLFTYTNNSTITNVTSLDNDYGIYLYESSNNVITECNLTSNKNGIYINSSCDNRVHHNKFIDNIIQGCDDMNTNIWDDGYPSGGNYWNDYFCVDDNGDGIGDVPYQIAGGAGAVDRYPLCFFTFSCKGDFDSDGDIDFDDFVEFAGVYGSTTGDPEYNALGDFDDDGDIDFDDFVQFAGGYGT

Secondary structure (DSSP, 8-state):
-HHHHHHHHHHHHHSS-----S------HHHHHHHHGGG--THHHHHHHHHHHHHHT-SEEE---SSTTS-HHHHHHT--B---TTTSTTTSEEEE--GGGGT--------EEETTSBTTB--SPPP-B-TTS--HHHHHHHHHHHHHHHHHHT-TT----B-HHHHHSTT-TTEETTEE-HHHHHHHHHHH-B-BGGGS---SS---S---TTGGGG-BEEEEEEEEESSSHHHHHHHHHHH--EEEEE---TTGGGEEEEEE--TT-S-S---EEEEEEEEETTTTEEEEE-SB-TTSTBTTEEEEETTTTGGGGGGT--EEEEEEE----EEETTTTEEESSHHHHHH-SS--TT-EEEE-SEEEE--EEE-S--EEEESS-TTTEEEE-SSTTS-SEEE-STT-EEES-EEE--SSSEEEEEES-BS-EEES-EE-SSSEEEEEES-BS-EEES-EE-SSSEEEEEE-SSGGGG--EE-TTSEETTEEEEEEES-BS-EE-GGG--SEEEEES-BS-EEES-EEESSSEEEEEES-BS-EEES-EEES-SEEEEEES--S-EEES-EEES-SEEEEEES--S-EEES-EEES-SEEEEE-STT-BS---TTT---EETT-----SSSSSB-SSPEEPBSSS--EESSPBP------TT-SS-SSS--HHHHHHHHHHTT-BTTSTT--TTS-SSSSSB--HHHHHHHHHHTT-

Organism: NCBI:txid1838285

Nearest PDB structures (foldseek):
  3qj3-assembly2_B  TM=8.161E-01  e=4.408E-18  Tenebrio molitor
  3qt4-assembly1_A  TM=7.857E-01  e=8.665E-18  Tenebrio molitor
  8uac-assembly1_B  TM=8.788E-01  e=3.078E-13  Homo sapiens
  2xu1-assembly4_D  TM=8.787E-01  e=3.390E-13  Homo sapiens
  8a4u-assembly2_B  TM=8.758E-01  e=2.124E-12  Homo sapiens

Foldseek 3Di:
DVVVVVVVVVVVVVVPDPDDPDDDDDDCPPVVVVVCVVVQFLPVVQVVLQVLCVVVVPFFHFADFLQSSDDPVQNLLLLFADFPLPDCLVPAAADEDDVVLVPDPDDDPWDWFFCCQDPHANLWAAAAALHSFNLLLLVQLVRQQSSLVCVVQVHRPPRFAWASLCCQEPNAPQYHSNHGYNSSSLVSCQVQATAHCVQPPRDSHYYHNDGHPPRSQFGKHFNHKYAFDDLFPSSVVVCCVPFNKWKFFAQQDSRQSRTAETADADPVGGDDDTRGIWIFGIDTRVRQWTKTAGRNALRHYPRRIHIYHGPRRSVCSSSRDTMGTDDMDGDAFKAFPVVRDGHNAPQCCQPDPPDAAAIEIEGEFDEAADQHENPHQYEYEYPVAAVRAEYAHNDLCGESYDYDEENYEYTRHEFERVANDESHEDALYEAYEYERYEFAHHQEGYEQEQYAAYEYAQYHFEHHLATYYFDHDDLRSLHYHYDQNYDYVNAGADAAEAEACEEAECVNRHQAEEYGLYEHYEYAQEEYERHQERYHYENYENYEYANYEAESYCERYEYYVYEHYEYANYEQEHHCESYEHYNYAHYEAFHYAQYNHVADAEDAAAHYAQYPDPPRFGYEYPPDDADDVPPSQWRCDWDFHHYDHRYTRRTHGHDPPVLALQNPVPPNANEDVSVVLLVQQAQPFAPDPSHDVSQVNPPPGTNYDVSVVVSVVRYPD

InterPro domains:
  IPR000668 Peptidase C1A, papain C-terminal [PF00112] (112-311)
  IPR000668 Peptidase C1A, papain C-terminal [PR00705] (130-145)
  IPR000668 Peptidase C1A, papain C-terminal [PR00705] (276-286)
  IPR000668 Peptidase C1A, papain C-terminal [PR00705] (289-295)
  IPR000668 Peptidase C1A, papain C-terminal [SM00645] (109-321)
  IPR006626 Parallel beta-helix repeat [SM00710] (405-428)
  IPR006626 Parallel beta-helix repeat [SM00710] (429-450)
  IPR006626 Parallel beta-helix repeat [SM00710] (451-472)
  IPR006626 Parallel beta-helix repeat [SM00710] (518-539)
  IPR006626 Parallel beta-helix repeat [SM00710] (540-561)
  IPR006626 Parallel beta-helix repeat [SM00710] (562-583)
  IPR006626 Parallel beta-helix repeat [SM00710] (589-623)
  IPR006633 Carbohydrate-binding/sugar hydrolysis domain [SM00722] (361-494)
  IPR007742 Periplasmic copper-binding protein NosD-like, beta helix domain [PF05048] (392-476)
  IPR007742 Periplasmic copper-binding protein NosD-like, beta helix domain [PF05048] (517-624)
  IPR011050 Pectin lyase fold/virulence factor [SSF51126] (339-647)
  IPR012334 Pectin lyase fold [G3DSA:2.160.20.10] (341-495)
  IPR012334 Pectin lyase fold [G3DSA:2.160.20.10] (496-633)
  IPR013128 Peptidase C1A [PTHR12411] (63-312)
  IPR018247 EF-Hand 1, calcium-binding site [PS00018] (663-675)